Protein AF-A0A2H3J7W1-F1 (afdb_monomer_lite)

pLDDT: mean 70.39, std 22.7, range [23.14, 95.38]

Radius of gyration: 33.88 Å; chains: 1; bounding box: 81×77×108 Å

Sequence (505 aa):
MSLYTASEHGVKSLMRSLHKTATARNIAISLVVPGFTETPFMATWPSFEIKKPTLEQLEELYTKVKSSDLPYNRVETVAQAFAYLANDGLSTSEKGLSVSANKIHDLEQAVFENWPDCLKEATVAVRDHDDLDQSRVSLDLPREVPVAGILINALLSSVPSEPWACGRLLTKTQREQKRERDRIFKRRKRNADKEFMESIEARLLRWEKAFPLLLSTENAQTSRSQGTDYSESAEVVANAPYQSAISGFVDSDLCPTPTDLDTLLGLDLPKQISFNLKDCIPTVQGGQPATSILLAKELLSRVHLLDSTLVCTDEELNQNTLIQAALYGWQAVFENKVSICPLWKMLSIFDQHAKRRNGIVTHMAFLHAIHSLSISLCANGALPTWYRPRPTQIAFPHDSFLDYFPWPGLRERLVVWGQPAITDDFWNLYIACCHFIWPFPSSEAYERNAETGRYRFSELYKACLEGLRSYTLDHRFFAKYPEVYEDVAPFMVNWYRVPADEIGR

Secondary structure (DSSP, 8-state):
-HHHHHHHHHHHHHHHHHHHHHHTTT----EEEE-SB-SGGGGGSTTT--SS--HHHHHHHHHHHHTSS---B-HHHHHHHHHHHHHHGGGGTT-EEEEETTEEEEHHHHHHHTS-HHHHHHHHHHHHHHTTTTS--------------SSHHHHSSS---PPPTTS----HHHHHHHHHHHHHHHHHHHHHHHHHHHHHHHHHHHHHHHHHHHHHHHHHHTTS---------------------------------THHHHTTTT----------GGGGS---SSSPPPPHHHHHHHHHHTGGGS-TTTS---HHHHHHHHHHHHHT-HHHHHTT-SS--HHHHHHHHHHHHS---S-HHHHHHHHHHHHHHHHHHHH-----TTTSPPHHHHHS---GGGGG-S-HHHHHHHHHH--S---HHHHHHHHHHEEE---S-GGGGEEE-TTT--EEE-HHHHHHHH-GGGEEE-HHHHHH-GGGHHHHGGG-TT-TTS-GGGS--

Structure (mmCIF, N/CA/C/O backbone):
data_AF-A0A2H3J7W1-F1
#
_entry.id   AF-A0A2H3J7W1-F1
#
loop_
_atom_site.group_PDB
_atom_site.id
_atom_site.type_symbol
_atom_site.label_atom_id
_atom_site.label_alt_id
_atom_site.label_comp_id
_atom_site.label_asym_id
_atom_site.label_entity_id
_atom_site.label_seq_id
_atom_site.pdbx_PDB_ins_code
_atom_site.Cartn_x
_atom_site.Cartn_y
_atom_site.Cartn_z
_atom_site.occupancy
_atom_site.B_iso_or_equiv
_atom_site.auth_seq_id
_atom_site.auth_comp_id
_atom_site.auth_asym_id
_atom_site.auth_atom_id
_atom_site.pdbx_PDB_model_num
ATOM 1 N N . MET A 1 1 ? 3.935 -9.083 -20.979 1.00 49.31 1 MET A N 1
ATOM 2 C CA . MET A 1 1 ? 5.227 -9.770 -21.214 1.00 49.31 1 MET A CA 1
ATOM 3 C C . MET A 1 1 ? 6.200 -9.618 -20.046 1.00 49.31 1 MET A C 1
ATOM 5 O O . MET A 1 1 ? 6.729 -10.629 -19.619 1.00 49.31 1 MET A O 1
ATOM 9 N N . SER A 1 2 ? 6.388 -8.420 -19.471 1.00 54.25 2 SER A N 1
ATOM 10 C CA . SER A 1 2 ? 7.361 -8.179 -18.382 1.00 54.25 2 SER A CA 1
ATOM 11 C C . SER A 1 2 ? 7.200 -9.081 -17.148 1.00 54.25 2 SER A C 1
ATOM 13 O O . SER A 1 2 ? 8.190 -9.614 -16.660 1.00 54.25 2 SER A O 1
ATOM 15 N N . LEU A 1 3 ? 5.969 -9.307 -16.674 1.00 65.75 3 LEU A N 1
ATOM 16 C CA . LEU A 1 3 ? 5.711 -10.192 -15.527 1.00 65.75 3 LEU A CA 1
ATOM 17 C C . LEU A 1 3 ? 6.050 -11.659 -15.822 1.00 65.75 3 LEU A C 1
ATOM 19 O O . LEU A 1 3 ? 6.629 -12.323 -14.974 1.00 65.75 3 LEU A O 1
ATOM 23 N N . TYR A 1 4 ? 5.734 -12.143 -17.026 1.00 65.50 4 TYR A N 1
ATOM 24 C CA . TYR A 1 4 ? 6.019 -13.518 -17.444 1.00 65.50 4 TYR A CA 1
ATOM 25 C C . TYR A 1 4 ? 7.531 -13.779 -17.463 1.00 65.50 4 TYR A C 1
ATOM 27 O O . TYR A 1 4 ? 8.013 -14.704 -16.817 1.00 65.50 4 TYR A O 1
ATOM 35 N N . THR A 1 5 ? 8.291 -12.888 -18.103 1.00 70.94 5 THR A N 1
ATOM 36 C CA . THR A 1 5 ? 9.756 -12.963 -18.138 1.00 70.94 5 THR A CA 1
ATOM 37 C C . THR A 1 5 ? 10.359 -12.846 -16.733 1.00 70.94 5 THR A C 1
ATOM 39 O O . THR A 1 5 ? 11.259 -13.607 -16.385 1.00 70.94 5 THR A O 1
ATOM 42 N N . ALA A 1 6 ? 9.836 -11.959 -15.878 1.00 73.75 6 ALA A N 1
ATOM 43 C CA . ALA A 1 6 ? 10.278 -11.850 -14.487 1.00 73.75 6 ALA A CA 1
ATOM 44 C C . ALA A 1 6 ? 10.026 -13.142 -13.687 1.00 73.75 6 ALA A C 1
ATOM 46 O O . ALA A 1 6 ? 10.902 -13.574 -12.938 1.00 73.75 6 ALA A O 1
ATOM 47 N N . SER A 1 7 ? 8.871 -13.788 -13.875 1.00 75.06 7 SER A N 1
ATOM 48 C CA . SER A 1 7 ? 8.565 -15.086 -13.266 1.00 75.06 7 SER A CA 1
ATOM 49 C C . SER A 1 7 ? 9.524 -16.180 -13.740 1.00 75.06 7 SER A C 1
ATOM 51 O O . SER A 1 7 ? 10.048 -16.916 -12.906 1.00 75.06 7 SER A O 1
ATOM 53 N N . GLU A 1 8 ? 9.833 -16.250 -15.039 1.00 78.00 8 GLU A N 1
ATOM 54 C CA . GLU A 1 8 ? 10.820 -17.203 -15.566 1.00 78.00 8 GLU A CA 1
ATOM 55 C C . GLU A 1 8 ? 12.214 -16.992 -14.957 1.00 78.00 8 GLU A C 1
ATOM 57 O O . GLU A 1 8 ? 12.867 -17.953 -14.547 1.00 78.00 8 GLU A O 1
ATOM 62 N N . HIS A 1 9 ? 12.677 -15.740 -14.852 1.00 79.50 9 HIS A N 1
ATOM 63 C CA . HIS A 1 9 ? 13.953 -15.424 -14.200 1.00 79.50 9 HIS A CA 1
ATOM 64 C C . HIS A 1 9 ? 13.945 -15.745 -12.702 1.00 79.50 9 HIS A C 1
ATOM 66 O O . HIS A 1 9 ? 14.952 -16.225 -12.179 1.00 79.50 9 HIS A O 1
ATOM 72 N N . GLY A 1 10 ? 12.816 -15.536 -12.021 1.00 85.19 10 GLY A N 1
ATOM 73 C CA . GLY A 1 10 ? 12.636 -15.911 -10.621 1.00 85.19 10 GLY A CA 1
ATOM 74 C C . GLY A 1 10 ? 12.802 -17.416 -10.400 1.00 85.19 10 GLY A C 1
ATOM 75 O O . GLY A 1 10 ? 13.564 -17.824 -9.525 1.00 85.19 10 GLY A O 1
ATOM 76 N N . VAL A 1 11 ? 12.164 -18.243 -11.235 1.00 86.75 11 VAL A N 1
ATOM 77 C CA . VAL A 1 11 ? 12.277 -19.711 -11.153 1.00 86.75 11 VAL A CA 1
ATOM 78 C C . VAL A 1 11 ? 13.706 -20.179 -11.456 1.00 86.75 11 VAL A C 1
ATOM 80 O O . VAL A 1 11 ? 14.238 -21.018 -10.730 1.00 86.75 11 VAL A O 1
ATOM 83 N N . LYS A 1 12 ? 14.374 -19.587 -12.456 1.00 83.88 12 LYS A N 1
ATOM 84 C CA . LYS A 1 12 ? 15.797 -19.855 -12.751 1.00 83.88 12 LYS A CA 1
ATOM 85 C C . LYS A 1 12 ? 16.695 -19.541 -11.550 1.00 83.88 12 LYS A C 1
ATOM 87 O O . LYS A 1 12 ? 17.526 -20.358 -11.162 1.00 83.88 12 LYS A O 1
ATOM 92 N N . SER A 1 13 ? 16.512 -18.374 -10.929 1.00 85.19 13 SER A N 1
ATOM 93 C CA . SER A 1 13 ? 17.286 -17.977 -9.746 1.00 85.19 13 SER A CA 1
ATOM 94 C C . SER A 1 13 ? 17.044 -18.912 -8.561 1.00 85.19 13 SER A C 1
ATOM 96 O O . SER A 1 13 ? 17.981 -19.228 -7.828 1.00 85.19 13 SER A O 1
ATOM 98 N N . LEU A 1 14 ? 15.801 -19.362 -8.378 1.00 88.12 14 LEU A N 1
ATOM 99 C CA . LEU A 1 14 ? 15.444 -20.300 -7.323 1.00 88.12 14 LEU A CA 1
ATOM 100 C C . LEU A 1 14 ? 16.168 -21.640 -7.509 1.00 88.12 14 LEU A C 1
ATOM 102 O O . LEU A 1 14 ? 16.805 -22.110 -6.567 1.00 88.12 14 LEU A O 1
ATOM 106 N N . MET A 1 15 ? 16.153 -22.199 -8.725 1.00 89.88 15 MET A N 1
ATOM 107 C CA . MET A 1 15 ? 16.890 -23.421 -9.073 1.00 89.88 15 MET A CA 1
ATOM 108 C C . MET A 1 15 ? 18.379 -23.292 -8.714 1.00 89.88 15 MET A C 1
ATOM 110 O O . MET A 1 15 ? 18.910 -24.117 -7.970 1.00 89.88 15 MET A O 1
ATOM 114 N N . ARG A 1 16 ? 19.035 -22.205 -9.151 1.00 85.25 16 ARG A N 1
ATOM 115 C CA . ARG A 1 16 ? 20.457 -21.944 -8.860 1.00 85.25 16 ARG A CA 1
ATOM 116 C C . ARG A 1 16 ? 20.742 -21.828 -7.364 1.00 85.25 16 ARG A C 1
ATOM 118 O O . ARG A 1 16 ? 21.761 -22.327 -6.906 1.00 85.25 16 ARG A O 1
ATOM 125 N N . SER A 1 17 ? 19.846 -21.218 -6.589 1.00 88.31 17 SER A N 1
ATOM 126 C CA . SER A 1 17 ? 20.024 -21.086 -5.136 1.00 88.31 17 SER A CA 1
ATOM 127 C C . SER A 1 17 ? 19.844 -22.399 -4.368 1.00 88.31 17 SER A C 1
ATOM 129 O O . SER A 1 17 ? 20.491 -22.599 -3.343 1.00 88.31 17 SER A O 1
ATOM 131 N N . LEU A 1 18 ? 18.979 -23.295 -4.853 1.00 89.56 18 LEU A N 1
ATOM 132 C CA . LEU A 1 18 ? 18.579 -24.497 -4.120 1.00 89.56 18 LEU A CA 1
ATOM 133 C C . LEU A 1 18 ? 19.387 -25.739 -4.494 1.00 89.56 18 LEU A C 1
ATOM 135 O O . LEU A 1 18 ? 19.499 -26.637 -3.658 1.00 89.56 18 LEU A O 1
ATOM 139 N N . HIS A 1 19 ? 19.940 -25.813 -5.711 1.00 86.81 19 HIS A N 1
ATOM 140 C CA . HIS A 1 19 ? 20.523 -27.058 -6.221 1.00 86.81 19 HIS A CA 1
ATOM 141 C C . HIS A 1 19 ? 21.620 -27.615 -5.298 1.00 86.81 19 HIS A C 1
ATOM 143 O O . HIS A 1 19 ? 21.574 -28.795 -4.976 1.00 86.81 19 HIS A O 1
ATOM 149 N N . LYS A 1 20 ? 22.537 -26.784 -4.768 1.00 85.38 20 LYS A N 1
ATOM 150 C CA . LYS A 1 20 ? 23.609 -27.249 -3.860 1.00 85.38 20 LYS A CA 1
ATOM 151 C C . LYS A 1 20 ? 23.046 -27.940 -2.618 1.00 85.38 20 LYS A C 1
ATOM 153 O O . LYS A 1 20 ? 23.477 -29.027 -2.239 1.00 85.38 20 LYS A O 1
ATOM 158 N N . THR A 1 21 ? 22.045 -27.321 -1.997 1.00 87.94 21 THR A N 1
ATOM 159 C CA . THR A 1 21 ? 21.395 -27.838 -0.789 1.00 87.94 21 THR A CA 1
ATOM 160 C C . THR A 1 21 ? 20.529 -29.070 -1.075 1.00 87.94 21 THR A C 1
ATOM 162 O O . THR A 1 21 ? 20.398 -29.939 -0.213 1.00 87.94 21 THR A O 1
ATOM 165 N N . ALA A 1 22 ? 19.935 -29.158 -2.265 1.00 88.31 22 ALA A N 1
ATOM 166 C CA . ALA A 1 22 ? 19.122 -30.294 -2.688 1.00 88.31 22 ALA A CA 1
ATOM 167 C C . ALA A 1 22 ? 19.975 -31.513 -3.060 1.00 88.31 22 ALA A C 1
ATOM 169 O O . ALA A 1 22 ? 19.703 -32.613 -2.578 1.00 88.31 22 ALA A O 1
ATOM 170 N N . THR A 1 23 ? 21.063 -31.309 -3.805 1.00 89.00 23 THR A N 1
ATOM 171 C CA . THR A 1 23 ? 22.017 -32.365 -4.164 1.00 89.00 23 THR A CA 1
ATOM 172 C C . THR A 1 23 ? 22.630 -32.996 -2.911 1.00 89.00 23 THR A C 1
ATOM 174 O O . THR A 1 23 ? 22.718 -34.217 -2.828 1.00 89.00 23 THR A O 1
ATOM 177 N N . ALA A 1 24 ? 22.934 -32.198 -1.877 1.00 88.94 24 ALA A N 1
ATOM 178 C CA . ALA A 1 24 ? 23.397 -32.703 -0.577 1.00 88.94 24 ALA A CA 1
ATOM 179 C C . ALA A 1 24 ? 22.389 -33.637 0.129 1.00 88.94 24 ALA A C 1
ATOM 181 O O . ALA A 1 24 ? 22.766 -34.405 1.010 1.00 88.94 24 ALA A O 1
ATOM 182 N N . ARG A 1 25 ? 21.106 -33.583 -0.250 1.00 92.88 25 ARG A N 1
ATOM 183 C CA . ARG A 1 25 ? 20.034 -34.463 0.244 1.00 92.88 25 ARG A CA 1
ATOM 184 C C . ARG A 1 25 ? 19.603 -35.510 -0.780 1.00 92.88 25 ARG A C 1
ATOM 186 O O . ARG A 1 25 ? 18.533 -36.091 -0.631 1.00 92.88 25 ARG A O 1
ATOM 193 N N . ASN A 1 26 ? 20.428 -35.758 -1.796 1.00 91.38 26 ASN A N 1
ATOM 194 C CA . ASN A 1 26 ? 20.150 -36.715 -2.861 1.00 91.38 26 ASN A CA 1
ATOM 195 C C . ASN A 1 26 ? 18.885 -36.366 -3.673 1.00 91.38 26 ASN A C 1
ATOM 197 O O . ASN A 1 26 ? 18.172 -37.251 -4.144 1.00 91.38 26 ASN A O 1
ATOM 201 N N . ILE A 1 27 ? 18.602 -35.067 -3.831 1.00 92.69 27 ILE A N 1
ATOM 202 C CA . ILE A 1 27 ? 17.479 -34.538 -4.612 1.00 92.69 27 ILE A CA 1
ATOM 203 C C . ILE A 1 27 ? 18.038 -33.755 -5.803 1.00 92.69 27 ILE A C 1
ATOM 205 O O . ILE A 1 27 ? 18.771 -32.784 -5.624 1.00 92.69 27 ILE A O 1
ATOM 209 N N . ALA A 1 28 ? 17.664 -34.158 -7.017 1.00 90.38 28 ALA A N 1
ATOM 210 C CA . ALA A 1 28 ? 18.008 -33.432 -8.235 1.00 90.38 28 ALA A CA 1
ATOM 211 C C . ALA A 1 28 ? 17.036 -32.266 -8.458 1.00 90.38 28 ALA A C 1
ATOM 213 O O . ALA A 1 28 ? 15.819 -32.444 -8.373 1.00 90.38 28 ALA A O 1
ATOM 214 N N . ILE A 1 29 ? 17.569 -31.080 -8.756 1.00 92.38 29 ILE A N 1
ATOM 215 C CA . ILE A 1 29 ? 16.770 -29.925 -9.178 1.00 92.38 29 ILE A CA 1
ATOM 216 C C . ILE A 1 29 ? 17.293 -29.448 -10.528 1.00 92.38 29 ILE A C 1
ATOM 218 O O . ILE A 1 29 ? 18.435 -29.004 -10.634 1.00 92.38 29 ILE A O 1
ATOM 222 N N . SER A 1 30 ? 16.424 -29.486 -11.531 1.00 91.62 30 SER A N 1
ATOM 223 C CA . SER A 1 30 ? 16.714 -29.077 -12.907 1.00 91.62 30 SER A CA 1
ATOM 224 C C . SER A 1 30 ? 15.527 -28.293 -13.464 1.00 91.62 30 SER A C 1
ATOM 226 O O . SER A 1 30 ? 14.420 -28.358 -12.921 1.00 91.62 30 SER A O 1
ATOM 228 N N . LEU A 1 31 ? 15.742 -27.542 -14.543 1.00 92.88 31 LEU A N 1
ATOM 229 C CA . LEU A 1 31 ? 14.722 -26.659 -15.105 1.00 92.88 31 LEU A CA 1
ATOM 230 C C . LEU A 1 31 ? 14.613 -26.813 -16.623 1.00 92.88 31 LEU A C 1
ATOM 232 O O . LEU A 1 31 ? 15.618 -26.784 -17.325 1.00 92.88 31 LEU A O 1
ATOM 236 N N . VAL A 1 32 ? 13.383 -26.879 -17.138 1.00 92.62 32 VAL A N 1
ATOM 237 C CA . VAL A 1 32 ? 13.086 -26.724 -18.570 1.00 92.62 32 VAL A CA 1
ATOM 238 C C . VAL A 1 32 ? 12.338 -25.413 -18.773 1.00 92.62 32 VAL A C 1
ATOM 240 O O . VAL A 1 32 ? 11.344 -25.143 -18.101 1.00 92.62 32 VAL A O 1
ATOM 243 N N . VAL A 1 33 ? 12.817 -24.599 -19.706 1.00 90.12 33 VAL A N 1
ATOM 244 C CA . VAL A 1 33 ? 12.287 -23.275 -20.034 1.00 90.12 33 VAL A CA 1
ATOM 245 C C . VAL A 1 33 ? 11.795 -23.302 -21.478 1.00 90.12 33 VAL A C 1
ATOM 247 O O . VAL A 1 33 ? 12.574 -23.040 -22.406 1.00 90.12 33 VAL A O 1
ATOM 250 N N . PRO A 1 34 ? 10.526 -23.679 -21.698 1.00 90.12 34 PRO A N 1
ATOM 251 C CA . PRO A 1 34 ? 9.952 -23.686 -23.029 1.00 90.12 34 PRO A CA 1
ATOM 252 C C . PRO A 1 34 ? 9.666 -22.257 -23.498 1.00 90.12 34 PRO A C 1
ATOM 254 O O . PRO A 1 34 ? 9.095 -21.448 -22.773 1.00 90.12 34 PRO A O 1
ATOM 257 N N . GLY A 1 35 ? 10.036 -21.962 -24.742 1.00 83.06 35 GLY A N 1
ATOM 258 C CA . GLY A 1 35 ? 9.529 -20.812 -25.481 1.00 83.06 35 GLY A CA 1
ATOM 259 C C . GLY A 1 35 ? 8.078 -21.021 -25.929 1.00 83.06 35 GLY A C 1
ATOM 260 O O . GLY A 1 35 ? 7.325 -21.818 -25.366 1.00 83.06 35 GLY A O 1
ATOM 261 N N . PHE A 1 36 ? 7.674 -20.328 -26.990 1.00 83.00 36 PHE A N 1
ATOM 262 C CA . PHE A 1 36 ? 6.315 -20.415 -27.524 1.00 83.00 36 PHE A CA 1
ATOM 263 C C . PHE A 1 36 ? 5.957 -21.863 -27.909 1.00 83.00 36 PHE A C 1
ATOM 265 O O . PHE A 1 36 ? 6.630 -22.432 -28.757 1.00 83.00 36 PHE A O 1
ATOM 272 N N . THR A 1 37 ? 4.957 -22.490 -27.272 1.00 87.62 37 THR A N 1
ATOM 273 C CA . THR A 1 37 ? 4.695 -23.945 -27.388 1.00 87.62 37 THR A CA 1
ATOM 274 C C . THR A 1 37 ? 3.223 -24.243 -27.673 1.00 87.62 37 THR A C 1
ATOM 276 O O . THR A 1 37 ? 2.363 -23.700 -26.977 1.00 87.62 37 THR A O 1
ATOM 279 N N . GLU A 1 38 ? 2.954 -25.142 -28.634 1.00 85.25 38 GLU A N 1
ATOM 280 C CA . GLU A 1 38 ? 1.625 -25.591 -29.102 1.00 85.25 38 GLU A CA 1
ATOM 281 C C . GLU A 1 38 ? 0.770 -26.195 -27.977 1.00 85.25 38 GLU A C 1
ATOM 283 O O . GLU A 1 38 ? 0.680 -27.404 -27.797 1.00 85.25 38 GLU A O 1
ATOM 288 N N . THR A 1 39 ? 0.134 -25.341 -27.182 1.00 86.69 39 THR A N 1
ATOM 289 C CA . THR A 1 39 ? -0.698 -25.751 -26.045 1.00 86.69 39 THR A CA 1
ATOM 290 C C . THR A 1 39 ? -2.016 -24.985 -26.052 1.00 86.69 39 THR A C 1
ATOM 292 O O . THR A 1 39 ? -2.080 -23.887 -26.617 1.00 86.69 39 THR A O 1
ATOM 295 N N . PRO A 1 40 ? -3.091 -25.502 -25.427 1.00 83.31 40 PRO A N 1
ATOM 296 C CA . PRO A 1 40 ? -4.354 -24.767 -25.327 1.00 83.31 40 PRO A CA 1
ATOM 297 C C . PRO A 1 40 ? -4.215 -23.410 -24.618 1.00 83.31 40 PRO A C 1
ATOM 299 O O . PRO A 1 40 ? -5.017 -22.507 -24.843 1.00 83.31 40 PRO A O 1
ATOM 302 N N . PHE A 1 41 ? -3.161 -23.230 -23.811 1.00 81.38 41 PHE A N 1
ATOM 303 C CA . PHE A 1 41 ? -2.805 -21.956 -23.182 1.00 81.38 41 PHE A CA 1
ATOM 304 C C . PHE A 1 41 ? -2.518 -20.837 -24.199 1.00 81.38 41 PHE A C 1
ATOM 306 O O . PHE A 1 41 ? -2.720 -19.664 -23.902 1.00 81.38 41 PHE A O 1
ATOM 313 N N . MET A 1 42 ? -2.110 -21.159 -25.429 1.00 76.62 42 MET A N 1
ATOM 314 C CA . MET A 1 42 ? -1.914 -20.143 -26.471 1.00 76.62 42 MET A CA 1
ATOM 315 C C . MET A 1 42 ? -3.201 -19.384 -26.808 1.00 76.62 42 MET A C 1
ATOM 317 O O . MET A 1 42 ? -3.151 -18.194 -27.112 1.00 76.62 42 MET A O 1
ATOM 321 N N . ALA A 1 43 ? -4.360 -20.036 -26.702 1.00 75.62 43 ALA A N 1
ATOM 322 C CA . ALA A 1 43 ? -5.649 -19.406 -26.970 1.00 75.62 43 ALA A CA 1
ATOM 323 C C . ALA A 1 43 ? -6.014 -18.321 -25.941 1.00 75.62 43 ALA A C 1
ATOM 325 O O . ALA A 1 43 ? -6.854 -17.467 -26.219 1.00 75.62 43 ALA A O 1
ATOM 326 N N . THR A 1 44 ? -5.373 -18.325 -24.765 1.00 72.00 44 THR A N 1
ATOM 327 C CA . THR A 1 44 ? -5.596 -17.327 -23.710 1.00 72.00 44 THR A CA 1
ATOM 328 C C . THR A 1 44 ? -4.661 -16.125 -23.820 1.00 72.00 44 THR A C 1
ATOM 330 O O . THR A 1 44 ? -4.659 -15.271 -22.936 1.00 72.00 44 THR A O 1
ATOM 333 N N . TRP A 1 45 ? -3.827 -16.052 -24.861 1.00 69.62 45 TRP A N 1
ATOM 334 C CA . TRP A 1 45 ? -2.951 -14.904 -25.068 1.00 69.62 45 TRP A CA 1
ATOM 335 C C . TRP A 1 45 ? -3.753 -13.672 -25.513 1.00 69.62 45 TRP A C 1
ATOM 337 O O . TRP A 1 45 ? -4.706 -13.827 -26.279 1.00 69.62 45 TRP A O 1
ATOM 347 N N . PRO A 1 46 ? -3.338 -12.450 -25.121 1.00 63.41 46 PRO A N 1
ATOM 348 C CA . PRO A 1 46 ? -4.061 -11.208 -25.426 1.00 63.41 46 PRO A CA 1
ATOM 349 C C . PRO A 1 46 ? -4.359 -10.992 -26.916 1.00 63.41 46 PRO A C 1
ATOM 351 O O . PRO A 1 46 ? -5.348 -10.365 -27.272 1.00 63.41 46 PRO A O 1
ATOM 354 N N . SER A 1 47 ? -3.504 -11.518 -27.798 1.00 63.84 47 SER A N 1
ATOM 355 C CA . SER A 1 47 ? -3.650 -11.391 -29.252 1.00 63.84 47 SER A CA 1
ATOM 356 C C . SER A 1 47 ? -4.691 -12.338 -29.868 1.00 63.84 47 SER A C 1
ATOM 358 O O . SER A 1 47 ? -5.011 -12.182 -31.044 1.00 63.84 47 SER A O 1
ATOM 360 N N . PHE A 1 48 ? -5.185 -13.327 -29.114 1.00 65.50 48 PHE A N 1
ATOM 361 C CA . PHE A 1 48 ? -6.121 -14.347 -29.601 1.00 65.50 48 PHE A CA 1
ATOM 362 C C . PHE A 1 48 ? -7.412 -14.426 -28.762 1.00 65.50 48 PHE A C 1
ATOM 364 O O . PHE A 1 48 ? -8.470 -14.629 -29.345 1.00 65.50 48 PHE A O 1
ATOM 371 N N . GLU A 1 49 ? -7.328 -14.254 -27.432 1.00 59.69 49 GLU A N 1
ATOM 372 C CA . GLU A 1 49 ? -8.421 -14.238 -26.430 1.00 59.69 49 GLU A CA 1
ATOM 373 C C . GLU A 1 49 ? -9.671 -15.082 -26.765 1.00 59.69 49 GLU A C 1
ATOM 375 O O . GLU A 1 49 ? -10.810 -14.610 -26.727 1.00 59.69 49 GLU A O 1
ATOM 380 N N . ILE A 1 50 ? -9.478 -16.378 -27.022 1.00 67.56 50 ILE A N 1
ATOM 381 C CA . ILE A 1 50 ? -10.586 -17.323 -27.207 1.00 67.56 50 ILE A CA 1
ATOM 382 C C . ILE A 1 50 ? -10.923 -17.948 -25.849 1.00 67.56 50 ILE A C 1
ATOM 384 O O . ILE A 1 50 ? -10.173 -18.760 -25.302 1.00 67.56 50 ILE A O 1
ATOM 388 N N . LYS A 1 51 ? -12.073 -17.580 -25.271 1.00 59.91 51 LYS A N 1
ATOM 389 C CA . LYS A 1 51 ? -12.563 -18.193 -24.026 1.00 59.91 51 LYS A CA 1
ATOM 390 C C . LYS A 1 51 ? -13.062 -19.613 -24.305 1.00 59.91 51 LYS A C 1
ATOM 392 O O . LYS A 1 51 ? -14.065 -19.770 -24.987 1.00 59.91 51 LYS A O 1
ATOM 397 N N . LYS A 1 52 ? -12.396 -20.618 -23.715 1.00 69.44 52 LYS A N 1
ATOM 398 C CA . LYS A 1 52 ? -12.665 -22.062 -23.901 1.00 69.44 52 LYS A CA 1
ATOM 399 C C . LYS A 1 52 ? -12.655 -22.458 -25.389 1.00 69.44 52 LYS A C 1
ATOM 401 O O . LYS A 1 52 ? -13.718 -22.696 -25.958 1.00 69.44 52 LYS A O 1
ATOM 406 N N . PRO A 1 53 ? -11.473 -22.505 -26.022 1.00 75.44 53 PRO A N 1
ATOM 407 C CA . PRO A 1 53 ? -11.376 -22.822 -27.439 1.00 75.44 53 PRO A CA 1
ATOM 408 C C . PRO A 1 53 ? -11.859 -24.255 -27.709 1.00 75.44 53 PRO A C 1
ATOM 410 O O . PRO A 1 53 ? -11.543 -25.183 -26.962 1.00 75.44 53 PRO A O 1
ATOM 413 N N . THR A 1 54 ? -12.633 -24.426 -28.776 1.00 83.50 54 THR A N 1
ATOM 414 C CA . THR A 1 54 ? -12.958 -25.750 -29.327 1.00 83.50 54 THR A CA 1
ATOM 415 C C . THR A 1 54 ? -11.732 -26.353 -30.025 1.00 83.50 54 THR A C 1
ATOM 417 O O . THR A 1 54 ? -10.780 -25.638 -30.340 1.00 83.50 54 THR A O 1
ATOM 420 N N . LEU A 1 55 ? -11.737 -27.670 -30.266 1.00 81.50 55 LEU A N 1
ATOM 421 C CA . LEU A 1 55 ? -10.627 -28.353 -30.949 1.00 81.50 55 LEU A CA 1
ATOM 422 C C . LEU A 1 55 ? -10.365 -27.764 -32.345 1.00 81.50 55 LEU A C 1
ATOM 424 O O . LEU A 1 55 ? -9.220 -27.469 -32.668 1.00 81.50 55 LEU A O 1
ATOM 428 N N . GLU A 1 56 ? -11.421 -27.485 -33.110 1.00 82.69 56 GLU A N 1
ATOM 429 C CA . GLU A 1 56 ? -11.325 -26.871 -34.443 1.00 82.69 56 GLU A CA 1
ATOM 430 C C . GLU A 1 56 ? -10.673 -25.476 -34.389 1.00 82.69 56 GLU A C 1
ATOM 432 O O . GLU A 1 56 ? -9.798 -25.155 -35.190 1.00 82.69 56 GLU A O 1
ATOM 437 N N . GLN A 1 57 ? -11.021 -24.662 -33.385 1.00 80.75 57 GLN A N 1
ATOM 438 C CA . GLN A 1 57 ? -10.421 -23.336 -33.186 1.00 80.75 57 GLN A CA 1
ATOM 439 C C . GLN A 1 57 ? -8.942 -23.407 -32.782 1.00 80.75 57 GLN A C 1
ATOM 441 O O . GLN A 1 57 ? -8.164 -22.519 -33.134 1.00 80.75 57 GLN A O 1
ATOM 446 N N . LEU A 1 58 ? -8.539 -24.441 -32.036 1.00 80.31 58 LEU A N 1
ATOM 447 C CA . LEU A 1 58 ? -7.130 -24.675 -31.717 1.00 80.31 58 LEU A CA 1
ATOM 448 C C . LEU A 1 58 ? -6.344 -25.096 -32.960 1.00 80.31 58 LEU A C 1
ATOM 450 O O . LEU A 1 58 ? -5.241 -24.598 -33.170 1.00 80.31 58 LEU A O 1
ATOM 454 N N . GLU A 1 59 ? -6.907 -25.959 -33.805 1.00 83.56 59 GLU A N 1
ATOM 455 C CA . GLU A 1 59 ? -6.275 -26.382 -35.059 1.00 83.56 59 GLU A CA 1
ATOM 456 C C . GLU A 1 59 ? -6.087 -25.216 -36.035 1.00 83.56 59 GLU A C 1
ATOM 458 O O . GLU A 1 59 ? -5.010 -25.065 -36.624 1.00 83.56 59 GLU A O 1
ATOM 463 N N . GLU A 1 60 ? -7.085 -24.338 -36.155 1.00 83.38 60 GLU A N 1
ATOM 464 C CA . GLU A 1 60 ? -6.981 -23.116 -36.953 1.00 83.38 60 GLU A CA 1
ATOM 465 C C . GLU A 1 60 ? -5.904 -22.173 -36.391 1.00 83.38 60 GLU A C 1
ATOM 467 O O . GLU A 1 60 ? -5.046 -21.680 -37.131 1.00 83.38 60 GLU A O 1
ATOM 472 N N . LEU A 1 61 ? -5.882 -21.978 -35.066 1.00 81.31 61 LEU A N 1
ATOM 473 C CA . LEU A 1 61 ? -4.874 -21.171 -34.381 1.00 81.31 61 LEU A CA 1
ATOM 474 C C . LEU A 1 61 ? -3.457 -21.714 -34.614 1.00 81.31 61 LEU A C 1
ATOM 476 O O . LEU A 1 61 ? -2.551 -20.947 -34.949 1.00 81.31 61 LEU A O 1
ATOM 480 N N . TYR A 1 62 ? -3.254 -23.026 -34.475 1.00 82.06 62 TYR A N 1
ATOM 481 C CA . TYR A 1 62 ? -1.956 -23.656 -34.713 1.00 82.06 62 TYR A CA 1
ATOM 482 C C . TYR A 1 62 ? -1.546 -23.565 -36.178 1.00 82.06 62 TYR A C 1
ATOM 484 O O . TYR A 1 62 ? -0.384 -23.296 -36.461 1.00 82.06 62 TYR A O 1
ATOM 492 N N . THR A 1 63 ? -2.480 -23.707 -37.117 1.00 84.06 63 THR A N 1
ATOM 493 C CA . THR A 1 63 ? -2.200 -23.532 -38.551 1.00 84.06 63 THR A CA 1
ATOM 494 C C . THR A 1 63 ? -1.766 -22.098 -38.861 1.00 84.06 63 THR A C 1
ATOM 496 O O . THR A 1 63 ? -0.784 -21.879 -39.572 1.00 84.06 63 THR A O 1
ATOM 499 N N . LYS A 1 64 ? -2.425 -21.109 -38.249 1.00 80.69 64 LYS A N 1
ATOM 500 C CA . LYS A 1 64 ? -2.071 -19.693 -38.380 1.00 80.69 64 LYS A CA 1
ATOM 501 C C . LYS A 1 64 ? -0.693 -19.384 -37.796 1.00 80.69 64 LYS A C 1
ATOM 503 O O . LYS A 1 64 ? 0.098 -18.687 -38.427 1.00 80.69 64 LYS A O 1
ATOM 508 N N . VAL A 1 65 ? -0.369 -19.940 -36.631 1.00 75.81 65 VAL A N 1
ATOM 509 C CA . VAL A 1 65 ? 0.961 -19.799 -36.018 1.00 75.81 65 VAL A CA 1
ATOM 510 C C . VAL A 1 65 ? 2.036 -20.491 -36.855 1.00 75.81 65 VAL A C 1
ATOM 512 O O . VAL A 1 65 ? 3.094 -19.909 -37.072 1.00 75.81 65 VAL A O 1
ATOM 515 N N . LYS A 1 66 ? 1.752 -21.675 -37.408 1.00 77.44 66 LYS A N 1
ATOM 516 C CA . LYS A 1 66 ? 2.656 -22.390 -38.325 1.00 77.44 66 LYS A CA 1
ATOM 517 C C . LYS A 1 66 ? 2.973 -21.592 -39.584 1.00 77.44 66 LYS A C 1
ATOM 519 O O . LYS A 1 66 ? 4.074 -21.711 -40.106 1.00 77.44 66 LYS A O 1
ATOM 524 N N . SER A 1 67 ? 2.018 -20.794 -40.062 1.00 78.00 67 SER A N 1
ATOM 525 C CA . SER A 1 67 ? 2.208 -19.905 -41.213 1.00 78.00 67 SER A CA 1
ATOM 526 C C . SER A 1 67 ? 2.954 -18.603 -40.890 1.00 78.00 67 SER A C 1
ATOM 528 O O . SER A 1 67 ? 3.276 -17.850 -41.804 1.00 78.00 67 SER A O 1
ATOM 530 N N . SER A 1 68 ? 3.218 -18.320 -39.611 1.00 74.12 68 SER A N 1
ATOM 531 C CA . SER A 1 68 ? 3.960 -17.136 -39.171 1.00 74.12 68 SER A CA 1
ATOM 532 C C . SER A 1 68 ? 5.441 -17.452 -38.945 1.00 74.12 68 SER A C 1
ATOM 534 O O . SER A 1 68 ? 5.771 -18.544 -38.494 1.00 74.12 68 SER A O 1
ATOM 536 N N . ASP A 1 69 ? 6.327 -16.476 -39.160 1.00 75.06 69 ASP A N 1
ATOM 537 C CA . ASP A 1 69 ? 7.780 -16.587 -38.905 1.00 75.06 69 ASP A CA 1
ATOM 538 C C . ASP A 1 69 ? 8.154 -16.639 -37.405 1.00 75.06 69 ASP A C 1
ATOM 540 O O . ASP A 1 69 ? 9.305 -16.426 -37.016 1.00 75.06 69 ASP A O 1
ATOM 544 N N . LEU A 1 70 ? 7.189 -16.894 -36.518 1.00 72.25 70 LEU A N 1
ATOM 545 C CA . LEU A 1 70 ? 7.442 -16.955 -35.084 1.00 72.25 70 LEU A CA 1
ATOM 546 C C . LEU A 1 70 ? 8.079 -18.302 -34.709 1.00 72.25 70 LEU A C 1
ATOM 548 O O . LEU A 1 70 ? 7.523 -19.354 -35.028 1.00 72.25 70 LEU A O 1
ATOM 552 N N . PRO A 1 71 ? 9.207 -18.306 -33.974 1.00 74.88 71 PRO A N 1
ATOM 553 C CA . PRO A 1 71 ? 9.803 -19.542 -33.491 1.00 74.88 71 PRO A CA 1
ATOM 554 C C . PRO A 1 71 ? 8.875 -20.188 -32.455 1.00 74.88 71 PRO A C 1
ATOM 556 O O . PRO A 1 71 ? 8.636 -19.620 -31.389 1.00 74.88 71 PRO A O 1
ATOM 559 N N . TYR A 1 72 ? 8.360 -21.379 -32.764 1.00 82.69 72 TYR A N 1
ATOM 560 C CA . TYR A 1 72 ? 7.468 -22.139 -31.887 1.00 82.69 72 TYR A CA 1
ATOM 561 C C . TYR A 1 72 ? 7.963 -23.576 -31.665 1.00 82.69 72 TYR A C 1
ATOM 563 O O . TYR A 1 72 ? 8.792 -24.104 -32.409 1.00 82.69 72 TYR A O 1
ATOM 571 N N . ASN A 1 73 ? 7.441 -24.210 -30.620 1.00 88.56 73 ASN A N 1
ATOM 572 C CA . ASN A 1 73 ? 7.791 -25.542 -30.156 1.00 88.56 73 ASN A CA 1
ATOM 573 C C . ASN A 1 73 ? 6.575 -26.463 -30.191 1.00 88.56 73 ASN A C 1
ATOM 575 O O . ASN A 1 73 ? 5.452 -26.055 -29.889 1.00 88.56 73 ASN A O 1
ATOM 579 N N . ARG A 1 74 ? 6.832 -27.735 -30.467 1.00 87.81 74 ARG A N 1
ATOM 580 C CA . ARG A 1 74 ? 5.894 -28.827 -30.246 1.00 87.81 74 ARG A CA 1
ATOM 581 C C . ARG A 1 74 ? 5.987 -29.327 -28.807 1.00 87.81 74 ARG A C 1
ATOM 583 O O . ARG A 1 74 ? 7.044 -29.233 -28.173 1.00 87.81 74 ARG A O 1
ATOM 590 N N . VAL A 1 75 ? 4.891 -29.885 -28.301 1.00 90.75 75 VAL A N 1
ATOM 591 C CA . VAL A 1 75 ? 4.813 -30.410 -26.928 1.00 90.75 75 VAL A CA 1
ATOM 592 C C . VAL A 1 75 ? 5.780 -31.578 -26.732 1.00 90.75 75 VAL A C 1
ATOM 594 O O . VAL A 1 75 ? 6.393 -31.699 -25.674 1.00 90.75 75 VAL A O 1
ATOM 597 N N . GLU A 1 76 ? 5.988 -32.392 -27.766 1.00 92.19 76 GLU A N 1
ATOM 598 C CA . GLU A 1 76 ? 6.885 -33.547 -27.741 1.00 92.19 76 GLU A CA 1
ATOM 599 C C . GLU A 1 76 ? 8.336 -33.132 -27.499 1.00 92.19 76 GLU A C 1
ATOM 601 O O . GLU A 1 76 ? 9.027 -33.768 -26.709 1.00 92.19 76 GLU A O 1
ATOM 606 N N . THR A 1 77 ? 8.792 -32.037 -28.113 1.00 90.12 77 THR A N 1
ATOM 607 C CA . THR A 1 77 ? 10.160 -31.533 -27.925 1.00 90.12 77 THR A CA 1
ATOM 608 C C . THR A 1 77 ? 10.388 -31.082 -26.481 1.00 90.12 77 THR A C 1
ATOM 610 O O . THR A 1 77 ? 11.434 -31.351 -25.890 1.00 90.12 77 THR A O 1
ATOM 613 N N . VAL A 1 78 ? 9.392 -30.424 -25.879 1.00 92.25 78 VAL A N 1
ATOM 614 C CA . VAL A 1 78 ? 9.448 -30.021 -24.467 1.00 92.25 78 VAL A CA 1
ATOM 615 C C . VAL A 1 78 ? 9.432 -31.255 -23.560 1.00 92.25 78 VAL A C 1
ATOM 617 O O . VAL A 1 78 ? 10.230 -31.340 -22.629 1.00 92.25 78 VAL A O 1
ATOM 620 N N . ALA A 1 79 ? 8.586 -32.244 -23.860 1.00 92.69 79 ALA A N 1
ATOM 621 C CA . ALA A 1 79 ? 8.523 -33.500 -23.117 1.00 92.69 79 ALA A CA 1
ATOM 622 C C . ALA A 1 79 ? 9.837 -34.298 -23.193 1.00 92.69 79 ALA A C 1
ATOM 624 O O . ALA A 1 79 ? 10.269 -34.854 -22.187 1.00 92.69 79 ALA A O 1
ATOM 625 N N . GLN A 1 80 ? 10.510 -34.307 -24.347 1.00 91.31 80 GLN A N 1
ATOM 626 C CA . GLN A 1 80 ? 11.830 -34.923 -24.512 1.00 91.31 80 GLN A CA 1
ATOM 627 C C . GLN A 1 80 ? 12.891 -34.248 -23.636 1.00 91.31 80 GLN A C 1
ATOM 629 O O . GLN A 1 80 ? 13.674 -34.945 -22.994 1.00 91.31 80 GLN A O 1
ATOM 634 N N . ALA A 1 81 ? 12.888 -32.912 -23.545 1.00 91.44 81 ALA A N 1
ATOM 635 C CA . ALA A 1 81 ? 13.793 -32.183 -22.655 1.00 91.44 81 ALA A CA 1
ATOM 636 C C . ALA A 1 81 ? 13.568 -32.553 -21.177 1.00 91.44 81 ALA A C 1
ATOM 638 O O . ALA A 1 81 ? 14.527 -32.758 -20.434 1.00 91.44 81 ALA A O 1
ATOM 639 N N . PHE A 1 82 ? 12.306 -32.697 -20.758 1.00 92.62 82 PHE A N 1
ATOM 640 C CA . PHE A 1 82 ? 11.970 -33.176 -19.415 1.00 92.62 82 PHE A CA 1
ATOM 641 C C . PHE A 1 82 ? 12.424 -34.617 -19.178 1.00 92.62 82 PHE A C 1
ATOM 643 O O . PHE A 1 82 ? 13.038 -34.898 -18.152 1.00 92.62 82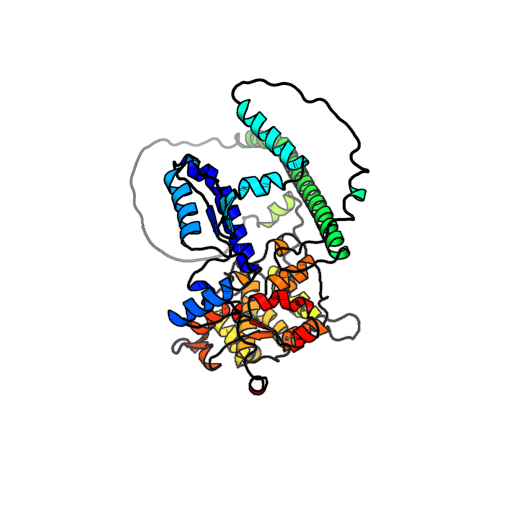 PHE A O 1
ATOM 650 N N . ALA A 1 83 ? 12.137 -35.519 -20.119 1.00 92.06 83 ALA A N 1
ATOM 651 C CA . ALA A 1 83 ? 12.504 -36.927 -20.014 1.00 92.06 83 ALA A CA 1
ATOM 652 C C . ALA A 1 83 ? 14.023 -37.109 -19.893 1.00 92.06 83 ALA A C 1
ATOM 654 O O . ALA A 1 83 ? 14.474 -37.912 -19.083 1.00 92.06 83 ALA A O 1
ATOM 655 N N . TYR A 1 84 ? 14.800 -36.320 -20.637 1.00 91.62 84 TYR A N 1
ATOM 656 C CA . TYR A 1 84 ? 16.259 -36.312 -20.559 1.00 91.62 84 TYR A CA 1
ATOM 657 C C . TYR A 1 84 ? 16.770 -35.945 -19.155 1.00 91.62 84 TYR A C 1
ATOM 659 O O . TYR A 1 84 ? 17.542 -36.697 -18.567 1.00 91.62 84 TYR A O 1
ATOM 667 N N . LEU A 1 85 ? 16.290 -34.838 -18.574 1.00 90.12 85 LEU A N 1
ATOM 668 C CA . LEU A 1 85 ? 16.694 -34.428 -17.220 1.00 90.12 85 LEU A CA 1
ATOM 669 C C . LEU A 1 85 ? 16.245 -35.438 -16.154 1.00 90.12 85 LEU A C 1
ATOM 671 O O . LEU A 1 85 ? 16.990 -35.754 -15.229 1.00 90.12 85 LEU A O 1
ATOM 675 N N . ALA A 1 86 ? 15.031 -35.974 -16.289 1.00 88.62 86 ALA A N 1
ATOM 676 C CA . ALA A 1 86 ? 14.495 -36.945 -15.342 1.00 88.62 86 ALA A CA 1
ATOM 677 C C . ALA A 1 86 ? 15.261 -38.278 -15.366 1.00 88.62 86 ALA A C 1
ATOM 679 O O . ALA A 1 86 ? 15.475 -38.868 -14.309 1.00 88.62 86 ALA A O 1
ATOM 680 N N . ASN A 1 87 ? 15.682 -38.740 -16.548 1.00 90.75 87 ASN A N 1
ATOM 681 C CA . ASN A 1 87 ? 16.425 -39.988 -16.717 1.00 90.75 87 ASN A CA 1
ATOM 682 C C . ASN A 1 87 ? 17.808 -39.934 -16.054 1.00 90.75 87 ASN A C 1
ATOM 684 O O . ASN A 1 87 ? 18.221 -40.879 -15.386 1.00 90.75 87 ASN A O 1
ATOM 688 N N . ASP A 1 88 ? 18.500 -38.809 -16.208 1.00 85.06 88 ASP A N 1
ATOM 689 C CA . ASP A 1 88 ? 19.883 -38.652 -15.762 1.00 85.06 88 ASP A CA 1
ATOM 690 C C . ASP A 1 88 ? 19.986 -38.160 -14.299 1.00 85.06 88 ASP A C 1
ATOM 692 O O . ASP A 1 88 ? 21.070 -38.161 -13.697 1.00 85.06 88 ASP A O 1
ATOM 696 N N . GLY A 1 89 ? 18.856 -37.765 -13.699 1.00 86.69 89 GLY A N 1
ATOM 697 C CA . GLY A 1 89 ? 18.694 -37.529 -12.266 1.00 86.69 89 GLY A CA 1
ATOM 698 C C . GLY A 1 89 ? 19.727 -36.556 -11.696 1.00 86.69 89 GLY A C 1
ATOM 699 O O . GLY A 1 89 ? 19.885 -35.434 -12.176 1.00 86.69 89 GLY A O 1
ATOM 700 N N . LEU A 1 90 ? 20.461 -36.988 -10.665 1.00 85.69 90 LEU A N 1
ATOM 701 C CA . LEU A 1 90 ? 21.429 -36.153 -9.935 1.00 85.69 90 LEU A CA 1
ATOM 702 C C . LEU A 1 90 ? 22.544 -35.579 -10.810 1.00 85.69 90 LEU A C 1
ATOM 704 O O . LEU A 1 90 ? 23.027 -34.488 -10.518 1.00 85.69 90 LEU A O 1
ATOM 708 N N . SER A 1 91 ? 22.917 -36.258 -11.899 1.00 83.81 91 SER A N 1
ATOM 709 C CA . SER A 1 91 ? 23.946 -35.769 -12.831 1.00 83.81 91 SER A CA 1
ATOM 710 C C . SER A 1 91 ? 23.496 -34.553 -13.655 1.00 83.81 91 SER A C 1
ATOM 712 O O . SER A 1 91 ? 24.303 -33.889 -14.310 1.00 83.81 91 SER A O 1
ATOM 714 N N . THR A 1 92 ? 22.198 -34.245 -13.618 1.00 82.25 92 THR A N 1
ATOM 715 C CA . THR A 1 92 ? 21.603 -33.063 -14.249 1.00 82.25 92 THR A CA 1
ATOM 716 C C . THR A 1 92 ? 21.091 -32.039 -13.247 1.00 82.25 92 THR A C 1
ATOM 718 O O . THR A 1 92 ? 20.475 -31.051 -13.652 1.00 82.25 92 THR A O 1
ATOM 721 N N . SER A 1 93 ? 21.368 -32.226 -11.951 1.00 81.94 93 SER A N 1
ATOM 722 C CA . SER A 1 93 ? 21.123 -31.184 -10.952 1.00 81.94 93 SER A CA 1
ATOM 723 C C . SER A 1 93 ? 21.885 -29.918 -11.363 1.00 81.94 93 SER A C 1
ATOM 725 O O . SER A 1 93 ? 23.020 -30.023 -11.817 1.00 81.94 93 SER A O 1
ATOM 727 N N . GLU A 1 94 ? 21.245 -28.751 -11.252 1.00 84.50 94 GLU A N 1
ATOM 728 C CA . GLU A 1 94 ? 21.705 -27.440 -11.759 1.00 84.50 94 GLU A CA 1
ATOM 729 C C . GLU A 1 94 ? 21.511 -27.191 -13.267 1.00 84.50 94 GLU A C 1
ATOM 731 O O . GLU A 1 94 ? 21.578 -26.042 -13.703 1.00 84.50 94 GLU A O 1
ATOM 736 N N . LYS A 1 95 ? 21.199 -28.204 -14.087 1.00 86.31 95 LYS A N 1
ATOM 737 C CA . LYS A 1 95 ? 21.027 -27.980 -15.531 1.00 86.31 95 LYS A CA 1
ATOM 738 C C . LYS A 1 95 ? 19.711 -27.268 -15.845 1.00 86.31 95 LYS A C 1
ATOM 740 O O . LYS A 1 95 ? 18.623 -27.714 -15.466 1.00 86.31 95 LYS A O 1
ATOM 745 N N . GLY A 1 96 ? 19.824 -26.181 -16.607 1.00 88.56 96 GLY A N 1
ATOM 746 C CA . GLY A 1 96 ? 18.709 -25.490 -17.241 1.00 88.56 96 GLY A CA 1
ATOM 747 C C . GLY A 1 96 ? 18.687 -25.767 -18.743 1.00 88.56 96 GLY A C 1
ATOM 748 O O . GLY A 1 96 ? 19.663 -25.486 -19.430 1.00 88.56 96 GLY A O 1
ATOM 749 N N . LEU A 1 97 ? 17.576 -26.269 -19.277 1.00 90.75 97 LEU A N 1
ATOM 750 C CA . LEU A 1 97 ? 17.374 -26.446 -20.717 1.00 90.75 97 LEU A CA 1
ATOM 751 C C . LEU A 1 97 ? 16.391 -25.406 -21.244 1.00 90.75 97 LEU A C 1
ATOM 753 O O . LEU A 1 97 ? 15.309 -25.235 -20.688 1.00 90.75 97 LEU A O 1
ATOM 757 N N . SER A 1 98 ? 16.731 -24.732 -22.339 1.00 87.88 98 SER A N 1
ATOM 758 C CA . SER A 1 98 ? 15.800 -23.883 -23.083 1.00 87.88 98 SER A CA 1
ATOM 759 C C . SER A 1 98 ? 15.317 -24.601 -24.334 1.00 87.88 98 SER A C 1
ATOM 761 O O . SER A 1 98 ? 16.121 -25.192 -25.049 1.00 87.88 98 SER A O 1
ATOM 763 N N . VAL A 1 99 ? 14.015 -24.537 -24.615 1.00 88.50 99 VAL A N 1
ATOM 764 C CA . VAL A 1 99 ? 13.440 -25.106 -25.841 1.00 88.50 99 VAL A CA 1
ATOM 765 C C . VAL A 1 99 ? 12.907 -23.973 -26.705 1.00 88.50 99 VAL A C 1
ATOM 767 O O . VAL A 1 99 ? 11.986 -23.266 -26.297 1.00 88.50 99 VAL A O 1
ATOM 770 N N . SER A 1 100 ? 13.477 -23.779 -27.890 1.00 86.44 100 SER A N 1
ATOM 771 C CA . SER A 1 100 ? 13.051 -22.741 -28.833 1.00 86.44 100 SER A CA 1
ATOM 772 C C . SER A 1 100 ? 13.171 -23.242 -30.265 1.00 86.44 100 SER A C 1
ATOM 774 O O . SER A 1 100 ? 14.149 -23.903 -30.606 1.00 86.44 100 SER A O 1
ATOM 776 N N . ALA A 1 101 ? 12.178 -22.946 -31.106 1.00 84.19 101 ALA A N 1
ATOM 777 C CA . ALA A 1 101 ? 12.115 -23.415 -32.491 1.00 84.19 101 ALA A CA 1
ATOM 778 C C . ALA A 1 101 ? 12.355 -24.937 -32.639 1.00 84.19 101 ALA A C 1
ATOM 780 O O . ALA A 1 101 ? 13.053 -25.378 -33.553 1.00 84.19 101 ALA A O 1
ATOM 781 N N . ASN A 1 102 ? 11.808 -25.742 -31.719 1.00 85.69 102 ASN A N 1
ATOM 782 C CA . ASN A 1 102 ? 12.028 -27.194 -31.624 1.00 85.69 102 ASN A CA 1
ATOM 783 C C . ASN A 1 102 ? 13.491 -27.634 -31.441 1.00 85.69 102 ASN A C 1
ATOM 785 O O . ASN A 1 102 ? 13.842 -28.776 -31.737 1.00 85.69 102 ASN A O 1
ATOM 789 N N . LYS A 1 103 ? 14.349 -26.754 -30.929 1.00 87.06 103 LYS A N 1
ATOM 790 C CA . LYS A 1 103 ? 15.725 -27.071 -30.551 1.00 87.06 103 LYS A CA 1
ATOM 791 C C . LYS A 1 103 ? 15.890 -26.926 -29.047 1.00 87.06 103 LYS A C 1
ATOM 793 O O . LYS A 1 103 ? 15.319 -26.023 -28.438 1.00 87.06 103 LYS A O 1
ATOM 798 N N . ILE A 1 104 ? 16.660 -27.838 -28.465 1.00 88.50 104 ILE A N 1
ATOM 799 C CA . ILE A 1 104 ? 17.000 -27.842 -27.044 1.00 88.50 104 ILE A CA 1
ATOM 800 C C . ILE A 1 104 ? 18.397 -27.238 -26.907 1.00 88.50 104 ILE A C 1
ATOM 802 O O . ILE A 1 104 ? 19.332 -27.668 -27.580 1.00 88.50 104 ILE A O 1
ATOM 806 N N . HIS A 1 105 ? 18.525 -26.236 -26.047 1.00 85.31 105 HIS A N 1
ATOM 807 C CA . HIS A 1 105 ? 19.759 -25.509 -25.782 1.00 85.31 105 HIS A CA 1
ATOM 808 C C . HIS A 1 105 ? 20.103 -25.602 -24.298 1.00 85.31 105 HIS A C 1
ATOM 810 O O . HIS A 1 105 ? 19.214 -25.472 -23.453 1.00 85.31 105 HIS A O 1
ATOM 816 N N . ASP A 1 106 ? 21.384 -25.781 -23.976 1.00 84.62 106 ASP A N 1
ATOM 817 C CA . ASP A 1 106 ? 21.860 -25.647 -22.600 1.00 84.62 106 ASP A CA 1
ATOM 818 C C . ASP A 1 106 ? 21.882 -24.160 -22.225 1.00 84.62 106 ASP A C 1
ATOM 820 O O . ASP A 1 106 ? 22.604 -23.347 -22.810 1.00 84.62 106 ASP A O 1
ATOM 824 N N . LEU A 1 107 ? 21.017 -23.795 -21.283 1.00 81.69 107 LEU A N 1
ATOM 825 C CA . LEU A 1 107 ? 20.818 -22.416 -20.870 1.00 81.69 107 LEU A CA 1
ATOM 826 C C . LEU A 1 107 ? 21.998 -21.904 -20.044 1.00 81.69 107 LEU A C 1
ATOM 828 O O . LEU A 1 107 ? 22.344 -20.731 -20.160 1.00 81.69 107 LEU A O 1
ATOM 832 N N . GLU A 1 108 ? 22.614 -22.751 -19.224 1.00 79.38 108 GLU A N 1
ATOM 833 C CA . GLU A 1 108 ? 23.736 -22.342 -18.379 1.00 79.38 108 GLU A CA 1
ATOM 834 C C . GLU A 1 108 ? 25.007 -22.185 -19.214 1.00 79.38 108 GLU A C 1
ATOM 836 O O . GLU A 1 108 ? 25.729 -21.199 -19.054 1.00 79.38 108 GLU A O 1
ATOM 841 N N . GLN A 1 109 ? 25.218 -23.069 -20.193 1.00 78.81 109 GLN A N 1
ATOM 842 C CA . GLN A 1 109 ? 26.298 -22.918 -21.164 1.00 78.81 109 GLN A CA 1
ATOM 843 C C . GLN A 1 109 ? 26.128 -21.646 -22.007 1.00 78.81 109 GLN A C 1
ATOM 845 O O . GLN A 1 109 ? 27.064 -20.857 -22.120 1.00 78.81 109 GLN A O 1
ATOM 850 N N . ALA A 1 110 ? 24.930 -21.391 -22.541 1.00 74.06 110 ALA A N 1
ATOM 851 C CA . ALA A 1 110 ? 24.670 -20.190 -23.334 1.00 74.06 110 ALA A CA 1
ATOM 852 C C . ALA A 1 110 ? 24.839 -18.895 -22.517 1.00 74.06 110 ALA A C 1
ATOM 854 O O . ALA A 1 110 ? 25.276 -17.872 -23.044 1.00 74.06 110 ALA A O 1
ATOM 855 N N . VAL A 1 111 ? 24.502 -18.914 -21.224 1.00 72.19 111 VAL A N 1
ATOM 856 C CA . VAL A 1 111 ? 24.745 -17.780 -20.320 1.00 72.19 111 VAL A CA 1
ATOM 857 C C . VAL A 1 111 ? 26.242 -17.588 -20.090 1.00 72.19 111 VAL A C 1
ATOM 859 O O . VAL A 1 111 ? 26.722 -16.460 -20.194 1.00 72.19 111 VAL A O 1
ATOM 862 N N . PHE A 1 112 ? 26.977 -18.669 -19.830 1.00 71.94 112 PHE A N 1
ATOM 863 C CA . PHE A 1 112 ? 28.420 -18.633 -19.611 1.00 71.94 112 PHE A CA 1
ATOM 864 C C . PHE A 1 112 ? 29.190 -18.139 -20.845 1.00 71.94 112 PHE A C 1
ATOM 866 O O . PHE A 1 112 ? 30.060 -17.278 -20.731 1.00 71.94 112 PHE A O 1
ATOM 873 N N . GLU A 1 113 ? 28.846 -18.616 -22.042 1.00 75.19 113 GLU A N 1
ATOM 874 C CA . GLU A 1 113 ? 29.464 -18.180 -23.303 1.00 75.19 113 GLU A CA 1
ATOM 875 C C . GLU A 1 113 ? 29.278 -16.677 -23.552 1.00 75.19 113 GLU A C 1
ATOM 877 O O . GLU A 1 113 ? 30.178 -16.015 -24.075 1.00 75.19 113 GLU A O 1
ATOM 882 N N . ASN A 1 114 ? 28.155 -16.120 -23.096 1.00 73.50 114 ASN A N 1
ATOM 883 C CA . ASN A 1 114 ? 27.831 -14.700 -23.208 1.00 73.50 114 ASN A CA 1
ATOM 884 C C . ASN A 1 114 ? 28.332 -13.848 -22.028 1.00 73.50 114 ASN A C 1
ATOM 886 O O . ASN A 1 114 ? 28.104 -12.636 -22.013 1.00 73.50 114 ASN A O 1
ATOM 890 N N . TRP A 1 115 ? 29.016 -14.433 -21.037 1.00 70.06 115 TRP A N 1
ATOM 891 C CA . TRP A 1 115 ? 29.633 -13.647 -19.970 1.00 70.06 115 TRP A CA 1
ATOM 892 C C . TRP A 1 115 ? 30.819 -12.813 -20.485 1.00 70.06 115 TRP A C 1
ATOM 894 O O . TRP A 1 115 ? 31.587 -13.283 -21.329 1.00 70.06 115 TRP A O 1
ATOM 904 N N . PRO A 1 116 ? 31.008 -11.588 -19.959 1.00 76.38 116 PRO A N 1
ATOM 905 C CA . PRO A 1 116 ? 32.253 -10.841 -20.108 1.00 76.38 116 PRO A CA 1
ATOM 906 C C . PRO A 1 116 ? 33.466 -11.679 -19.685 1.00 76.38 116 PRO A C 1
ATOM 908 O O . PRO A 1 116 ? 33.386 -12.420 -18.703 1.00 76.38 116 PRO A O 1
ATOM 911 N N . ASP A 1 117 ? 34.598 -11.518 -20.373 1.00 75.31 117 ASP A N 1
ATOM 912 C CA . ASP A 1 117 ? 35.801 -12.336 -20.146 1.00 75.31 117 ASP A CA 1
ATOM 913 C C . ASP A 1 117 ? 36.294 -12.279 -18.693 1.00 75.31 117 ASP A C 1
ATOM 915 O O . ASP A 1 117 ? 36.649 -13.304 -18.122 1.00 75.31 117 ASP A O 1
ATOM 919 N N . CYS A 1 118 ? 36.153 -11.130 -18.026 1.00 64.81 118 CYS A N 1
ATOM 920 C CA . CYS A 1 118 ? 36.498 -10.986 -16.611 1.00 64.81 118 CYS A CA 1
ATOM 921 C C . CYS A 1 118 ? 35.674 -11.884 -15.664 1.00 64.81 118 CYS A C 1
ATOM 923 O O . CYS A 1 118 ? 36.164 -12.285 -14.610 1.00 64.81 118 CYS A O 1
ATOM 925 N N . LEU A 1 119 ? 34.425 -12.214 -16.015 1.00 55.84 119 LEU A N 1
ATOM 926 C CA . LEU A 1 119 ? 33.586 -13.137 -15.241 1.00 55.84 119 LEU A CA 1
ATOM 927 C C . LEU A 1 119 ? 33.885 -14.595 -15.591 1.00 55.84 119 LEU A C 1
ATOM 929 O O . LEU A 1 119 ? 33.823 -15.456 -14.712 1.00 55.84 119 LEU A O 1
ATOM 933 N N . LYS A 1 120 ? 34.253 -14.875 -16.846 1.00 72.81 120 LYS A N 1
ATOM 934 C CA . LYS A 1 120 ? 34.727 -16.202 -17.257 1.00 72.81 120 LYS A CA 1
ATOM 935 C C . LYS A 1 120 ? 36.021 -16.557 -16.523 1.00 72.81 120 LYS A C 1
ATOM 937 O O . LYS A 1 120 ? 36.083 -17.611 -15.899 1.00 72.81 120 LYS A O 1
ATOM 942 N N . GLU A 1 121 ? 36.990 -15.642 -16.501 1.00 68.81 121 GLU A N 1
ATOM 943 C CA . GLU A 1 121 ? 38.270 -15.783 -15.791 1.00 68.81 121 GLU A CA 1
ATOM 944 C C . GLU A 1 121 ? 38.077 -16.002 -14.284 1.00 68.81 121 GLU A C 1
ATOM 946 O O . GLU A 1 121 ? 38.658 -16.925 -13.718 1.00 68.81 121 GLU A O 1
ATOM 951 N N . ALA A 1 122 ? 37.200 -15.225 -13.637 1.00 58.91 122 ALA A N 1
ATOM 952 C CA . ALA A 1 122 ? 36.894 -15.395 -12.214 1.00 58.91 122 ALA A CA 1
ATOM 953 C C . ALA A 1 122 ? 36.238 -16.752 -11.897 1.00 58.91 122 ALA A C 1
ATOM 955 O O . ALA A 1 122 ? 36.464 -17.316 -10.831 1.00 58.91 122 ALA A O 1
ATOM 956 N N . THR A 1 123 ? 35.435 -17.295 -12.814 1.00 57.25 123 THR A N 1
ATOM 957 C CA . THR A 1 123 ? 34.748 -18.583 -12.617 1.00 57.25 123 THR A CA 1
ATOM 958 C C . THR A 1 123 ? 35.686 -19.767 -12.836 1.00 57.25 123 THR A C 1
ATOM 960 O O . THR A 1 123 ? 35.592 -20.761 -12.118 1.00 57.25 123 THR A O 1
ATOM 963 N N . VAL A 1 124 ? 36.616 -19.653 -13.790 1.00 57.97 124 VAL A N 1
ATOM 964 C CA . VAL A 1 124 ? 37.703 -20.626 -13.978 1.00 57.97 124 VAL A CA 1
ATOM 965 C C . VAL A 1 124 ? 38.626 -20.623 -12.756 1.00 57.97 124 VAL A C 1
ATOM 967 O O . VAL A 1 124 ? 38.885 -21.683 -12.202 1.00 57.97 124 VAL A O 1
ATOM 970 N N . ALA A 1 125 ? 38.991 -19.444 -12.238 1.00 47.62 125 ALA A N 1
ATOM 971 C CA . ALA A 1 125 ? 39.817 -19.319 -11.036 1.00 47.62 125 ALA A CA 1
ATOM 972 C C . ALA A 1 125 ? 39.165 -19.900 -9.764 1.00 47.62 125 ALA A C 1
ATOM 974 O O . ALA A 1 125 ? 39.872 -20.391 -8.891 1.00 47.62 125 ALA A O 1
ATOM 975 N N . VAL A 1 126 ? 37.830 -19.862 -9.644 1.00 51.09 126 VAL A N 1
ATOM 976 C CA . VAL A 1 126 ? 37.094 -20.502 -8.534 1.00 51.09 126 VAL A CA 1
ATOM 977 C C . VAL A 1 126 ? 37.037 -22.025 -8.699 1.00 51.09 126 VAL A C 1
ATOM 979 O O . VAL A 1 126 ? 37.171 -22.735 -7.708 1.00 51.09 126 VAL A O 1
ATOM 982 N N . ARG A 1 127 ? 36.905 -22.539 -9.931 1.00 42.56 127 ARG A N 1
ATOM 983 C CA . ARG A 1 127 ? 36.977 -23.988 -10.200 1.00 42.56 127 ARG A CA 1
ATOM 984 C C . ARG A 1 127 ? 38.364 -24.561 -9.908 1.00 42.56 127 ARG A C 1
ATOM 986 O O . ARG A 1 127 ? 38.446 -25.614 -9.292 1.00 42.56 127 ARG A O 1
ATOM 993 N N . ASP A 1 128 ? 39.424 -23.836 -10.258 1.00 38.69 128 ASP A N 1
ATOM 994 C CA . ASP A 1 128 ? 40.801 -24.244 -9.949 1.00 38.69 128 ASP A CA 1
ATOM 995 C C . ASP A 1 128 ? 41.103 -24.186 -8.436 1.00 38.69 128 ASP A C 1
ATOM 997 O O . ASP A 1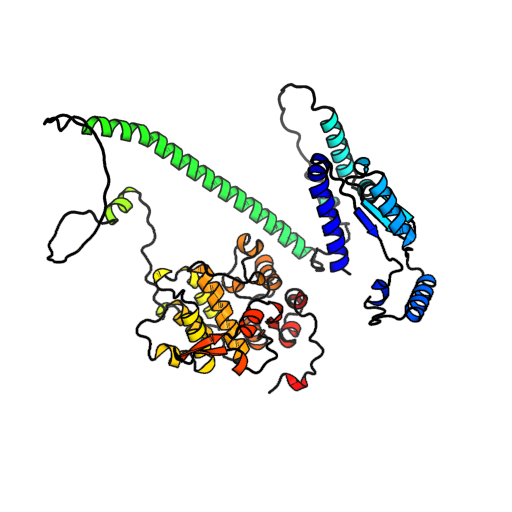 128 ? 41.971 -24.906 -7.945 1.00 38.69 128 ASP A O 1
ATOM 1001 N N . HIS A 1 129 ? 40.374 -23.359 -7.676 1.00 39.78 129 HIS A N 1
ATOM 1002 C CA . HIS A 1 129 ? 40.508 -23.271 -6.219 1.00 39.78 129 HIS A CA 1
ATOM 1003 C C . HIS A 1 129 ? 39.796 -24.410 -5.472 1.00 39.78 129 HIS A C 1
ATOM 1005 O O . HIS A 1 129 ? 40.313 -24.867 -4.452 1.00 39.78 129 HIS A O 1
ATOM 1011 N N . ASP A 1 130 ? 38.654 -24.889 -5.979 1.00 38.31 130 ASP A N 1
ATOM 1012 C CA . ASP A 1 130 ? 37.904 -26.004 -5.379 1.00 38.31 130 ASP A CA 1
ATOM 1013 C C . ASP A 1 130 ? 38.619 -27.364 -5.568 1.00 38.31 130 ASP A C 1
ATOM 1015 O O . ASP A 1 130 ? 38.441 -28.267 -4.749 1.00 38.31 130 ASP A O 1
ATOM 1019 N N . ASP A 1 131 ? 39.495 -27.498 -6.575 1.00 37.47 131 ASP A N 1
ATOM 1020 C CA . ASP A 1 131 ? 40.313 -28.704 -6.808 1.00 37.47 131 ASP A CA 1
ATOM 1021 C C . ASP A 1 131 ? 41.628 -28.739 -5.991 1.00 37.47 131 ASP A C 1
ATOM 1023 O O . ASP A 1 131 ? 42.304 -29.771 -5.943 1.00 37.47 131 ASP A O 1
ATOM 1027 N N . LEU A 1 132 ? 41.994 -27.649 -5.300 1.00 37.59 132 LEU A N 1
ATOM 1028 C CA . LEU A 1 132 ? 43.249 -27.539 -4.531 1.00 37.59 132 LEU A CA 1
ATOM 1029 C C . LEU A 1 132 ? 43.066 -27.495 -3.003 1.00 37.59 132 LEU A C 1
ATOM 1031 O O . LEU A 1 132 ? 44.056 -27.554 -2.269 1.00 37.59 132 LEU A O 1
ATOM 1035 N N . ASP A 1 133 ? 41.834 -27.473 -2.488 1.00 32.66 133 ASP A N 1
ATOM 1036 C CA . ASP A 1 133 ? 41.567 -27.284 -1.051 1.00 32.66 133 ASP A CA 1
ATOM 1037 C C . ASP A 1 133 ? 41.650 -28.578 -0.202 1.00 32.66 133 ASP A C 1
ATOM 1039 O O . ASP A 1 133 ? 41.016 -28.713 0.846 1.00 32.66 133 ASP A O 1
ATOM 1043 N N . GLN A 1 134 ? 42.466 -29.558 -0.624 1.00 36.41 134 GLN A N 1
ATOM 1044 C CA . GLN A 1 134 ? 42.782 -30.758 0.173 1.00 36.41 134 GLN A CA 1
ATOM 1045 C C . GLN A 1 134 ? 44.166 -30.753 0.848 1.00 36.41 134 GLN A C 1
ATOM 1047 O O . GLN A 1 134 ? 44.498 -31.715 1.544 1.00 36.41 134 GLN A O 1
ATOM 1052 N N . SER A 1 135 ? 44.973 -29.686 0.769 1.00 28.16 135 SER A N 1
ATOM 1053 C CA . SER A 1 135 ? 46.241 -29.660 1.523 1.00 28.16 135 SER A CA 1
ATOM 1054 C C . SER A 1 135 ? 46.780 -28.267 1.883 1.00 28.16 135 SER A C 1
ATOM 1056 O O . SER A 1 135 ? 47.496 -27.654 1.106 1.00 28.16 135 SER A O 1
ATOM 1058 N N . ARG A 1 136 ? 46.497 -27.841 3.125 1.00 30.89 136 ARG A N 1
ATOM 1059 C CA . ARG A 1 136 ? 47.375 -27.160 4.112 1.00 30.89 136 ARG A CA 1
ATOM 1060 C C . ARG A 1 136 ? 48.465 -26.143 3.658 1.00 30.89 136 ARG A C 1
ATOM 1062 O O . ARG A 1 136 ? 49.404 -26.500 2.964 1.00 30.89 136 ARG A O 1
ATOM 1069 N N . VAL A 1 137 ? 48.471 -25.002 4.376 1.00 29.06 137 VAL A N 1
ATOM 1070 C CA . VAL A 1 137 ? 49.591 -24.264 5.047 1.00 29.06 137 VAL A CA 1
ATOM 1071 C C . VAL A 1 137 ? 49.667 -22.761 4.707 1.00 29.06 137 VAL A C 1
ATOM 1073 O O . VAL A 1 137 ? 49.709 -22.352 3.556 1.00 29.06 137 VAL A O 1
ATOM 1076 N N . SER A 1 138 ? 49.716 -21.964 5.780 1.00 34.44 138 SER A N 1
ATOM 1077 C CA . SER A 1 138 ? 49.947 -20.519 5.909 1.00 34.44 138 SER A CA 1
ATOM 1078 C C . SER A 1 138 ? 51.085 -19.945 5.054 1.00 34.44 138 SER A C 1
ATOM 1080 O O . SER A 1 138 ? 52.146 -20.558 5.025 1.00 34.44 138 SER A O 1
ATOM 1082 N N . LEU A 1 139 ? 50.931 -18.722 4.517 1.00 26.42 139 LEU A N 1
ATOM 1083 C CA . LEU A 1 139 ? 51.999 -17.704 4.421 1.00 26.42 139 LEU A CA 1
ATOM 1084 C C . LEU A 1 139 ? 51.494 -16.351 3.876 1.00 26.42 139 LEU A C 1
ATOM 1086 O O . LEU A 1 139 ? 50.468 -16.260 3.210 1.00 26.42 139 LEU A O 1
ATOM 1090 N N . ASP A 1 140 ? 52.236 -15.314 4.253 1.00 25.83 140 ASP A N 1
ATOM 1091 C CA . ASP A 1 140 ? 51.911 -13.890 4.321 1.00 25.83 140 ASP A CA 1
ATOM 1092 C C . ASP A 1 140 ? 51.570 -13.152 3.010 1.00 25.83 140 ASP A C 1
ATOM 1094 O O . ASP A 1 140 ? 52.115 -13.411 1.938 1.00 25.83 140 ASP A O 1
ATOM 1098 N N . LEU A 1 141 ? 50.734 -12.117 3.150 1.00 29.86 141 LEU A N 1
ATOM 1099 C CA . LEU A 1 141 ? 50.473 -11.070 2.154 1.00 29.86 141 LEU A CA 1
ATOM 1100 C C . LEU A 1 141 ? 51.614 -10.036 2.101 1.00 29.86 141 LEU A C 1
ATOM 1102 O O . LEU A 1 141 ? 51.956 -9.470 3.145 1.00 29.86 141 LEU A O 1
ATOM 1106 N N . PRO A 1 142 ? 52.076 -9.621 0.904 1.00 29.03 142 PRO A N 1
ATOM 1107 C CA . PRO A 1 142 ? 52.701 -8.325 0.716 1.00 29.03 142 PRO A CA 1
ATOM 1108 C C . PRO A 1 142 ? 51.790 -7.307 0.011 1.00 29.03 142 PRO A C 1
ATOM 1110 O O . PRO A 1 142 ? 50.856 -7.617 -0.725 1.00 29.03 142 PRO A O 1
ATOM 1113 N N . ARG A 1 143 ? 52.124 -6.055 0.320 1.00 30.27 143 ARG A N 1
ATOM 1114 C CA . ARG A 1 143 ? 51.473 -4.774 0.043 1.00 30.27 143 ARG A CA 1
ATOM 1115 C C . ARG A 1 143 ? 51.470 -4.355 -1.436 1.00 30.27 143 ARG A C 1
ATOM 1117 O O . ARG A 1 143 ? 52.428 -4.605 -2.151 1.00 30.27 143 ARG A O 1
ATOM 1124 N N . GLU A 1 144 ? 50.425 -3.589 -1.765 1.00 33.06 144 GLU A N 1
ATOM 1125 C CA . GLU A 1 144 ? 50.326 -2.487 -2.746 1.00 33.06 144 GLU A CA 1
ATOM 1126 C C . GLU A 1 144 ? 50.781 -2.703 -4.206 1.00 33.06 144 GLU A C 1
ATOM 1128 O O . GLU A 1 144 ? 51.965 -2.772 -4.514 1.00 33.06 144 GLU A O 1
ATOM 1133 N N . VAL A 1 145 ? 49.819 -2.580 -5.137 1.00 29.23 145 VAL A N 1
ATOM 1134 C CA . VAL A 1 145 ? 50.049 -2.063 -6.501 1.00 29.23 145 VAL A CA 1
ATOM 1135 C C . VAL A 1 145 ? 48.994 -0.980 -6.804 1.00 29.23 145 VAL A C 1
ATOM 1137 O O . VAL A 1 145 ? 47.805 -1.221 -6.578 1.00 29.23 145 VAL A O 1
ATOM 1140 N N . PRO A 1 146 ? 49.383 0.219 -7.285 1.00 40.09 146 PRO A N 1
ATOM 1141 C CA . PRO A 1 146 ? 48.473 1.339 -7.500 1.00 40.09 146 PRO A CA 1
ATOM 1142 C C . PRO A 1 146 ? 47.969 1.464 -8.955 1.00 40.09 146 PRO A C 1
ATOM 1144 O O . PRO A 1 146 ? 48.609 1.028 -9.906 1.00 40.09 146 PRO A O 1
ATOM 1147 N N . VAL A 1 147 ? 46.865 2.211 -9.093 1.00 39.62 147 VAL A N 1
ATOM 1148 C CA . VAL A 1 147 ? 46.336 2.879 -10.307 1.00 39.62 147 VAL A CA 1
ATOM 1149 C C . VAL A 1 147 ? 45.480 2.041 -11.280 1.00 39.62 147 VAL A C 1
ATOM 1151 O O . VAL A 1 147 ? 45.894 1.694 -12.378 1.00 39.62 147 VAL A O 1
ATOM 1154 N N . ALA A 1 148 ? 44.190 1.894 -10.951 1.00 33.66 148 ALA A N 1
ATOM 1155 C CA . ALA A 1 148 ? 43.107 1.577 -11.902 1.00 33.66 148 ALA A CA 1
ATOM 1156 C C . ALA A 1 148 ? 42.086 2.735 -12.005 1.00 33.66 148 ALA A C 1
ATOM 1158 O O . ALA A 1 148 ? 40.874 2.536 -11.989 1.00 33.66 148 ALA A O 1
ATOM 1159 N N . GLY A 1 149 ? 42.575 3.981 -12.040 1.00 34.19 149 GLY A N 1
ATOM 1160 C CA . GLY A 1 149 ? 41.733 5.185 -11.985 1.00 34.19 149 GLY A CA 1
ATOM 1161 C C . GLY A 1 149 ? 41.307 5.779 -13.332 1.00 34.19 149 GLY A C 1
ATOM 1162 O O . GLY A 1 149 ? 40.428 6.632 -13.351 1.00 34.19 149 GLY A O 1
ATOM 1163 N N . ILE A 1 150 ? 41.906 5.372 -14.458 1.00 37.00 150 ILE A N 1
ATOM 1164 C CA . ILE A 1 150 ? 41.794 6.148 -15.712 1.00 37.00 150 ILE A CA 1
ATOM 1165 C C . ILE A 1 150 ? 41.001 5.422 -16.817 1.00 37.00 150 ILE A C 1
ATOM 1167 O O . ILE A 1 150 ? 40.366 6.080 -17.637 1.00 37.00 150 ILE A O 1
ATOM 1171 N N . LEU A 1 151 ? 40.906 4.088 -16.805 1.00 34.47 151 LEU A N 1
ATOM 1172 C CA . LEU A 1 151 ? 40.232 3.337 -17.883 1.00 34.47 151 LEU A CA 1
ATOM 1173 C C . LEU A 1 151 ? 38.714 3.136 -17.692 1.00 34.47 151 LEU A C 1
ATOM 1175 O O . LEU A 1 151 ? 38.013 2.811 -18.647 1.00 34.47 151 LEU A O 1
ATOM 1179 N N . ILE A 1 152 ? 38.171 3.397 -16.497 1.00 37.88 152 ILE A N 1
ATOM 1180 C CA . ILE A 1 152 ? 36.746 3.158 -16.184 1.00 37.88 152 ILE A CA 1
ATOM 1181 C C . ILE A 1 152 ? 35.816 4.201 -16.832 1.00 37.88 152 ILE A C 1
ATOM 1183 O O . ILE A 1 152 ? 34.679 3.887 -17.180 1.00 37.88 152 ILE A O 1
ATOM 1187 N N . ASN A 1 153 ? 36.286 5.431 -17.063 1.00 36.19 153 ASN A N 1
ATOM 1188 C CA . ASN A 1 153 ? 35.436 6.486 -17.630 1.00 36.19 153 ASN A CA 1
ATOM 1189 C C . ASN A 1 153 ? 35.226 6.364 -19.149 1.00 36.19 153 ASN A C 1
ATOM 1191 O O . ASN A 1 153 ? 34.241 6.895 -19.658 1.00 36.19 153 ASN A O 1
ATOM 1195 N N . ALA A 1 154 ? 36.095 5.645 -19.866 1.00 32.81 154 ALA A N 1
ATOM 1196 C CA . ALA A 1 154 ? 35.991 5.493 -21.320 1.00 32.81 154 ALA A CA 1
ATOM 1197 C C . ALA A 1 154 ? 35.009 4.384 -21.756 1.00 32.81 154 ALA A C 1
ATOM 1199 O O . ALA A 1 154 ? 34.446 4.470 -22.841 1.00 32.81 154 ALA A O 1
ATOM 1200 N N . LEU A 1 155 ? 34.758 3.376 -20.909 1.00 37.78 155 LEU A N 1
ATOM 1201 C CA . LEU A 1 155 ? 33.902 2.217 -21.226 1.00 37.78 155 LEU A CA 1
ATOM 1202 C C . LEU A 1 155 ? 32.425 2.381 -20.813 1.00 37.78 155 LEU A C 1
ATOM 1204 O O . LEU A 1 155 ? 31.577 1.600 -21.233 1.00 37.78 155 LEU A O 1
ATOM 1208 N N . LEU A 1 156 ? 32.079 3.401 -20.017 1.00 37.81 156 LEU A N 1
ATOM 1209 C CA . LEU A 1 156 ? 30.709 3.625 -19.520 1.00 37.81 156 LEU A CA 1
ATOM 1210 C C . LEU A 1 156 ? 29.819 4.477 -20.446 1.00 37.81 156 LEU A C 1
ATOM 1212 O O . LEU A 1 156 ? 28.648 4.709 -20.134 1.00 37.81 156 LEU A O 1
ATOM 1216 N N . SER A 1 157 ? 30.342 4.957 -21.574 1.00 36.75 157 SER A N 1
ATOM 1217 C CA . SER A 1 157 ? 29.639 5.873 -22.481 1.00 36.75 157 SER A CA 1
ATOM 1218 C C . SER A 1 157 ? 28.879 5.188 -23.629 1.00 36.75 157 SER A C 1
ATOM 1220 O O . SER A 1 157 ? 28.043 5.856 -24.242 1.00 36.75 157 SER A O 1
ATOM 1222 N N . SER A 1 158 ? 29.076 3.886 -23.888 1.00 37.88 158 SER A N 1
ATOM 1223 C CA . SER A 1 158 ? 28.560 3.205 -25.096 1.00 37.88 158 SER A CA 1
ATOM 1224 C C . SER A 1 158 ? 27.556 2.056 -24.884 1.00 37.88 158 SER A C 1
ATOM 1226 O O . SER A 1 158 ? 27.143 1.442 -25.863 1.00 37.88 158 SER A O 1
ATOM 1228 N N . VAL A 1 159 ? 27.089 1.774 -23.661 1.00 40.88 159 VAL A N 1
ATOM 1229 C CA . VAL A 1 159 ? 26.100 0.697 -23.424 1.00 40.88 159 VAL A CA 1
ATOM 1230 C C . VAL A 1 159 ? 24.659 1.209 -23.636 1.00 40.88 159 VAL A C 1
ATOM 1232 O O . VAL A 1 159 ? 24.259 2.168 -22.958 1.00 40.88 159 VAL A O 1
ATOM 1235 N N . PRO A 1 160 ? 23.844 0.601 -24.528 1.00 41.38 160 PRO A N 1
ATOM 1236 C CA . PRO A 1 160 ? 22.421 0.914 -24.648 1.00 41.38 160 PRO A CA 1
ATOM 1237 C C . PRO A 1 160 ? 21.702 0.553 -23.349 1.00 41.38 160 PRO A C 1
ATOM 1239 O O . PRO A 1 160 ? 21.960 -0.480 -22.738 1.00 41.38 160 PRO A O 1
ATOM 1242 N N . SER A 1 161 ? 20.815 1.423 -22.879 1.00 46.03 161 SER A N 1
ATOM 1243 C CA . SER A 1 161 ? 20.220 1.247 -21.563 1.00 46.03 161 SER A CA 1
ATOM 1244 C C . SER A 1 161 ? 19.094 0.226 -21.528 1.00 46.03 161 SER A C 1
ATOM 1246 O O . SER A 1 161 ? 18.012 0.501 -22.044 1.00 46.03 161 SER A O 1
ATOM 1248 N N . GLU A 1 162 ? 19.311 -0.873 -20.815 1.00 46.81 162 GLU A N 1
ATOM 1249 C CA . GLU A 1 162 ? 18.243 -1.785 -20.419 1.00 46.81 162 GLU A CA 1
ATOM 1250 C C . GLU A 1 162 ? 17.323 -1.154 -19.351 1.00 46.81 162 GLU A C 1
ATOM 1252 O O . GLU A 1 162 ? 17.792 -0.410 -18.475 1.00 46.81 162 GLU A O 1
ATOM 1257 N N . PRO A 1 163 ? 16.006 -1.418 -19.419 1.00 35.28 163 PRO A N 1
ATOM 1258 C CA . PRO A 1 163 ? 15.047 -0.992 -18.412 1.00 35.28 163 PRO A CA 1
ATOM 1259 C C . PRO A 1 163 ? 15.205 -1.794 -17.117 1.00 35.28 163 PRO A C 1
ATOM 1261 O O . PRO A 1 163 ? 15.579 -2.964 -17.106 1.00 35.28 163 PRO A O 1
ATOM 1264 N N . TRP A 1 164 ? 14.883 -1.153 -15.998 1.00 44.59 164 TRP A N 1
ATOM 1265 C CA . TRP A 1 164 ? 14.867 -1.811 -14.694 1.00 44.59 164 TRP A CA 1
ATOM 1266 C C . TRP A 1 164 ? 13.686 -2.773 -14.541 1.00 44.59 164 TRP A C 1
ATOM 1268 O O . TRP A 1 164 ? 12.720 -2.718 -15.298 1.00 44.59 164 TRP A O 1
ATOM 1278 N N . ALA A 1 165 ? 13.718 -3.585 -13.479 1.00 36.62 165 ALA A N 1
ATOM 1279 C CA . ALA A 1 165 ? 12.700 -4.586 -13.138 1.00 36.62 165 ALA A CA 1
ATOM 1280 C C . ALA A 1 165 ? 11.252 -4.050 -13.000 1.00 36.62 165 ALA A C 1
ATOM 1282 O O . ALA A 1 165 ? 10.317 -4.843 -12.952 1.00 36.62 165 ALA A O 1
ATOM 1283 N N . CYS A 1 166 ? 11.044 -2.728 -12.966 1.00 36.62 166 CYS A N 1
ATOM 1284 C CA . CYS A 1 166 ? 9.726 -2.085 -12.979 1.00 36.62 166 CYS A CA 1
ATOM 1285 C C . CYS A 1 166 ? 9.291 -1.534 -14.353 1.00 36.62 166 CYS A C 1
ATOM 1287 O O . CYS A 1 166 ? 8.277 -0.854 -14.430 1.00 36.62 166 CYS A O 1
ATOM 1289 N N . GLY A 1 167 ? 10.041 -1.778 -15.435 1.00 42.56 167 GLY A N 1
ATOM 1290 C CA . GLY A 1 167 ? 9.736 -1.258 -16.778 1.00 42.56 167 GLY A CA 1
ATOM 1291 C C . GLY A 1 167 ? 10.092 0.219 -16.995 1.00 42.56 167 GLY A C 1
ATOM 1292 O O . GLY A 1 167 ? 10.043 0.704 -18.122 1.00 42.56 167 GLY A O 1
ATOM 1293 N N . ARG A 1 168 ? 10.528 0.928 -15.949 1.00 43.91 168 ARG A N 1
ATOM 1294 C CA . ARG A 1 168 ? 10.885 2.348 -16.014 1.00 43.91 168 ARG A CA 1
ATOM 1295 C C . ARG A 1 168 ? 12.270 2.556 -16.640 1.00 43.91 168 ARG A C 1
ATOM 1297 O O . ARG A 1 168 ? 13.278 2.056 -16.134 1.00 43.91 168 ARG A O 1
ATOM 1304 N N . LEU A 1 169 ? 12.339 3.357 -17.704 1.00 48.16 169 LEU A N 1
ATOM 1305 C CA . LEU A 1 169 ? 13.595 3.834 -18.293 1.00 48.16 169 LEU A CA 1
ATOM 1306 C C . LEU A 1 169 ? 14.072 5.085 -17.542 1.00 48.16 169 LEU A C 1
ATOM 1308 O O . LEU A 1 169 ? 13.582 6.190 -17.757 1.00 48.16 169 LEU A O 1
ATOM 1312 N N . LEU A 1 170 ? 15.037 4.911 -16.637 1.00 49.03 170 LEU A N 1
ATOM 1313 C CA . LEU A 1 170 ? 15.670 6.024 -15.924 1.00 49.03 170 LEU A CA 1
ATOM 1314 C C . LEU A 1 170 ? 16.548 6.841 -16.885 1.00 49.03 170 LEU A C 1
ATOM 1316 O O . LEU A 1 170 ? 17.407 6.271 -17.571 1.00 49.03 170 LEU A O 1
ATOM 1320 N N . THR A 1 171 ? 16.412 8.167 -16.882 1.00 69.25 171 THR A N 1
ATOM 1321 C CA . THR A 1 171 ? 17.309 9.046 -17.649 1.00 69.25 171 THR A CA 1
ATOM 1322 C C . THR A 1 171 ? 18.745 8.945 -17.115 1.00 69.25 171 THR A C 1
ATOM 1324 O O . THR A 1 171 ? 18.972 8.557 -15.964 1.00 69.25 171 THR A O 1
ATOM 1327 N N . LYS A 1 172 ? 19.752 9.276 -17.939 1.00 57.25 172 LYS A N 1
ATOM 1328 C CA . LYS A 1 172 ? 21.171 9.221 -17.522 1.00 57.25 172 LYS A CA 1
ATOM 1329 C C . LYS A 1 172 ? 21.423 10.024 -16.234 1.00 57.25 172 LYS A C 1
ATOM 1331 O O . LYS A 1 172 ? 22.055 9.512 -15.311 1.00 57.25 172 LYS A O 1
ATOM 1336 N N . THR A 1 173 ? 20.813 11.204 -16.130 1.00 61.66 173 THR A N 1
ATOM 1337 C CA . THR A 1 173 ? 20.906 12.094 -14.964 1.00 61.66 173 THR A CA 1
ATOM 1338 C C . THR A 1 173 ? 20.319 11.466 -13.696 1.00 61.66 173 THR A C 1
ATOM 1340 O O . THR A 1 173 ? 20.931 11.529 -12.632 1.00 61.66 173 THR A O 1
ATOM 1343 N N . GLN A 1 174 ? 19.184 10.768 -13.795 1.00 57.84 174 GLN A N 1
ATOM 1344 C CA . GLN A 1 174 ? 18.567 10.079 -12.656 1.00 57.84 174 GLN A CA 1
ATOM 1345 C C . GLN A 1 174 ? 19.408 8.892 -12.155 1.00 57.84 174 GLN A C 1
ATOM 1347 O O . GLN A 1 174 ? 19.452 8.626 -10.950 1.00 57.84 174 GLN A O 1
ATOM 1352 N N . ARG A 1 175 ? 20.109 8.178 -13.050 1.00 66.38 175 ARG A N 1
ATOM 1353 C CA . ARG A 1 175 ? 21.012 7.076 -12.657 1.00 66.38 175 ARG A CA 1
ATOM 1354 C C . ARG A 1 175 ? 22.240 7.586 -11.927 1.00 66.38 175 ARG A C 1
ATOM 1356 O O . ARG A 1 175 ? 22.676 6.966 -10.962 1.00 66.38 175 ARG A O 1
ATOM 1363 N N . GLU A 1 176 ? 22.810 8.692 -12.387 1.00 66.06 176 GLU A N 1
ATOM 1364 C CA . GLU A 1 176 ? 23.945 9.338 -11.726 1.00 66.06 176 GLU A CA 1
ATOM 1365 C C . GLU A 1 176 ? 23.558 9.853 -10.345 1.00 66.06 176 GLU A C 1
ATOM 1367 O O . GLU A 1 176 ? 24.232 9.527 -9.375 1.00 66.06 176 GLU A O 1
ATOM 1372 N N . GLN A 1 177 ? 22.407 10.516 -10.219 1.00 65.94 177 GLN A N 1
ATOM 1373 C CA . GLN A 1 177 ? 21.896 10.975 -8.927 1.00 65.94 177 GLN A CA 1
ATOM 1374 C C . GLN A 1 177 ? 21.611 9.829 -7.950 1.00 65.94 177 GLN A C 1
ATOM 1376 O O . GLN A 1 177 ? 21.859 9.968 -6.751 1.00 65.94 177 GLN A O 1
ATOM 1381 N N . LYS A 1 178 ? 21.096 8.685 -8.425 1.00 66.81 178 LYS A N 1
ATOM 1382 C CA . LYS A 1 178 ? 20.922 7.507 -7.565 1.00 66.81 178 LYS A CA 1
ATOM 1383 C C . LYS A 1 178 ? 22.266 6.918 -7.145 1.00 66.81 178 LYS A C 1
ATOM 1385 O O . LYS A 1 178 ? 22.467 6.687 -5.960 1.00 66.81 178 LYS A O 1
ATOM 1390 N N . ARG A 1 179 ? 23.190 6.713 -8.089 1.00 70.06 179 ARG A N 1
ATOM 1391 C CA . ARG A 1 179 ? 24.532 6.187 -7.790 1.00 70.06 179 ARG A CA 1
ATOM 1392 C C . ARG A 1 179 ? 25.271 7.074 -6.794 1.00 7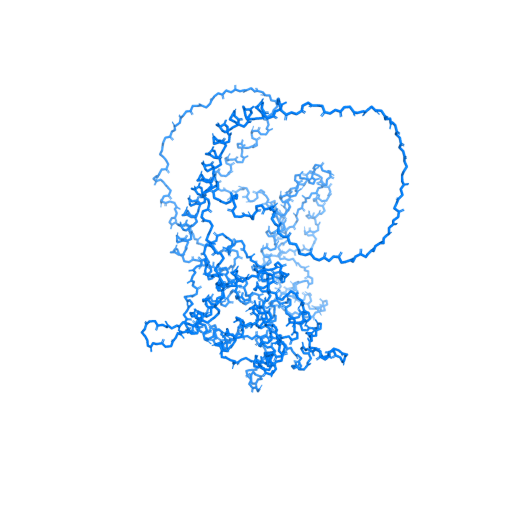0.06 179 ARG A C 1
ATOM 1394 O O . ARG A 1 179 ? 25.914 6.557 -5.887 1.00 70.06 179 ARG A O 1
ATOM 1401 N N . GLU A 1 180 ? 25.142 8.388 -6.931 1.00 69.25 180 GLU A N 1
ATOM 1402 C CA . GLU A 1 180 ? 25.755 9.342 -6.014 1.00 69.25 180 GLU A CA 1
ATOM 1403 C C . GLU A 1 180 ? 25.116 9.285 -4.624 1.00 69.25 180 GLU A C 1
ATOM 1405 O O . GLU A 1 180 ? 25.821 9.204 -3.618 1.00 69.25 180 GLU A O 1
ATOM 1410 N N . ARG A 1 181 ? 23.784 9.196 -4.541 1.00 63.69 181 ARG A N 1
ATOM 1411 C CA . ARG A 1 181 ? 23.100 9.019 -3.253 1.00 63.69 181 ARG A CA 1
ATOM 1412 C C . ARG A 1 181 ? 23.407 7.679 -2.586 1.00 63.69 181 ARG A C 1
ATOM 1414 O O . ARG A 1 181 ? 23.627 7.662 -1.378 1.00 63.69 181 ARG A O 1
ATOM 1421 N N . ASP A 1 182 ? 23.531 6.594 -3.346 1.00 66.56 182 ASP A N 1
ATOM 1422 C CA . ASP A 1 182 ? 23.938 5.282 -2.827 1.00 66.56 182 ASP A CA 1
ATOM 1423 C C . ASP A 1 182 ? 25.384 5.312 -2.295 1.00 66.56 182 ASP A C 1
ATOM 1425 O O . ASP A 1 182 ? 25.683 4.717 -1.256 1.00 66.56 182 ASP A O 1
ATOM 1429 N N . ARG A 1 183 ? 26.291 6.041 -2.965 1.00 79.19 183 ARG A N 1
ATOM 1430 C CA . ARG A 1 183 ? 27.672 6.260 -2.495 1.00 79.19 183 ARG A CA 1
ATOM 1431 C C . ARG A 1 183 ? 27.705 7.055 -1.193 1.00 79.19 183 ARG A C 1
ATOM 1433 O O . ARG A 1 183 ? 28.385 6.642 -0.251 1.00 79.19 183 ARG A O 1
ATOM 1440 N N . ILE A 1 184 ? 26.957 8.156 -1.122 1.00 72.44 184 ILE A N 1
ATOM 1441 C CA . ILE A 1 184 ? 26.845 8.989 0.083 1.00 72.44 184 ILE A CA 1
ATOM 1442 C C . ILE A 1 184 ? 26.258 8.173 1.237 1.00 72.44 184 ILE A C 1
ATOM 1444 O O . ILE A 1 184 ? 26.790 8.218 2.345 1.00 72.44 184 ILE A O 1
ATOM 1448 N N . PHE A 1 185 ? 25.218 7.378 0.983 1.00 63.94 185 PHE A N 1
ATOM 1449 C CA . PHE A 1 185 ? 24.595 6.529 1.995 1.00 63.94 185 PHE A CA 1
ATOM 1450 C C . PHE A 1 185 ? 25.556 5.462 2.527 1.00 63.94 185 PHE A C 1
ATOM 1452 O O . PHE A 1 185 ? 25.770 5.379 3.734 1.00 63.94 185 PHE A O 1
ATOM 1459 N N . LYS A 1 186 ? 26.219 4.699 1.645 1.00 73.81 186 LYS A N 1
ATOM 1460 C CA . LYS A 1 186 ? 27.228 3.705 2.057 1.00 73.81 186 LYS A CA 1
ATOM 1461 C C . LYS A 1 186 ? 28.384 4.341 2.831 1.00 73.81 186 LYS A C 1
ATOM 1463 O O . LYS A 1 186 ? 28.984 3.691 3.683 1.00 73.81 186 LYS A O 1
ATOM 1468 N N . ARG A 1 187 ? 28.731 5.598 2.537 1.00 78.06 187 ARG A N 1
ATOM 1469 C CA . ARG A 1 187 ? 29.733 6.355 3.301 1.00 78.06 187 ARG A CA 1
ATOM 1470 C C . ARG A 1 187 ? 29.208 6.754 4.682 1.00 78.06 187 ARG A C 1
ATOM 1472 O O . ARG A 1 187 ? 29.892 6.497 5.661 1.00 78.06 187 ARG A O 1
ATOM 1479 N N . ARG A 1 188 ? 28.000 7.320 4.772 1.00 72.19 188 ARG A N 1
ATOM 1480 C CA . ARG A 1 188 ? 27.374 7.708 6.049 1.00 72.19 188 ARG A CA 1
ATOM 1481 C C . ARG A 1 188 ? 27.159 6.515 6.972 1.00 72.19 188 ARG A C 1
ATOM 1483 O O . ARG A 1 188 ? 27.507 6.609 8.137 1.00 72.19 188 ARG A O 1
ATOM 1490 N N . LYS A 1 189 ? 26.663 5.394 6.442 1.00 71.75 189 LYS A N 1
ATOM 1491 C CA . LYS A 1 189 ? 26.471 4.162 7.212 1.00 71.75 189 LYS A CA 1
ATOM 1492 C C . LYS A 1 189 ? 27.791 3.653 7.795 1.00 71.75 189 LYS A C 1
ATOM 1494 O O . LYS A 1 189 ? 27.870 3.441 8.991 1.00 71.75 189 LYS A O 1
ATOM 1499 N N . ARG A 1 190 ? 28.853 3.578 6.981 1.00 77.06 190 ARG A N 1
ATOM 1500 C CA . ARG A 1 190 ? 30.191 3.200 7.469 1.00 77.06 190 ARG A CA 1
ATOM 1501 C C . ARG A 1 190 ? 30.725 4.143 8.548 1.00 77.06 190 ARG A C 1
ATOM 1503 O O . ARG A 1 190 ? 31.366 3.674 9.476 1.00 77.06 190 ARG A O 1
ATOM 1510 N N . ASN A 1 191 ? 30.469 5.447 8.434 1.00 75.75 191 ASN A N 1
ATOM 1511 C CA . ASN A 1 191 ? 30.871 6.406 9.462 1.00 75.75 191 ASN A CA 1
ATOM 1512 C C . ASN A 1 191 ? 30.070 6.225 10.759 1.00 75.75 191 ASN A C 1
ATOM 1514 O O . ASN A 1 191 ? 30.674 6.190 11.819 1.00 75.75 191 ASN A O 1
ATOM 1518 N N . ALA A 1 192 ? 28.748 6.051 10.677 1.00 69.38 192 ALA A N 1
ATOM 1519 C CA . ALA A 1 192 ? 27.900 5.814 11.846 1.00 69.38 192 ALA A CA 1
ATOM 1520 C C . ALA A 1 192 ? 28.249 4.491 12.548 1.00 69.38 192 ALA A C 1
ATOM 1522 O O . ALA A 1 192 ? 28.358 4.452 13.770 1.00 69.38 192 ALA A O 1
ATOM 1523 N N . ASP A 1 193 ? 28.496 3.427 11.777 1.00 70.31 193 ASP A N 1
ATOM 1524 C CA . ASP A 1 193 ? 28.954 2.139 12.306 1.00 70.31 193 ASP A CA 1
ATOM 1525 C C . ASP A 1 193 ? 30.317 2.299 13.010 1.00 70.31 193 ASP A C 1
ATOM 1527 O O . ASP A 1 193 ? 30.538 1.731 14.078 1.00 70.31 193 ASP A O 1
ATOM 1531 N N . LYS A 1 194 ? 31.216 3.127 12.456 1.00 84.00 194 LYS A N 1
ATOM 1532 C CA . LYS A 1 194 ? 32.512 3.447 13.070 1.00 84.00 194 LYS A CA 1
ATOM 1533 C C . LYS A 1 194 ? 32.357 4.234 14.377 1.00 84.00 194 LYS A C 1
ATOM 1535 O O . LYS A 1 194 ? 32.953 3.854 15.375 1.00 84.00 194 LYS A O 1
ATOM 1540 N N . GLU A 1 195 ? 31.540 5.283 14.389 1.00 82.00 195 GLU A N 1
ATOM 1541 C CA . GLU A 1 195 ? 31.261 6.096 15.584 1.00 82.00 195 GLU A CA 1
ATOM 1542 C C . GLU A 1 195 ? 30.602 5.262 16.695 1.00 82.00 195 GLU A C 1
ATOM 1544 O O . GLU A 1 195 ? 30.917 5.414 17.876 1.00 82.00 195 GLU A O 1
ATOM 1549 N N . PHE A 1 196 ? 29.716 4.334 16.328 1.00 79.50 196 PHE A N 1
ATOM 1550 C CA . PHE A 1 196 ? 29.097 3.406 17.269 1.00 79.50 196 PHE A CA 1
ATOM 1551 C C . PHE A 1 196 ? 30.116 2.437 17.879 1.00 79.50 196 PHE A C 1
ATOM 1553 O O . PHE A 1 196 ? 30.112 2.233 19.095 1.00 79.50 196 PHE A O 1
ATOM 1560 N N . MET A 1 197 ? 31.021 1.886 17.063 1.00 76.56 197 MET A N 1
ATOM 1561 C CA . MET A 1 197 ? 32.116 1.041 17.549 1.00 76.56 197 MET A CA 1
ATOM 1562 C C . MET A 1 197 ? 33.053 1.815 18.483 1.00 76.56 197 MET A C 1
ATOM 1564 O O . MET A 1 197 ? 33.328 1.342 19.583 1.00 76.56 197 MET A O 1
ATOM 1568 N N . GLU A 1 198 ? 33.450 3.037 18.113 1.00 84.31 198 GLU A N 1
ATOM 1569 C CA . GLU A 1 198 ? 34.275 3.920 18.954 1.00 84.31 198 GLU A CA 1
ATOM 1570 C C . GLU A 1 198 ? 33.570 4.245 20.293 1.00 84.31 198 GLU A C 1
ATOM 1572 O O . GLU A 1 198 ? 34.197 4.268 21.354 1.00 84.31 198 GLU A O 1
ATOM 1577 N N . SER A 1 199 ? 32.243 4.425 20.285 1.00 83.50 199 SER A N 1
ATOM 1578 C CA . SER A 1 199 ? 31.437 4.625 21.499 1.00 83.50 199 SER A CA 1
ATOM 1579 C C . SER A 1 199 ? 31.414 3.391 22.408 1.00 83.50 199 SER A C 1
ATOM 1581 O O . SER A 1 199 ? 31.549 3.518 23.632 1.00 83.50 199 SER A O 1
ATOM 1583 N N . ILE A 1 200 ? 31.278 2.189 21.836 1.00 79.56 200 ILE A N 1
ATOM 1584 C CA . ILE A 1 200 ? 31.336 0.931 22.594 1.00 79.56 200 ILE A CA 1
ATOM 1585 C C . ILE A 1 200 ? 32.729 0.722 23.186 1.00 79.56 200 ILE A C 1
ATOM 1587 O O . ILE A 1 200 ? 32.832 0.431 24.378 1.00 79.56 200 ILE A O 1
ATOM 1591 N N . GLU A 1 201 ? 33.790 0.931 22.409 1.00 84.56 201 GLU A N 1
ATOM 1592 C CA . GLU A 1 201 ? 35.170 0.838 22.895 1.00 84.56 201 GLU A CA 1
ATOM 1593 C C . GLU A 1 201 ? 35.416 1.817 24.050 1.00 84.56 201 GLU A C 1
ATOM 1595 O O . GLU A 1 201 ? 35.916 1.424 25.104 1.00 84.56 201 GLU A O 1
ATOM 1600 N N . ALA A 1 202 ? 34.957 3.067 23.931 1.00 82.19 202 ALA A N 1
ATOM 1601 C CA . ALA A 1 202 ? 35.055 4.054 25.004 1.00 82.19 202 ALA A CA 1
ATOM 1602 C C . ALA A 1 202 ? 34.237 3.676 26.252 1.00 82.19 202 ALA A C 1
ATOM 1604 O O . ALA A 1 202 ? 34.590 4.045 27.376 1.00 82.19 202 ALA A O 1
ATOM 1605 N N . ARG A 1 203 ? 33.108 2.973 26.095 1.00 77.44 203 ARG A N 1
ATOM 1606 C CA . ARG A 1 203 ? 32.334 2.436 27.227 1.00 77.44 203 ARG A CA 1
ATOM 1607 C C . ARG A 1 203 ? 33.082 1.289 27.899 1.00 77.44 203 ARG A C 1
ATOM 1609 O O . ARG A 1 203 ? 33.200 1.317 29.119 1.00 77.44 203 ARG A O 1
ATOM 1616 N N . LEU A 1 204 ? 33.627 0.346 27.136 1.00 80.75 204 LEU A N 1
ATOM 1617 C CA . LEU A 1 204 ? 34.409 -0.770 27.671 1.00 80.75 204 LEU A CA 1
ATOM 1618 C C . LEU A 1 204 ? 35.644 -0.280 28.433 1.00 80.75 204 LEU A C 1
ATOM 1620 O O . LEU A 1 204 ? 35.833 -0.672 29.578 1.00 80.75 204 LEU A O 1
ATOM 1624 N N . LEU A 1 205 ? 36.392 0.674 27.875 1.00 80.62 205 LEU A N 1
ATOM 1625 C CA . LEU A 1 205 ? 37.541 1.306 28.538 1.00 80.62 205 LEU A CA 1
ATOM 1626 C C . LEU A 1 205 ? 37.173 2.022 29.846 1.00 80.62 205 LEU A C 1
ATOM 1628 O O . LEU A 1 205 ? 37.977 2.082 30.776 1.00 80.62 205 LEU A O 1
ATOM 1632 N N . ARG A 1 206 ? 35.965 2.594 29.936 1.00 78.38 206 ARG A N 1
ATOM 1633 C CA . ARG A 1 206 ? 35.463 3.201 31.181 1.00 78.38 206 ARG A CA 1
ATOM 1634 C C . ARG A 1 206 ? 35.114 2.143 32.220 1.00 78.38 206 ARG A C 1
ATOM 1636 O O . ARG A 1 206 ? 35.491 2.301 33.377 1.00 78.38 206 ARG A O 1
ATOM 1643 N N . TRP A 1 207 ? 34.449 1.068 31.805 1.00 72.12 207 TRP A N 1
ATOM 1644 C CA . TRP A 1 207 ? 34.133 -0.062 32.677 1.00 72.12 207 TRP A CA 1
ATOM 1645 C C . TRP A 1 207 ? 35.394 -0.753 33.193 1.00 72.12 207 TRP A C 1
ATOM 1647 O O . TRP A 1 207 ? 35.502 -0.987 34.390 1.00 72.12 207 TRP A O 1
ATOM 1657 N N . GLU A 1 208 ? 36.384 -0.983 32.334 1.00 78.00 208 GLU A N 1
ATOM 1658 C CA . GLU A 1 208 ? 37.665 -1.591 32.701 1.00 78.00 208 GLU A CA 1
ATOM 1659 C C . GLU A 1 208 ? 38.435 -0.751 33.735 1.00 78.00 208 GLU A C 1
ATOM 1661 O O . GLU A 1 208 ? 39.039 -1.297 34.653 1.00 78.00 208 GLU A O 1
ATOM 1666 N N . LYS A 1 209 ? 38.347 0.585 33.658 1.00 77.50 209 LYS A N 1
ATOM 1667 C CA . LYS A 1 209 ? 38.926 1.495 34.664 1.00 77.50 209 LYS A CA 1
ATOM 1668 C C . LYS A 1 209 ? 38.125 1.571 35.966 1.00 77.50 209 LYS A C 1
ATOM 1670 O O . LYS A 1 209 ? 38.711 1.826 37.014 1.00 77.50 209 LYS A O 1
ATOM 1675 N N . ALA A 1 210 ? 36.807 1.386 35.911 1.00 72.81 210 ALA A N 1
ATOM 1676 C CA . ALA A 1 210 ? 35.930 1.421 37.083 1.00 72.81 210 ALA A CA 1
ATOM 1677 C C . ALA A 1 210 ? 35.911 0.089 37.852 1.00 72.81 210 ALA A C 1
ATOM 1679 O O . ALA A 1 210 ? 35.680 0.074 39.061 1.00 72.81 210 ALA A O 1
ATOM 1680 N N . PHE A 1 211 ? 36.196 -1.023 37.172 1.00 71.25 211 PHE A N 1
ATOM 1681 C CA . PHE A 1 211 ? 36.144 -2.371 37.736 1.00 71.25 211 PHE A CA 1
ATOM 1682 C C . PHE A 1 211 ? 37.042 -2.560 38.981 1.00 71.25 211 PHE A C 1
ATOM 1684 O O . PHE A 1 211 ? 36.549 -3.073 39.988 1.00 71.25 211 PHE A O 1
ATOM 1691 N N . PRO A 1 212 ? 38.301 -2.069 39.021 1.00 70.56 212 PRO A N 1
ATOM 1692 C CA . PRO A 1 212 ? 39.147 -2.170 40.215 1.00 70.56 212 PRO A CA 1
ATOM 1693 C C . PRO A 1 212 ? 38.665 -1.309 41.396 1.00 70.56 212 PRO A C 1
ATOM 1695 O O . PRO A 1 212 ? 38.948 -1.634 42.550 1.00 70.56 212 PRO A O 1
ATOM 1698 N N . LEU A 1 213 ? 37.936 -0.216 41.126 1.00 65.75 213 LEU A N 1
ATOM 1699 C CA . LEU A 1 213 ? 37.410 0.707 42.145 1.00 65.75 213 LEU A CA 1
ATOM 1700 C C . LEU A 1 213 ? 36.161 0.142 42.848 1.00 65.75 213 LEU A C 1
ATOM 1702 O O . LEU A 1 213 ? 35.940 0.392 44.032 1.00 65.75 213 LEU A O 1
ATOM 1706 N N . LEU A 1 214 ? 35.371 -0.669 42.140 1.00 57.75 214 LEU A N 1
ATOM 1707 C CA . LEU A 1 214 ? 34.234 -1.401 42.711 1.00 57.75 214 LEU A CA 1
ATOM 1708 C C . LEU A 1 214 ? 34.694 -2.586 43.579 1.00 57.75 214 LEU A C 1
ATOM 1710 O O . LEU A 1 214 ? 34.204 -2.774 44.687 1.00 57.75 214 LEU A O 1
ATOM 1714 N N . LEU A 1 215 ? 35.730 -3.312 43.150 1.00 59.16 215 LEU A N 1
ATOM 1715 C CA . LEU A 1 215 ? 36.318 -4.417 43.927 1.00 59.16 215 LEU A CA 1
ATOM 1716 C C . LEU A 1 215 ? 36.990 -3.970 45.238 1.00 59.16 215 LEU A C 1
ATOM 1718 O O . LEU A 1 215 ? 37.109 -4.749 46.183 1.00 59.16 215 LEU A O 1
ATOM 1722 N N . SER A 1 216 ? 37.439 -2.716 45.321 1.00 55.09 216 SER A N 1
ATOM 1723 C CA . SER A 1 216 ? 38.048 -2.161 46.538 1.00 55.09 216 SER A CA 1
ATOM 1724 C C . SER A 1 216 ? 37.028 -1.577 47.527 1.00 55.09 216 SER A C 1
ATOM 1726 O O . SER A 1 216 ? 37.361 -1.412 48.700 1.00 55.09 216 SER A O 1
ATOM 1728 N N . THR A 1 217 ? 35.782 -1.330 47.106 1.00 53.94 217 THR A N 1
ATOM 1729 C CA . THR A 1 217 ? 34.706 -0.828 47.981 1.00 53.94 217 THR A CA 1
ATOM 1730 C C . THR A 1 217 ? 33.914 -1.948 48.667 1.00 53.94 217 THR A C 1
ATOM 1732 O O . THR A 1 217 ? 33.525 -1.778 49.824 1.00 53.94 217 THR A O 1
ATOM 1735 N N . GLU A 1 218 ? 33.778 -3.130 48.053 1.00 51.25 218 GLU A N 1
ATOM 1736 C CA . GLU A 1 218 ? 33.130 -4.295 48.692 1.00 51.25 218 GLU A CA 1
ATOM 1737 C C . GLU A 1 218 ? 33.932 -4.871 49.875 1.00 51.25 218 GLU A C 1
ATOM 1739 O O . GLU A 1 218 ? 33.350 -5.290 50.880 1.00 51.25 218 GLU A O 1
ATOM 1744 N N . ASN A 1 219 ? 35.268 -4.804 49.828 1.00 46.09 219 ASN A N 1
ATOM 1745 C CA . ASN A 1 219 ? 36.126 -5.258 50.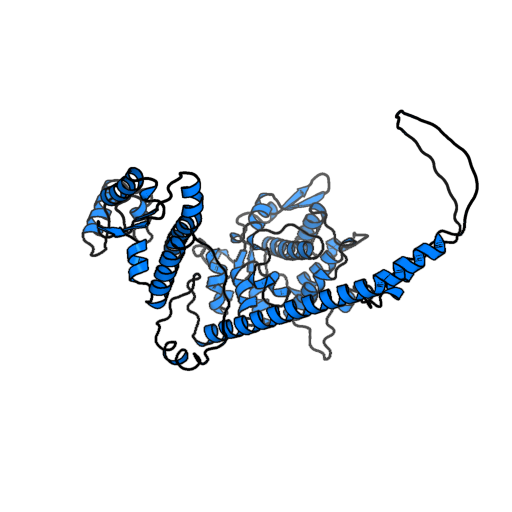933 1.00 46.09 219 ASN A CA 1
ATOM 1746 C C . ASN A 1 219 ? 36.096 -4.324 52.160 1.00 46.09 219 ASN A C 1
ATOM 1748 O O . ASN A 1 219 ? 36.517 -4.719 53.247 1.00 46.09 219 ASN A O 1
ATOM 1752 N N . ALA A 1 220 ? 35.583 -3.095 52.024 1.00 45.62 220 ALA A N 1
ATOM 1753 C CA . ALA A 1 220 ? 35.410 -2.171 53.147 1.00 45.62 220 ALA A CA 1
ATOM 1754 C C . ALA A 1 220 ? 34.060 -2.355 53.870 1.00 45.62 220 ALA A C 1
ATOM 1756 O O . ALA A 1 220 ? 33.942 -1.992 55.040 1.00 45.62 220 ALA A O 1
ATOM 1757 N N . GLN A 1 221 ? 33.052 -2.939 53.210 1.00 48.88 221 GLN A N 1
ATOM 1758 C CA . GLN A 1 221 ? 31.704 -3.109 53.772 1.00 48.88 221 GLN A CA 1
ATOM 1759 C C . GLN A 1 221 ? 31.481 -4.468 54.459 1.00 48.88 221 GLN A C 1
ATOM 1761 O O . GLN A 1 221 ? 30.578 -4.593 55.283 1.00 48.88 221 GLN A O 1
ATOM 1766 N N . THR A 1 222 ? 32.340 -5.464 54.224 1.00 42.59 222 THR A N 1
ATOM 1767 C CA . THR A 1 222 ? 32.226 -6.817 54.810 1.00 42.59 222 THR A CA 1
ATOM 1768 C C . THR A 1 222 ? 32.824 -6.975 56.218 1.00 42.59 222 THR A C 1
ATOM 1770 O O . THR A 1 222 ? 32.762 -8.060 56.789 1.00 42.59 222 THR A O 1
ATOM 1773 N N . SER A 1 223 ? 33.349 -5.912 56.841 1.00 41.41 223 SER A N 1
ATOM 1774 C CA . SER A 1 223 ? 33.941 -5.969 58.194 1.00 41.41 223 SER A CA 1
ATOM 1775 C C . SER A 1 223 ? 33.065 -5.394 59.319 1.00 41.41 223 SER A C 1
ATOM 1777 O O . SER A 1 223 ? 33.529 -5.273 60.453 1.00 41.41 223 SER A O 1
ATOM 1779 N N . ARG A 1 224 ? 31.788 -5.063 59.069 1.00 38.16 224 ARG A N 1
ATOM 1780 C CA . ARG A 1 224 ? 30.931 -4.436 60.093 1.00 38.16 224 ARG A CA 1
ATOM 1781 C C . ARG A 1 224 ? 29.517 -5.012 60.168 1.00 38.16 224 ARG A C 1
ATOM 1783 O O . ARG A 1 224 ? 28.546 -4.322 59.893 1.00 38.16 224 ARG A O 1
ATOM 1790 N N . SER A 1 225 ? 29.411 -6.270 60.585 1.00 36.31 225 SER A N 1
ATOM 1791 C CA . SER A 1 225 ? 28.400 -6.747 61.554 1.00 36.31 225 SER A CA 1
ATOM 1792 C C . SER A 1 225 ? 28.541 -8.259 61.751 1.00 36.31 225 SER A C 1
ATOM 1794 O O . SER A 1 225 ? 27.953 -9.074 61.052 1.00 36.31 225 SER A O 1
ATOM 1796 N N . GLN A 1 226 ? 29.377 -8.624 62.724 1.00 36.12 226 GLN A N 1
ATOM 1797 C CA . GLN A 1 226 ? 29.337 -9.926 63.382 1.00 36.12 226 GLN A CA 1
ATOM 1798 C C . GLN A 1 226 ? 28.219 -9.948 64.437 1.00 36.12 226 GLN A C 1
ATOM 1800 O O . GLN A 1 226 ? 28.030 -8.958 65.144 1.00 36.12 226 GLN A O 1
ATOM 1805 N N . GLY A 1 227 ? 27.603 -11.123 64.603 1.00 29.42 227 GLY A N 1
ATOM 1806 C CA . GLY A 1 227 ? 26.863 -11.558 65.795 1.00 29.42 227 GLY A CA 1
ATOM 1807 C C . GLY A 1 227 ? 25.346 -11.378 65.665 1.00 29.42 227 GLY A C 1
ATOM 1808 O O . GLY A 1 227 ? 24.874 -10.262 65.528 1.00 29.42 227 GLY A O 1
ATOM 1809 N N . THR A 1 228 ? 24.506 -12.409 65.737 1.00 30.36 228 THR A N 1
ATOM 1810 C CA . THR A 1 228 ? 24.562 -13.545 66.668 1.00 30.36 228 THR A CA 1
ATOM 1811 C C . THR A 1 228 ? 23.768 -14.756 66.161 1.00 30.36 228 THR A C 1
ATOM 1813 O O . THR A 1 228 ? 22.820 -14.626 65.392 1.00 30.36 228 THR A O 1
ATOM 1816 N N . ASP A 1 229 ? 24.253 -15.909 66.619 1.00 28.91 229 ASP A N 1
ATOM 1817 C CA . ASP A 1 229 ? 23.807 -17.303 66.521 1.00 28.91 229 ASP A CA 1
ATOM 1818 C C . ASP A 1 229 ? 22.295 -17.576 66.417 1.00 28.91 229 ASP A C 1
ATOM 1820 O O . ASP A 1 229 ? 21.495 -16.940 67.094 1.00 28.91 229 ASP A O 1
ATOM 1824 N N . TYR A 1 230 ? 21.904 -18.598 65.642 1.00 29.03 230 TYR A N 1
ATOM 1825 C CA . TYR A 1 230 ? 21.548 -19.936 66.156 1.00 29.03 230 TYR A CA 1
ATOM 1826 C C . TYR A 1 230 ? 21.360 -20.936 64.994 1.00 29.03 230 TYR A C 1
ATOM 1828 O O . TYR A 1 230 ? 21.016 -20.575 63.871 1.00 29.03 230 TYR A O 1
ATOM 1836 N N . SER A 1 231 ? 21.675 -22.196 65.286 1.00 29.67 231 SER A N 1
ATOM 1837 C CA . SER A 1 231 ? 21.921 -23.323 64.385 1.00 29.67 231 SER A CA 1
ATOM 1838 C C . SER A 1 231 ? 20.677 -24.042 63.845 1.00 29.67 231 SER A C 1
ATOM 1840 O O . SER A 1 231 ? 19.633 -24.047 64.483 1.00 29.67 231 SER A O 1
ATOM 1842 N N . GLU A 1 232 ? 20.909 -24.782 62.750 1.00 29.78 232 GLU A N 1
ATOM 1843 C CA . GLU A 1 232 ? 20.336 -26.102 62.405 1.00 29.78 232 GLU A CA 1
ATOM 1844 C C . GLU A 1 232 ? 18.807 -26.265 62.314 1.00 29.78 232 GLU A C 1
ATOM 1846 O O . GLU A 1 232 ? 18.105 -26.285 63.317 1.00 29.78 232 GLU A O 1
ATOM 1851 N N . SER A 1 233 ? 18.291 -26.596 61.122 1.00 27.98 233 SER A N 1
ATOM 1852 C CA . SER A 1 233 ? 17.964 -27.984 60.718 1.00 27.98 233 SER A CA 1
ATOM 1853 C C . SER A 1 233 ? 16.907 -28.079 59.594 1.00 27.98 233 SER A C 1
ATOM 1855 O O . SER A 1 233 ? 15.971 -27.296 59.497 1.00 27.98 233 SER A O 1
ATOM 1857 N N . ALA A 1 234 ? 17.178 -29.047 58.715 1.00 28.09 234 ALA A N 1
ATOM 1858 C CA . ALA A 1 234 ? 16.357 -29.847 57.802 1.00 28.09 234 ALA A CA 1
ATOM 1859 C C . ALA A 1 234 ? 14.853 -29.556 57.524 1.00 28.09 234 ALA A C 1
ATOM 1861 O O . ALA A 1 234 ? 14.025 -29.467 58.418 1.00 28.09 234 ALA A O 1
ATOM 1862 N N . GLU A 1 235 ? 14.544 -29.677 56.224 1.00 26.62 235 GLU A N 1
ATOM 1863 C CA . GLU A 1 235 ? 13.432 -30.439 55.616 1.00 26.62 235 GLU A CA 1
ATOM 1864 C C . GLU A 1 235 ? 11.958 -29.936 55.604 1.00 26.62 235 GLU A C 1
ATOM 1866 O O . GLU A 1 235 ? 11.257 -29.912 56.603 1.00 26.62 235 GLU A O 1
ATOM 1871 N N . VAL A 1 236 ? 11.466 -29.767 54.358 1.00 27.47 236 VAL A N 1
ATOM 1872 C CA . VAL A 1 236 ? 10.294 -30.455 53.747 1.00 27.47 236 VAL A CA 1
ATOM 1873 C C . VAL A 1 236 ? 8.859 -29.912 54.005 1.00 27.47 236 VAL A C 1
ATOM 1875 O O . VAL A 1 236 ? 8.416 -29.656 55.113 1.00 27.47 236 VAL A O 1
ATOM 1878 N N . VAL A 1 237 ? 8.113 -29.878 52.885 1.00 26.11 237 VAL A N 1
ATOM 1879 C CA . VAL A 1 237 ? 6.643 -29.840 52.655 1.00 26.11 237 VAL A CA 1
ATOM 1880 C C . VAL A 1 237 ? 5.909 -28.494 52.515 1.00 26.11 237 VAL A C 1
ATOM 1882 O O . VAL A 1 237 ? 5.700 -27.735 53.450 1.00 26.11 237 VAL A O 1
ATOM 1885 N N . ALA A 1 238 ? 5.418 -28.325 51.282 1.00 27.34 238 ALA A N 1
ATOM 1886 C CA . ALA A 1 238 ? 4.141 -27.783 50.808 1.00 27.34 238 ALA A CA 1
ATOM 1887 C C . ALA A 1 238 ? 3.109 -27.220 51.807 1.00 27.34 238 ALA A C 1
ATOM 1889 O O . ALA A 1 238 ? 2.699 -27.890 52.748 1.00 27.34 238 ALA A O 1
ATOM 1890 N N . ASN A 1 239 ? 2.515 -26.079 51.445 1.00 25.89 239 ASN A N 1
ATOM 1891 C CA . ASN A 1 239 ? 1.123 -25.977 50.969 1.00 25.89 239 ASN A CA 1
ATOM 1892 C C . ASN A 1 239 ? 0.695 -24.497 50.892 1.00 25.89 239 ASN A C 1
ATOM 1894 O O . ASN A 1 239 ? 0.923 -23.717 51.810 1.00 25.89 239 ASN A O 1
ATOM 1898 N N . ALA A 1 240 ? 0.045 -24.123 49.789 1.00 27.28 240 ALA A N 1
ATOM 1899 C CA . ALA A 1 240 ? -0.816 -22.934 49.698 1.00 27.28 240 ALA A CA 1
ATOM 1900 C C . ALA A 1 240 ? -2.125 -23.173 50.516 1.00 27.28 240 ALA A C 1
ATOM 1902 O O . ALA A 1 240 ? -2.256 -24.282 51.039 1.00 27.28 240 ALA A O 1
ATOM 1903 N N . PRO A 1 241 ? -3.168 -22.302 50.574 1.00 38.22 241 PRO A N 1
ATOM 1904 C CA . PRO A 1 241 ? -3.359 -20.939 50.045 1.00 38.22 241 PRO A CA 1
ATOM 1905 C C . PRO A 1 241 ? -4.188 -19.974 50.974 1.00 38.22 241 PRO A C 1
ATOM 1907 O O . PRO A 1 241 ? -4.613 -20.338 52.061 1.00 38.22 241 PRO A O 1
ATOM 1910 N N . TYR A 1 242 ? -4.528 -18.787 50.438 1.00 23.28 242 TYR A N 1
ATOM 1911 C CA . TYR A 1 242 ? -5.731 -17.953 50.698 1.00 23.28 242 TYR A CA 1
ATOM 1912 C C . TYR A 1 242 ? -5.845 -16.980 51.914 1.00 23.28 242 TYR A C 1
ATOM 1914 O O . TYR A 1 242 ? -5.866 -17.371 53.071 1.00 23.28 242 TYR A O 1
ATOM 1922 N N . GLN A 1 243 ? -6.166 -15.720 51.546 1.00 25.03 243 GLN A N 1
ATOM 1923 C CA . GLN A 1 243 ? -7.212 -14.811 52.087 1.00 25.03 243 GLN A CA 1
ATOM 1924 C C . GLN A 1 243 ? -6.880 -13.607 53.020 1.00 25.03 243 GLN A C 1
ATOM 1926 O O . GLN A 1 243 ? -6.747 -13.733 54.227 1.00 25.03 243 GLN A O 1
ATOM 1931 N N . SER A 1 244 ? -6.976 -12.411 52.404 1.00 25.95 244 SER A N 1
ATOM 1932 C CA . SER A 1 244 ? -7.807 -11.225 52.754 1.00 25.95 244 SER A CA 1
ATOM 1933 C C . SER A 1 244 ? -7.543 -10.293 53.958 1.00 25.95 244 SER A C 1
ATOM 1935 O O . SER A 1 244 ? -7.253 -10.736 55.059 1.00 25.95 244 SER A O 1
ATOM 1937 N N . ALA A 1 245 ? -7.916 -9.018 53.704 1.00 25.48 245 ALA A N 1
ATOM 1938 C CA . ALA A 1 245 ? -8.297 -7.892 54.591 1.00 25.48 245 ALA A CA 1
ATOM 1939 C C . ALA A 1 245 ? -7.164 -6.897 54.953 1.00 25.48 245 ALA A C 1
ATOM 1941 O O . ALA A 1 245 ? -6.209 -7.264 55.616 1.00 25.48 245 ALA A O 1
ATOM 1942 N N . ILE A 1 246 ? -7.091 -5.698 54.347 1.00 26.61 246 ILE A N 1
ATOM 1943 C CA . ILE A 1 246 ? -7.853 -4.428 54.532 1.00 26.61 246 ILE A CA 1
ATOM 1944 C C . ILE A 1 246 ? -7.349 -3.541 55.698 1.00 26.61 246 ILE A C 1
ATOM 1946 O O . ILE A 1 246 ? -7.325 -3.955 56.851 1.00 26.61 246 ILE A O 1
ATOM 1950 N N . SER A 1 247 ? -7.147 -2.255 55.351 1.00 24.16 247 SER A N 1
ATOM 1951 C CA . SER A 1 247 ? -6.905 -1.043 56.172 1.00 24.16 247 SER A CA 1
ATOM 1952 C C . SER A 1 247 ? -5.476 -0.886 56.705 1.00 24.16 247 SER A C 1
ATOM 1954 O O . SER A 1 247 ? -4.854 -1.865 57.076 1.00 24.16 247 SER A O 1
ATOM 1956 N N . GLY A 1 248 ? -4.851 0.288 56.768 1.00 23.14 248 GLY A N 1
ATOM 1957 C CA . GLY A 1 248 ? -5.221 1.683 56.522 1.00 23.14 248 GLY A CA 1
ATOM 1958 C C . GLY A 1 248 ? -4.081 2.566 57.078 1.00 23.14 248 GLY A C 1
ATOM 1959 O O . GLY A 1 248 ? -3.271 2.075 57.855 1.00 23.14 248 GLY A O 1
ATOM 1960 N N . PHE A 1 249 ? -4.061 3.853 56.717 1.00 24.80 249 PHE A N 1
ATOM 1961 C CA . PHE A 1 249 ? -3.248 4.936 57.314 1.00 24.80 249 PHE A CA 1
ATOM 1962 C C . PHE A 1 249 ? -1.740 5.068 56.976 1.00 24.80 249 PHE A C 1
ATOM 1964 O O . PHE A 1 249 ? -0.866 4.437 57.553 1.00 24.80 249 PHE A O 1
ATOM 1971 N N . VAL A 1 250 ? -1.492 5.982 56.027 1.00 26.59 250 VAL A N 1
ATOM 1972 C CA . VAL A 1 250 ? -0.555 7.132 56.023 1.00 26.59 250 VAL A CA 1
ATOM 1973 C C . VAL A 1 250 ? 0.284 7.334 57.308 1.00 26.59 250 VAL A C 1
ATOM 1975 O O . VAL A 1 250 ? -0.298 7.598 58.354 1.00 26.59 250 VAL A O 1
ATOM 1978 N N . ASP A 1 251 ? 1.624 7.262 57.248 1.00 24.33 251 ASP A N 1
ATOM 1979 C CA . ASP A 1 251 ? 2.510 8.427 57.024 1.00 24.33 251 ASP A CA 1
ATOM 1980 C C . ASP A 1 251 ? 4.015 8.053 56.933 1.00 24.33 251 ASP A C 1
ATOM 1982 O O . ASP A 1 251 ? 4.539 7.321 57.765 1.00 24.33 251 ASP A O 1
ATOM 1986 N N . SER A 1 252 ? 4.657 8.612 55.900 1.00 26.81 252 SER A N 1
ATOM 1987 C CA . SER A 1 252 ? 6.005 9.205 55.811 1.00 26.81 252 SER A CA 1
ATOM 1988 C C . SER A 1 252 ? 7.322 8.437 56.113 1.00 26.81 252 SER A C 1
ATOM 1990 O O . SER A 1 252 ? 7.588 7.943 57.204 1.00 26.81 252 SER A O 1
ATOM 1992 N N . ASP A 1 253 ? 8.195 8.539 55.096 1.00 26.83 253 ASP A N 1
ATOM 1993 C CA . ASP A 1 253 ? 9.665 8.647 55.108 1.00 26.83 253 ASP A CA 1
ATOM 1994 C C . ASP A 1 253 ? 10.551 7.391 55.190 1.00 26.83 253 ASP A C 1
ATOM 1996 O O . ASP A 1 253 ? 10.998 6.974 56.253 1.00 26.83 253 ASP A O 1
ATOM 2000 N N . LEU A 1 254 ? 10.917 6.871 54.004 1.00 33.56 254 LEU A N 1
ATOM 2001 C CA . LEU A 1 254 ? 12.302 6.757 53.488 1.00 33.56 254 LEU A CA 1
ATOM 2002 C C . LEU A 1 254 ? 12.346 5.755 52.319 1.00 33.56 254 LEU A C 1
ATOM 2004 O O . LEU A 1 254 ? 12.611 4.567 52.491 1.00 33.56 254 LEU A O 1
ATOM 2008 N N . CYS A 1 255 ? 12.121 6.244 51.101 1.00 26.27 255 CYS A N 1
ATOM 2009 C CA . CYS A 1 255 ? 12.583 5.590 49.876 1.00 26.27 255 CYS A CA 1
ATOM 2010 C C . CYS A 1 255 ? 13.068 6.682 48.915 1.00 26.27 255 CYS A C 1
ATOM 2012 O O . CYS A 1 255 ? 12.320 7.636 48.685 1.00 26.27 255 CYS A O 1
ATOM 2014 N N . PRO A 1 256 ? 14.292 6.594 48.363 1.00 26.17 256 PRO A N 1
ATOM 2015 C CA . PRO A 1 256 ? 14.759 7.573 47.395 1.00 26.17 256 PRO A CA 1
ATOM 2016 C C . PRO A 1 256 ? 13.884 7.481 46.145 1.00 26.17 256 PRO A C 1
ATOM 2018 O O . PRO A 1 256 ? 13.642 6.397 45.612 1.00 26.17 256 PRO A O 1
ATOM 2021 N N . THR A 1 257 ? 13.380 8.625 45.692 1.00 30.45 257 THR A N 1
ATOM 2022 C CA . THR A 1 257 ? 12.689 8.728 44.402 1.00 30.45 257 THR A CA 1
ATOM 2023 C C . THR A 1 257 ? 13.641 8.363 43.250 1.00 30.45 257 THR A C 1
ATOM 2025 O O . THR A 1 257 ? 14.854 8.511 43.406 1.00 30.45 257 THR A O 1
ATOM 2028 N N . PRO A 1 258 ? 13.137 7.946 42.070 1.00 32.56 258 PRO A N 1
ATOM 2029 C CA . PRO A 1 258 ? 13.967 7.542 40.922 1.00 32.56 258 PRO A CA 1
ATOM 2030 C C . PRO A 1 258 ? 14.917 8.628 40.377 1.00 32.56 258 PRO A C 1
ATOM 2032 O O . PRO A 1 258 ? 15.699 8.367 39.471 1.00 32.56 258 PRO A O 1
ATOM 2035 N N . THR A 1 259 ? 14.869 9.837 40.930 1.00 37.97 259 THR A N 1
ATOM 2036 C CA . THR A 1 259 ? 15.613 11.022 40.496 1.00 37.97 259 THR A CA 1
ATOM 2037 C C . THR A 1 259 ? 17.101 11.015 40.885 1.00 37.97 259 THR A C 1
ATOM 2039 O O . THR A 1 259 ? 17.893 11.742 40.284 1.00 37.97 259 THR A O 1
ATOM 2042 N N . ASP A 1 260 ? 17.518 10.184 41.846 1.00 33.38 260 ASP A N 1
ATOM 2043 C CA . ASP A 1 260 ? 18.909 10.191 42.337 1.00 33.38 260 ASP A CA 1
ATOM 2044 C C . ASP A 1 260 ? 19.872 9.332 41.494 1.00 33.38 260 ASP A C 1
ATOM 2046 O O . ASP A 1 260 ? 21.090 9.503 41.580 1.00 33.38 260 ASP A O 1
ATOM 2050 N N . LEU A 1 261 ? 19.356 8.452 40.626 1.00 35.31 261 LEU A N 1
ATOM 2051 C CA . LEU A 1 261 ? 20.188 7.619 39.745 1.00 35.31 261 LEU A CA 1
ATOM 2052 C C . LEU A 1 261 ? 20.550 8.324 38.423 1.00 35.31 261 LEU A C 1
ATOM 2054 O O . LEU A 1 261 ? 21.624 8.085 37.871 1.00 35.31 261 LEU A O 1
ATOM 2058 N N . ASP A 1 262 ? 19.703 9.247 37.960 1.00 35.28 262 ASP A N 1
ATOM 2059 C CA . ASP A 1 262 ? 19.918 10.017 36.725 1.00 35.28 262 ASP A CA 1
ATOM 2060 C C . ASP A 1 262 ? 21.008 11.091 36.886 1.00 35.28 262 ASP A C 1
ATOM 2062 O O . ASP A 1 262 ? 21.760 11.384 35.952 1.00 35.28 262 ASP A O 1
ATOM 2066 N N . THR A 1 263 ? 21.176 11.621 38.101 1.00 39.62 263 THR A N 1
ATOM 2067 C CA . THR A 1 263 ? 22.188 12.651 38.397 1.00 39.62 263 THR A CA 1
ATOM 2068 C C . THR A 1 263 ? 23.617 12.079 38.406 1.00 39.62 263 THR A C 1
ATOM 2070 O O . THR A 1 263 ? 24.575 12.794 38.117 1.00 39.62 263 THR A O 1
ATOM 2073 N N . LEU A 1 264 ? 23.781 10.775 38.662 1.00 37.34 264 LEU A N 1
ATOM 2074 C CA . LEU A 1 264 ? 25.087 10.097 38.698 1.00 37.34 264 LEU A CA 1
ATOM 2075 C C . LEU A 1 264 ? 25.625 9.696 37.312 1.00 37.34 264 LEU A C 1
ATOM 2077 O O . LEU A 1 264 ? 26.813 9.395 37.192 1.00 37.34 264 LEU A O 1
ATOM 2081 N N . LEU A 1 265 ? 24.787 9.708 36.266 1.00 41.34 265 LEU A N 1
ATOM 2082 C CA . LEU A 1 265 ? 25.163 9.264 34.916 1.00 41.34 265 LEU A CA 1
ATOM 2083 C C . LEU A 1 265 ? 25.229 10.379 33.864 1.00 41.34 265 LEU A C 1
ATOM 2085 O O . LEU A 1 265 ? 25.625 10.100 32.732 1.00 41.34 265 LEU A O 1
ATOM 2089 N N . GLY A 1 266 ? 24.910 11.631 34.214 1.00 33.19 266 GLY A N 1
ATOM 2090 C CA . GLY A 1 266 ? 25.087 12.781 33.315 1.00 33.19 266 GLY A CA 1
ATOM 2091 C C . GLY A 1 266 ? 24.368 12.633 31.969 1.00 33.19 266 GLY A C 1
ATOM 2092 O O . GLY A 1 266 ? 24.846 13.133 30.951 1.00 33.19 266 GLY A O 1
ATOM 2093 N N . LEU A 1 267 ? 23.249 11.907 31.950 1.00 35.03 267 LEU A N 1
ATOM 2094 C CA . LEU A 1 267 ? 22.386 11.785 30.786 1.00 35.03 267 LEU A CA 1
ATOM 2095 C C . LEU A 1 267 ? 21.281 12.834 30.914 1.00 35.03 267 LEU A C 1
ATOM 2097 O O . LEU A 1 267 ? 20.260 12.590 31.548 1.00 35.03 267 LEU A O 1
ATOM 2101 N N . ASP A 1 268 ? 21.480 13.998 30.295 1.00 30.23 268 ASP A N 1
ATOM 2102 C CA . ASP A 1 268 ? 20.387 14.933 30.008 1.00 30.23 268 ASP A CA 1
ATOM 2103 C C . ASP A 1 268 ?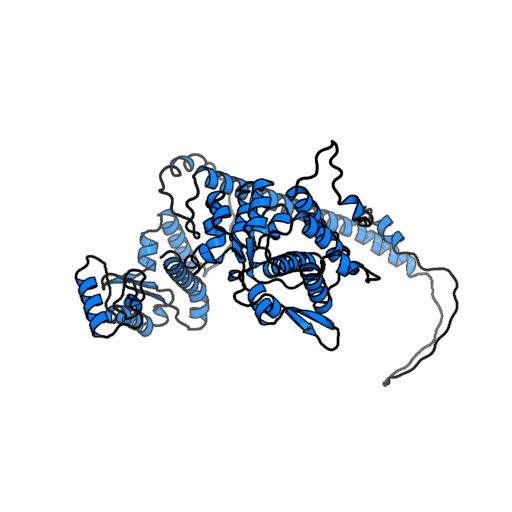 19.454 14.280 28.970 1.00 30.23 268 ASP A C 1
ATOM 2105 O O . ASP A 1 268 ? 19.537 14.530 27.764 1.00 30.23 268 ASP A O 1
ATOM 2109 N N . LEU A 1 269 ? 18.571 13.386 29.425 1.00 31.14 269 LEU A N 1
ATOM 2110 C CA . LEU A 1 269 ? 17.387 13.034 28.653 1.00 31.14 269 LEU A CA 1
ATOM 2111 C C . LEU A 1 269 ? 16.436 14.240 28.688 1.00 31.14 269 LEU A C 1
ATOM 2113 O O . LEU A 1 269 ? 16.134 14.751 29.771 1.00 31.14 269 LEU A O 1
ATOM 2117 N N . PRO A 1 270 ? 15.932 14.715 27.535 1.00 30.78 270 PRO A N 1
ATOM 2118 C CA . PRO A 1 270 ? 14.975 15.806 27.524 1.00 30.78 270 PRO A CA 1
ATOM 2119 C C . PRO A 1 270 ? 13.730 15.393 28.315 1.00 30.78 270 PRO A C 1
ATOM 2121 O O . PRO A 1 270 ? 13.071 14.401 28.003 1.00 30.78 270 PRO A O 1
ATOM 2124 N N . LYS A 1 271 ? 13.442 16.176 29.362 1.00 30.89 271 LYS A N 1
ATOM 2125 C CA . LYS A 1 271 ? 12.243 16.089 30.202 1.00 30.89 271 LYS A CA 1
ATOM 2126 C C . LYS A 1 271 ? 11.007 15.889 29.325 1.00 30.89 271 LYS A C 1
ATOM 2128 O O . LYS A 1 271 ? 10.853 16.600 28.333 1.00 30.89 271 LYS A O 1
ATOM 2133 N N . GLN A 1 272 ? 10.148 14.943 29.719 1.00 34.62 272 GLN A N 1
ATOM 2134 C CA . GLN A 1 272 ? 8.839 14.670 29.120 1.00 34.62 272 GLN A CA 1
ATOM 2135 C C . GLN A 1 272 ? 8.159 15.972 28.683 1.00 34.62 272 GLN A C 1
ATOM 2137 O O . GLN A 1 272 ? 7.688 16.759 29.506 1.00 34.62 272 GLN A O 1
ATOM 2142 N N . ILE A 1 273 ? 8.127 16.208 27.373 1.00 33.06 273 ILE A N 1
ATOM 2143 C CA . ILE A 1 273 ? 7.378 17.317 26.798 1.00 33.06 273 ILE A CA 1
ATOM 2144 C C . ILE A 1 273 ? 5.912 16.904 26.882 1.00 33.06 273 ILE A C 1
ATOM 2146 O O . ILE A 1 273 ? 5.461 16.036 26.137 1.00 33.06 273 ILE A O 1
ATOM 2150 N N . SER A 1 274 ? 5.161 17.509 27.800 1.00 31.88 274 SER A N 1
ATOM 2151 C CA . SER A 1 274 ? 3.704 17.419 27.797 1.00 31.88 274 SER A CA 1
ATOM 2152 C C . SER A 1 274 ? 3.193 17.886 26.430 1.00 31.88 274 SER A C 1
ATOM 2154 O O . SER A 1 274 ? 3.326 19.061 26.083 1.00 31.88 274 SER A O 1
ATOM 2156 N N . PHE A 1 275 ? 2.643 16.972 25.634 1.00 38.69 275 PHE A N 1
ATOM 2157 C CA . PHE A 1 275 ? 2.157 17.267 24.291 1.00 38.69 275 PHE A CA 1
ATOM 2158 C C . PHE A 1 275 ? 0.880 18.117 24.368 1.00 38.69 275 PHE A C 1
ATOM 2160 O O . PHE A 1 275 ? -0.220 17.600 24.568 1.00 38.69 275 PHE A O 1
ATOM 2167 N N . ASN A 1 276 ? 1.012 19.440 24.239 1.00 41.12 276 ASN A N 1
ATOM 2168 C CA . ASN A 1 276 ? -0.133 20.344 24.208 1.00 41.12 276 ASN A CA 1
ATOM 2169 C C . ASN A 1 276 ? -0.600 20.542 22.761 1.00 41.12 276 ASN A C 1
ATOM 2171 O O . ASN A 1 276 ? 0.026 21.221 21.950 1.00 41.12 276 ASN A O 1
ATOM 2175 N N . LEU A 1 277 ? -1.741 19.941 22.425 1.00 43.97 277 LEU A N 1
ATOM 2176 C CA . LEU A 1 277 ? -2.302 19.974 21.074 1.00 43.97 277 LEU A CA 1
ATOM 2177 C C . LEU A 1 277 ? -2.708 21.391 20.614 1.00 43.97 277 LEU A C 1
ATOM 2179 O O . LEU A 1 277 ? -2.879 21.620 19.418 1.00 43.97 277 LEU A O 1
ATOM 2183 N N . LYS A 1 278 ? -2.847 22.355 21.538 1.00 45.59 278 LYS A N 1
ATOM 2184 C CA . LYS A 1 278 ? -3.102 23.768 21.200 1.00 45.59 278 LYS A CA 1
ATOM 2185 C C . LYS A 1 278 ? -1.919 24.423 20.479 1.00 45.59 278 LYS A C 1
ATOM 2187 O O . LYS A 1 278 ? -2.144 25.320 19.674 1.00 45.59 278 LYS A O 1
ATOM 2192 N N . ASP A 1 279 ? -0.709 23.900 20.669 1.00 45.84 279 ASP A N 1
ATOM 2193 C CA . ASP A 1 279 ? 0.508 24.371 19.998 1.00 45.84 279 ASP A CA 1
ATOM 2194 C C . ASP A 1 279 ? 0.673 23.768 18.586 1.00 45.84 279 ASP A C 1
ATOM 2196 O O . ASP A 1 279 ? 1.634 24.071 17.880 1.00 45.84 279 ASP A O 1
ATOM 2200 N N . CYS A 1 280 ? -0.252 22.893 18.158 1.00 40.66 280 CYS A N 1
ATOM 2201 C CA . CYS A 1 280 ? -0.258 22.262 16.831 1.00 40.66 280 CYS A CA 1
ATOM 2202 C C . CYS A 1 280 ? -1.077 23.035 15.785 1.00 40.66 280 CYS A C 1
ATOM 2204 O O . CYS A 1 280 ? -1.141 22.607 14.634 1.00 40.66 280 CYS A O 1
ATOM 2206 N N . ILE A 1 281 ? -1.715 24.151 16.156 1.00 43.78 281 ILE A N 1
ATOM 2207 C CA . ILE A 1 281 ? -2.308 25.074 15.182 1.00 43.78 281 ILE A CA 1
ATOM 2208 C C . ILE A 1 281 ? -1.178 26.006 14.731 1.00 43.78 281 ILE A C 1
ATOM 2210 O O . ILE A 1 281 ? -0.702 26.799 15.548 1.00 43.78 281 ILE A O 1
ATOM 2214 N N . PRO A 1 282 ? -0.720 25.946 13.468 1.00 38.59 282 PRO A N 1
ATOM 2215 C CA . PRO A 1 282 ? 0.325 26.834 13.003 1.00 38.59 282 PRO A CA 1
ATOM 2216 C C . PRO A 1 282 ? -0.222 28.259 13.030 1.00 38.59 282 PRO A C 1
ATOM 2218 O O . PRO A 1 282 ? -1.015 28.657 12.177 1.00 38.59 282 PRO A O 1
ATOM 2221 N N . THR A 1 283 ? 0.220 29.047 14.007 1.00 39.16 283 THR A N 1
ATOM 2222 C CA . THR A 1 283 ? 0.178 30.500 13.877 1.00 39.16 283 THR A CA 1
ATOM 2223 C C . THR A 1 283 ? 1.379 30.838 13.008 1.00 39.16 283 THR A C 1
ATOM 2225 O O . THR A 1 283 ? 2.496 30.968 13.505 1.00 39.16 283 THR A O 1
ATOM 2228 N N . VAL A 1 284 ? 1.182 30.852 11.687 1.00 40.69 284 VAL A N 1
ATOM 2229 C CA . VAL A 1 284 ? 2.221 31.281 10.745 1.00 40.69 284 VAL A CA 1
ATOM 2230 C C . VAL A 1 284 ? 2.649 32.679 11.177 1.00 40.69 284 VAL A C 1
ATOM 2232 O O . VAL A 1 284 ? 1.823 33.595 11.222 1.00 40.69 284 VAL A O 1
ATOM 2235 N N . GLN A 1 285 ? 3.921 32.845 11.544 1.00 39.88 285 GLN A N 1
ATOM 2236 C CA . GLN A 1 285 ? 4.487 34.172 11.746 1.00 39.88 285 GLN A CA 1
ATOM 2237 C C . GLN A 1 285 ? 4.338 34.936 10.425 1.00 39.88 285 GLN A C 1
ATOM 2239 O O . GLN A 1 285 ? 5.018 34.639 9.449 1.00 39.88 285 GLN A O 1
ATOM 2244 N N . GLY A 1 286 ? 3.388 35.873 10.390 1.00 38.03 286 GLY A N 1
ATOM 2245 C CA . GLY A 1 286 ? 3.054 36.656 9.202 1.00 38.03 286 GLY A CA 1
ATOM 2246 C C . GLY A 1 286 ? 1.815 36.173 8.443 1.00 38.03 286 GLY A C 1
ATOM 2247 O O . GLY A 1 286 ? 1.929 35.722 7.313 1.00 38.03 286 GLY A O 1
ATOM 2248 N N . GLY A 1 287 ? 0.625 36.322 9.035 1.00 37.12 287 GLY A N 1
ATOM 2249 C CA . GLY A 1 287 ? -0.626 36.686 8.341 1.00 37.12 287 GLY A CA 1
ATOM 2250 C C . GLY A 1 287 ? -1.187 35.815 7.201 1.00 37.12 287 GLY A C 1
ATOM 2251 O O . GLY A 1 287 ? -2.255 36.157 6.700 1.00 37.12 287 GLY A O 1
ATOM 2252 N N . GLN A 1 288 ? -0.545 34.724 6.777 1.00 37.62 288 GLN A N 1
ATOM 2253 C CA . GLN A 1 288 ? -1.090 33.809 5.770 1.00 37.62 288 GLN A CA 1
ATOM 2254 C C . GLN A 1 288 ? -1.632 32.528 6.417 1.00 37.62 288 GLN A C 1
ATOM 2256 O O . GLN A 1 288 ? -0.980 31.967 7.299 1.00 37.62 288 GLN A O 1
ATOM 2261 N N . PRO A 1 289 ? -2.819 32.042 6.003 1.00 49.47 289 PRO A N 1
ATOM 2262 C CA . PRO A 1 289 ? -3.355 30.785 6.508 1.00 49.47 289 PRO A CA 1
ATOM 2263 C C . PRO A 1 289 ? -2.423 29.637 6.105 1.00 49.47 289 PRO A C 1
ATOM 2265 O O . PRO A 1 289 ? -2.063 29.512 4.934 1.00 49.47 289 PRO A O 1
ATOM 2268 N N . ALA A 1 290 ? -2.025 28.812 7.078 1.00 55.75 290 ALA A N 1
ATOM 2269 C CA . ALA A 1 290 ? -1.178 27.651 6.833 1.00 55.75 290 ALA A CA 1
ATOM 2270 C C . ALA A 1 290 ? -1.789 26.769 5.742 1.00 55.75 290 ALA A C 1
ATOM 2272 O O . ALA A 1 290 ? -2.998 26.515 5.725 1.00 55.75 290 ALA A O 1
ATOM 2273 N N . THR A 1 291 ? -0.955 26.311 4.816 1.00 68.19 291 THR A N 1
ATOM 2274 C CA . THR A 1 291 ? -1.448 25.503 3.714 1.00 68.19 291 THR A CA 1
ATOM 2275 C C . THR A 1 291 ? -1.812 24.092 4.186 1.00 68.19 291 THR A C 1
ATOM 2277 O O . THR A 1 291 ? -1.262 23.575 5.163 1.00 68.19 291 THR A O 1
ATOM 2280 N N . SER A 1 292 ? -2.788 23.467 3.519 1.00 75.25 292 SER A N 1
ATOM 2281 C CA . SER A 1 292 ? -3.373 22.180 3.933 1.00 75.25 292 SER A CA 1
ATOM 2282 C C . SER A 1 292 ? -2.338 21.067 4.095 1.00 75.25 292 SER A C 1
ATOM 2284 O O . SER A 1 292 ? -2.514 20.186 4.934 1.00 75.25 292 SER A O 1
ATOM 2286 N N . ILE A 1 293 ? -1.256 21.107 3.311 1.00 84.00 293 ILE A N 1
ATOM 2287 C CA . ILE A 1 293 ? -0.206 20.097 3.383 1.00 84.00 293 ILE A CA 1
ATOM 2288 C C . ILE A 1 293 ? 0.747 20.300 4.560 1.00 84.00 293 ILE A C 1
ATOM 2290 O O . ILE A 1 293 ? 1.185 19.325 5.163 1.00 84.00 293 ILE A O 1
ATOM 2294 N N . LEU A 1 294 ? 1.075 21.549 4.902 1.00 85.69 294 LEU A N 1
ATOM 2295 C CA . LEU A 1 294 ? 2.016 21.845 5.982 1.00 85.69 294 LEU A CA 1
ATOM 2296 C C . LEU A 1 294 ? 1.456 21.381 7.321 1.00 85.69 294 LEU A C 1
ATOM 2298 O O . LEU A 1 294 ? 2.160 20.741 8.096 1.00 85.69 294 LEU A O 1
ATOM 2302 N N . LEU A 1 295 ? 0.165 21.626 7.550 1.00 84.12 295 LEU A N 1
ATOM 2303 C CA . LEU A 1 295 ? -0.513 21.113 8.732 1.00 84.12 295 LEU A CA 1
ATOM 2304 C C . LEU A 1 295 ? -0.517 19.581 8.762 1.00 84.12 295 LEU A C 1
ATOM 2306 O O . LEU A 1 295 ? -0.236 18.986 9.798 1.00 84.12 295 LEU A O 1
ATOM 2310 N N . ALA A 1 296 ? -0.831 18.940 7.634 1.00 84.94 296 ALA A N 1
ATOM 2311 C CA . ALA A 1 296 ? -0.858 17.486 7.540 1.00 84.94 296 ALA A CA 1
ATOM 2312 C C . ALA A 1 296 ? 0.506 16.868 7.890 1.00 84.94 296 ALA A C 1
ATOM 2314 O O . ALA A 1 296 ? 0.570 15.916 8.667 1.00 84.94 296 ALA A O 1
ATOM 2315 N N . LYS A 1 297 ? 1.593 17.453 7.376 1.00 89.50 297 LYS A N 1
ATOM 2316 C CA . LYS A 1 297 ? 2.967 17.056 7.698 1.00 89.50 297 LYS A CA 1
ATOM 2317 C C . LYS A 1 297 ? 3.291 17.235 9.175 1.00 89.50 297 LYS A C 1
ATOM 2319 O O . LYS A 1 297 ? 3.808 16.313 9.793 1.00 89.50 297 LYS A O 1
ATOM 2324 N N . GLU A 1 298 ? 2.953 18.389 9.742 1.00 87.44 298 GLU A N 1
ATOM 2325 C CA . GLU A 1 298 ? 3.257 18.703 11.139 1.00 87.44 298 GLU A CA 1
ATOM 2326 C C . GLU A 1 298 ? 2.507 17.799 12.124 1.00 87.44 298 GLU A C 1
ATOM 2328 O O . GLU A 1 298 ? 3.067 17.343 13.116 1.00 87.44 298 GLU A O 1
ATOM 2333 N N . LEU A 1 299 ? 1.233 17.508 11.853 1.00 86.88 299 LEU A N 1
ATOM 2334 C CA . LEU A 1 299 ? 0.437 16.633 12.711 1.00 86.88 299 LEU A CA 1
ATOM 2335 C C . LEU A 1 299 ? 0.922 15.184 12.638 1.00 86.88 299 LEU A C 1
ATOM 2337 O O . LEU A 1 299 ? 1.098 14.540 13.673 1.00 86.88 299 LEU A O 1
ATOM 2341 N N . LEU A 1 300 ? 1.146 14.675 11.424 1.00 88.00 300 LEU A N 1
ATOM 2342 C CA . LEU A 1 300 ? 1.503 13.274 11.215 1.00 88.00 300 LEU A CA 1
ATOM 2343 C C . LEU A 1 300 ? 2.966 12.974 11.567 1.00 88.00 300 LEU A C 1
ATOM 2345 O O . LEU A 1 300 ? 3.275 11.847 11.955 1.00 88.00 300 LEU A O 1
ATOM 2349 N N . SER A 1 301 ? 3.863 13.963 11.518 1.00 86.56 301 SER A N 1
ATOM 2350 C CA . SER A 1 301 ? 5.234 13.797 12.010 1.00 86.56 301 SER A CA 1
ATOM 2351 C C . SER A 1 301 ? 5.279 13.620 13.528 1.00 86.56 301 SER A C 1
ATOM 2353 O O . SER A 1 301 ? 6.122 12.883 14.022 1.00 86.56 301 SER A O 1
ATOM 2355 N N . ARG A 1 302 ? 4.342 14.216 14.277 1.00 85.38 302 ARG A N 1
ATOM 2356 C CA . ARG A 1 302 ? 4.301 14.189 15.749 1.00 85.38 302 ARG A CA 1
ATOM 2357 C C . ARG A 1 302 ? 3.613 12.963 16.351 1.00 85.38 302 ARG A C 1
ATOM 2359 O O . ARG A 1 302 ? 3.602 12.820 17.568 1.00 85.38 302 ARG A O 1
ATOM 2366 N N . VAL A 1 303 ? 3.057 12.068 15.534 1.00 86.44 303 VAL A N 1
ATOM 2367 C CA . VAL A 1 303 ? 2.332 10.871 16.002 1.00 86.44 303 VAL A CA 1
ATOM 2368 C C . VAL A 1 303 ? 3.172 10.041 16.978 1.00 86.44 303 VAL A C 1
ATOM 2370 O O . VAL A 1 303 ? 2.685 9.659 18.035 1.00 86.44 303 VAL A O 1
ATOM 2373 N N . HIS A 1 304 ? 4.450 9.823 16.666 1.00 82.81 304 HIS A N 1
ATOM 2374 C CA . HIS A 1 304 ? 5.365 9.032 17.494 1.00 82.81 304 HIS A CA 1
ATOM 2375 C C . HIS A 1 304 ? 5.659 9.651 18.876 1.00 82.81 304 HIS A C 1
ATOM 2377 O O . HIS A 1 304 ? 6.210 8.971 19.734 1.00 82.81 304 HIS A O 1
ATOM 2383 N N . LEU A 1 305 ? 5.307 10.925 19.094 1.00 85.00 305 LEU A N 1
ATOM 2384 C CA . LEU A 1 305 ? 5.464 11.624 20.375 1.00 85.00 305 LEU A CA 1
ATOM 2385 C C . LEU A 1 305 ? 4.254 11.449 21.301 1.00 85.00 305 LEU A C 1
ATOM 2387 O O . LEU A 1 305 ? 4.289 11.906 22.442 1.00 85.00 305 LEU A O 1
ATOM 2391 N N . LEU A 1 306 ? 3.164 10.844 20.818 1.00 85.06 306 LEU A N 1
ATOM 2392 C CA . LEU A 1 306 ? 1.995 10.577 21.647 1.00 85.06 306 LEU A CA 1
ATOM 2393 C C . LEU A 1 306 ? 2.325 9.511 22.694 1.00 85.06 306 LEU A C 1
ATOM 2395 O O . LEU A 1 306 ? 2.914 8.478 22.381 1.00 85.06 306 LEU A O 1
ATOM 2399 N N . ASP A 1 307 ? 1.892 9.748 23.931 1.00 81.88 307 ASP A N 1
ATOM 2400 C CA . ASP A 1 307 ? 2.048 8.780 25.010 1.00 81.88 307 ASP A CA 1
ATOM 2401 C C . ASP A 1 307 ? 1.230 7.518 24.712 1.00 81.88 307 ASP A C 1
ATOM 2403 O O . ASP A 1 307 ? -0.005 7.544 24.697 1.00 81.88 307 ASP A O 1
ATOM 2407 N N . SER A 1 308 ? 1.939 6.409 24.492 1.00 82.31 308 SER A N 1
ATOM 2408 C CA . SER A 1 308 ? 1.360 5.092 24.213 1.00 82.31 308 SER A CA 1
ATOM 2409 C C . SER A 1 308 ? 0.331 4.642 25.256 1.00 82.31 308 SER A C 1
ATOM 2411 O O . SER A 1 308 ? -0.608 3.934 24.904 1.00 82.31 308 SER A O 1
ATOM 2413 N N . THR A 1 309 ? 0.446 5.094 26.512 1.00 82.88 309 THR A N 1
ATOM 2414 C CA . THR A 1 309 ? -0.479 4.726 27.598 1.00 82.88 309 THR A CA 1
ATOM 2415 C C . THR A 1 309 ? -1.840 5.418 27.490 1.00 82.88 309 THR A C 1
ATOM 2417 O O . THR A 1 309 ? -2.842 4.903 27.985 1.00 82.88 309 THR A O 1
ATOM 2420 N N . LEU A 1 310 ? -1.897 6.567 26.809 1.00 84.56 310 LEU A N 1
ATOM 2421 C CA . LEU A 1 310 ? -3.116 7.350 26.586 1.00 84.56 310 LEU A CA 1
ATOM 2422 C C . LEU A 1 310 ? -3.772 7.043 25.231 1.00 84.56 310 LEU A C 1
ATOM 2424 O O . LEU A 1 310 ? -4.892 7.494 24.953 1.00 84.56 310 LEU A O 1
ATOM 2428 N N . VAL A 1 311 ? -3.079 6.310 24.356 1.00 87.56 311 VAL A N 1
ATOM 2429 C CA . VAL A 1 311 ? -3.602 5.912 23.049 1.00 87.56 311 VAL A CA 1
ATOM 2430 C C . VAL A 1 311 ? -4.549 4.725 23.214 1.00 87.56 311 VAL A C 1
ATOM 2432 O O . VAL A 1 311 ? -4.215 3.712 23.820 1.00 87.56 311 VAL A O 1
ATOM 2435 N N . CYS A 1 312 ? -5.755 4.842 22.660 1.00 87.81 312 CYS A N 1
ATOM 2436 C CA . CYS A 1 312 ? -6.739 3.773 22.707 1.00 87.81 312 CYS A CA 1
ATOM 2437 C C . CYS A 1 312 ? -6.343 2.652 21.739 1.00 87.81 312 CYS A C 1
ATOM 2439 O O . CYS A 1 312 ? -6.296 2.860 20.527 1.00 87.81 312 CYS A O 1
ATOM 2441 N N . THR A 1 313 ? -6.090 1.461 22.275 1.00 87.50 313 THR A N 1
ATOM 2442 C CA . THR A 1 313 ? -5.769 0.248 21.506 1.00 87.50 313 THR A CA 1
ATOM 2443 C C . THR A 1 313 ? -6.970 -0.685 21.323 1.00 87.50 313 THR A C 1
ATOM 2445 O O . THR A 1 313 ? -6.862 -1.673 20.602 1.00 87.50 313 THR A O 1
ATOM 2448 N N . ASP A 1 314 ? -8.119 -0.373 21.936 1.00 89.56 314 ASP A N 1
ATOM 2449 C CA . ASP A 1 314 ? -9.363 -1.135 21.775 1.00 89.56 314 ASP A CA 1
ATOM 2450 C C . ASP A 1 314 ? -9.932 -0.937 20.364 1.00 89.56 314 ASP A C 1
ATOM 2452 O O . ASP A 1 314 ? -10.426 0.135 20.003 1.00 89.56 314 ASP A O 1
ATOM 2456 N N . GLU A 1 315 ? -9.867 -2.003 19.571 1.00 89.31 315 GLU A N 1
ATOM 2457 C CA . GLU A 1 315 ? -10.306 -2.030 18.182 1.00 89.31 315 GLU A CA 1
ATOM 2458 C C . GLU A 1 315 ? -11.804 -1.724 18.026 1.00 89.31 315 GLU A C 1
ATOM 2460 O O . GLU A 1 315 ? -12.182 -0.977 17.125 1.00 89.31 315 GLU A O 1
ATOM 2465 N N . GLU A 1 316 ? -12.673 -2.219 18.914 1.00 90.50 316 GLU A N 1
ATOM 2466 C CA . GLU A 1 316 ? -14.118 -1.977 18.803 1.00 90.50 316 GLU A CA 1
ATOM 2467 C C . GLU A 1 316 ? -14.441 -0.500 19.066 1.00 90.50 316 GLU A C 1
ATOM 2469 O O . GLU A 1 316 ? -15.235 0.126 18.355 1.00 90.50 316 GLU A O 1
ATOM 2474 N N . LEU A 1 317 ? -13.787 0.093 20.069 1.00 90.94 317 LEU A N 1
ATOM 2475 C CA . LEU A 1 317 ? -13.959 1.507 20.388 1.00 90.94 317 LEU A CA 1
ATOM 2476 C C . LEU A 1 317 ? -13.376 2.415 19.299 1.00 90.94 317 LEU A C 1
ATOM 2478 O O . LEU A 1 317 ? -13.968 3.457 18.983 1.00 90.94 317 LEU A O 1
ATOM 2482 N N . ASN A 1 318 ? -12.251 2.015 18.712 1.00 92.69 318 ASN A N 1
ATOM 2483 C CA . ASN A 1 318 ? -11.632 2.701 17.589 1.00 92.69 318 ASN A CA 1
ATOM 2484 C C . ASN A 1 318 ? -12.542 2.671 16.357 1.00 92.69 318 ASN A C 1
ATOM 2486 O O . ASN A 1 318 ? -12.898 3.739 15.860 1.00 92.69 318 ASN A O 1
ATOM 2490 N N . GLN A 1 319 ? -13.021 1.500 15.926 1.00 94.19 319 GLN A N 1
ATOM 2491 C CA . GLN A 1 319 ? -13.951 1.389 14.794 1.00 94.19 319 GLN A CA 1
ATOM 2492 C C . GLN A 1 319 ? -15.210 2.230 15.008 1.00 94.19 319 GLN A C 1
ATOM 2494 O O . GLN A 1 319 ? -15.564 3.034 14.143 1.00 94.19 319 GLN A O 1
ATOM 2499 N N . ASN A 1 320 ? -15.838 2.131 16.184 1.00 93.94 320 ASN A N 1
ATOM 2500 C CA . ASN A 1 320 ? -17.019 2.928 16.501 1.00 93.94 320 ASN A CA 1
ATOM 2501 C C . ASN A 1 320 ? -16.741 4.433 16.380 1.00 93.94 320 ASN A C 1
ATOM 2503 O O . ASN A 1 320 ? -17.544 5.173 15.816 1.00 93.94 320 ASN A O 1
ATOM 2507 N N . THR A 1 321 ? -15.594 4.886 16.887 1.00 93.31 321 THR A N 1
ATOM 2508 C CA . THR A 1 321 ? -15.195 6.298 16.850 1.00 93.31 321 THR A CA 1
ATOM 2509 C C . THR A 1 321 ? -14.970 6.780 15.415 1.00 93.31 321 THR A C 1
ATOM 2511 O O . THR A 1 321 ? -15.473 7.841 15.052 1.00 93.31 321 THR A O 1
ATOM 2514 N N . LEU A 1 322 ? -14.265 6.005 14.584 1.00 93.94 322 LEU A N 1
ATOM 2515 C CA . LEU A 1 322 ? -13.991 6.371 13.190 1.00 93.94 322 LEU A CA 1
ATOM 2516 C C . LEU A 1 322 ? -15.270 6.400 12.339 1.00 93.94 322 LEU A C 1
ATOM 2518 O O . LEU A 1 322 ? -15.463 7.325 11.550 1.00 93.94 322 LEU A O 1
ATOM 2522 N N . ILE A 1 323 ? -16.171 5.432 12.532 1.00 93.94 323 ILE A N 1
ATOM 2523 C CA . ILE A 1 323 ? -17.454 5.364 11.816 1.00 93.94 323 ILE A CA 1
ATOM 2524 C C . ILE A 1 323 ? -18.362 6.530 12.227 1.00 93.94 323 ILE A C 1
ATOM 2526 O O . ILE A 1 323 ? -18.927 7.208 11.368 1.00 93.94 323 ILE A O 1
ATOM 2530 N N . GLN A 1 324 ? -18.464 6.830 13.526 1.00 92.50 324 GLN A N 1
ATOM 2531 C CA . GLN A 1 324 ? -19.229 7.988 14.001 1.00 92.50 324 GLN A CA 1
ATOM 2532 C C . GLN A 1 324 ? -18.648 9.311 13.491 1.00 92.50 324 GLN A C 1
ATOM 2534 O O . GLN A 1 324 ? -19.407 10.195 13.093 1.00 92.50 324 GLN A O 1
ATOM 2539 N N . ALA A 1 325 ? -17.320 9.441 13.446 1.00 91.50 325 ALA A N 1
ATOM 2540 C CA . ALA A 1 325 ? -16.664 10.618 12.889 1.00 91.50 325 ALA A CA 1
ATOM 2541 C C . ALA A 1 325 ? -16.991 10.819 11.399 1.00 91.50 325 ALA A C 1
ATOM 2543 O O . ALA A 1 325 ? -17.192 11.957 10.963 1.00 91.50 325 ALA A O 1
ATOM 2544 N N . ALA A 1 326 ? -17.095 9.732 10.631 1.00 91.06 326 ALA A N 1
ATOM 2545 C CA . ALA A 1 326 ? -17.488 9.785 9.227 1.00 91.06 326 ALA A CA 1
ATOM 2546 C C . ALA A 1 326 ? -18.982 10.114 9.038 1.00 91.06 326 ALA A C 1
ATOM 2548 O O . ALA A 1 326 ? -19.317 10.963 8.213 1.00 91.06 326 ALA A O 1
ATOM 2549 N N . LEU A 1 327 ? -19.874 9.503 9.828 1.00 90.62 327 LEU A N 1
ATOM 2550 C CA . LEU A 1 327 ? -21.332 9.681 9.727 1.00 90.62 327 LEU A CA 1
ATOM 2551 C C . LEU A 1 327 ? -21.824 11.026 10.273 1.00 90.62 327 LEU A C 1
ATOM 2553 O O . LEU A 1 327 ? -22.555 11.746 9.598 1.00 90.62 327 LEU A O 1
ATOM 2557 N N . TYR A 1 328 ? -21.435 11.356 11.502 1.00 89.94 328 TYR A N 1
ATOM 2558 C CA . TYR A 1 328 ? -21.993 12.471 12.275 1.00 89.94 328 TYR A CA 1
ATOM 2559 C C . TYR A 1 328 ? -20.980 13.596 12.504 1.00 89.94 328 TYR A C 1
ATOM 2561 O O . TYR A 1 328 ? -21.348 14.693 12.917 1.00 89.94 328 TYR A O 1
ATOM 2569 N N . GLY A 1 329 ? -19.701 13.355 12.202 1.00 88.94 329 GLY A N 1
ATOM 2570 C CA . GLY A 1 329 ? -18.626 14.306 12.459 1.00 88.94 329 GLY A CA 1
ATOM 2571 C C . GLY A 1 329 ? -17.973 14.148 13.827 1.00 88.94 329 GLY A C 1
ATOM 2572 O O . GLY A 1 329 ? -18.492 13.522 14.746 1.00 88.94 329 GLY A O 1
ATOM 2573 N N . TRP A 1 330 ? -16.791 14.750 13.958 1.00 90.00 330 TRP A N 1
ATOM 2574 C CA . TRP A 1 330 ? -15.979 14.670 15.174 1.00 90.00 330 TRP A CA 1
ATOM 2575 C C . TRP A 1 330 ? -16.597 15.376 16.384 1.00 90.00 330 TRP A C 1
ATOM 2577 O O . TRP A 1 330 ? -16.263 15.031 17.511 1.00 90.00 330 TRP A O 1
ATOM 2587 N N . GLN A 1 331 ? -17.494 16.346 16.176 1.00 87.31 331 GLN A N 1
ATOM 2588 C CA . GLN A 1 331 ? -18.178 17.041 17.274 1.00 87.31 331 GLN A CA 1
ATOM 2589 C C . GLN A 1 331 ? -19.049 16.062 18.075 1.00 87.31 331 GLN A C 1
ATOM 2591 O O . GLN A 1 331 ? -18.821 15.893 19.271 1.00 87.31 331 GLN A O 1
ATOM 2596 N N . ALA A 1 332 ? -19.900 15.294 17.387 1.00 85.94 332 ALA A N 1
ATOM 2597 C CA . ALA A 1 332 ? -20.749 14.266 17.994 1.00 85.94 332 ALA A CA 1
ATOM 2598 C C . ALA A 1 332 ? -19.947 13.184 18.747 1.00 85.94 332 ALA A C 1
ATOM 2600 O O . ALA A 1 332 ? -20.393 12.658 19.764 1.00 85.94 332 ALA A O 1
ATOM 2601 N N . VAL A 1 333 ? -18.736 12.869 18.274 1.00 87.00 333 VAL A N 1
ATOM 2602 C CA . VAL A 1 333 ? -17.836 11.899 18.921 1.00 87.00 333 VAL A CA 1
ATOM 2603 C C . VAL A 1 333 ? -17.300 12.410 20.264 1.00 87.00 333 VAL A C 1
ATOM 2605 O O . VAL A 1 333 ? -17.048 11.609 21.167 1.00 87.00 333 VAL A O 1
ATOM 2608 N N . PHE A 1 334 ? -17.093 13.723 20.401 1.00 87.75 334 PHE A N 1
ATOM 2609 C CA . PHE A 1 334 ? -16.484 14.328 21.589 1.00 87.75 334 PHE A CA 1
ATOM 2610 C C . PHE A 1 334 ? -17.498 14.844 22.614 1.00 87.75 334 PHE A C 1
ATOM 2612 O O . PHE A 1 334 ? -17.144 14.939 23.785 1.00 87.75 334 PHE A O 1
ATOM 2619 N N . GLU A 1 335 ? -18.737 15.131 22.211 1.00 79.75 335 GLU A N 1
ATOM 2620 C CA . GLU A 1 335 ? -19.773 15.739 23.065 1.00 79.75 335 GLU A CA 1
ATOM 2621 C C . GLU A 1 335 ? -20.072 14.967 24.362 1.00 79.75 335 GLU A C 1
ATOM 2623 O O . GLU A 1 335 ? -20.458 15.583 25.350 1.00 79.75 335 GLU A O 1
ATOM 2628 N N . ASN A 1 336 ? -19.839 13.649 24.401 1.00 67.31 336 ASN A N 1
ATOM 2629 C CA . ASN A 1 336 ? -20.201 12.795 25.542 1.00 67.31 336 ASN A CA 1
ATOM 2630 C C . ASN A 1 336 ? -19.043 11.947 26.102 1.00 67.31 336 ASN A C 1
ATOM 2632 O O . ASN A 1 336 ? -19.281 10.995 26.847 1.00 67.31 336 ASN A O 1
ATOM 2636 N N . LYS A 1 337 ? -17.784 12.240 25.743 1.00 76.00 337 LYS A N 1
ATOM 2637 C CA . LYS A 1 337 ? -16.623 11.464 26.220 1.00 76.00 337 LYS A CA 1
ATOM 2638 C C . LYS A 1 337 ? -15.896 12.181 27.360 1.00 76.00 337 LYS A C 1
ATOM 2640 O O . LYS A 1 337 ? -15.392 13.282 27.182 1.00 76.00 337 LYS A O 1
ATOM 2645 N N . VAL A 1 338 ? -15.784 11.505 28.510 1.00 66.50 338 VAL A N 1
ATOM 2646 C CA . VAL A 1 338 ? -15.058 11.992 29.705 1.00 66.50 338 VAL A CA 1
ATOM 2647 C C . VAL A 1 338 ? -13.547 12.067 29.462 1.00 66.50 338 VAL A C 1
ATOM 2649 O O . VAL A 1 338 ? -12.883 12.979 29.942 1.00 66.50 338 VAL A O 1
ATOM 2652 N N . SER A 1 339 ? -13.005 11.127 28.685 1.00 77.94 339 SER A N 1
ATOM 2653 C CA . SER A 1 339 ? -11.605 11.108 28.264 1.00 77.94 339 SER A CA 1
ATOM 2654 C C . SER A 1 339 ? -11.525 10.897 26.755 1.00 77.94 339 SER A C 1
ATOM 2656 O O . SER A 1 339 ? -12.205 10.030 26.196 1.00 77.94 339 SER A O 1
ATOM 2658 N N . ILE A 1 340 ? -10.721 11.723 26.086 1.00 84.75 340 ILE A N 1
ATOM 2659 C CA . ILE A 1 340 ? -10.534 11.700 24.636 1.00 84.75 340 ILE A CA 1
ATOM 2660 C C . ILE A 1 340 ? -9.115 11.225 24.357 1.00 84.75 340 ILE A C 1
ATOM 2662 O O . ILE A 1 340 ? -8.151 11.844 24.801 1.00 84.75 340 ILE A O 1
ATOM 2666 N N . CYS A 1 341 ? -8.995 10.162 23.564 1.00 88.19 341 CYS A N 1
ATOM 2667 C CA . CYS A 1 341 ? -7.701 9.691 23.098 1.00 88.19 341 CYS A CA 1
ATOM 2668 C C . CYS A 1 341 ? -6.972 10.802 22.308 1.00 88.19 341 CYS A C 1
ATOM 2670 O O . CYS A 1 341 ? -7.557 11.353 21.362 1.00 88.19 341 CYS A O 1
ATOM 2672 N N . PRO A 1 342 ? -5.697 11.108 22.623 1.00 88.50 342 PRO A N 1
ATOM 2673 C CA . PRO A 1 342 ? -4.910 12.106 21.897 1.00 88.50 342 PRO A CA 1
ATOM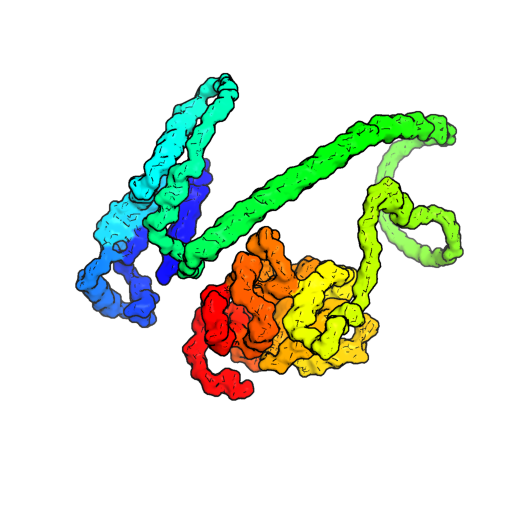 2674 C C . PRO A 1 342 ? -4.842 11.845 20.386 1.00 88.50 342 PRO A C 1
ATOM 2676 O O . PRO A 1 342 ? -4.917 12.786 19.593 1.00 88.50 342 PRO A O 1
ATOM 2679 N N . LEU A 1 343 ? -4.787 10.570 19.980 1.00 90.56 343 LEU A N 1
ATOM 2680 C CA . LEU A 1 343 ? -4.765 10.170 18.574 1.00 90.56 343 LEU A CA 1
ATOM 2681 C C . LEU A 1 343 ? -6.058 10.557 17.845 1.00 90.56 343 LEU A C 1
ATOM 2683 O O . LEU A 1 343 ? -6.000 11.148 16.770 1.00 90.56 343 LEU A O 1
ATOM 2687 N N . TRP A 1 344 ? -7.230 10.305 18.438 1.00 92.00 344 TRP A N 1
ATOM 2688 C CA . TRP A 1 344 ? -8.510 10.721 17.848 1.00 92.00 344 TRP A CA 1
ATOM 2689 C C . TRP A 1 344 ? -8.603 12.237 17.717 1.00 92.00 344 TRP A C 1
ATOM 2691 O O . TRP A 1 344 ? -9.141 12.753 16.738 1.00 92.00 344 TRP A O 1
ATOM 2701 N N . LYS A 1 345 ? -8.063 12.973 18.693 1.00 89.19 345 LYS A N 1
ATOM 2702 C CA . LYS A 1 345 ? -8.056 14.430 18.636 1.00 89.19 345 LYS A CA 1
ATOM 2703 C C . LYS A 1 345 ? -7.155 14.938 17.508 1.00 89.19 345 LYS A C 1
ATOM 2705 O O . LYS A 1 345 ? -7.594 15.796 16.747 1.00 89.19 345 LYS A O 1
ATOM 2710 N N . MET A 1 346 ? -5.953 14.391 17.349 1.00 89.62 346 MET A N 1
ATOM 2711 C CA . MET A 1 346 ? -5.066 14.730 16.231 1.00 89.62 346 MET A CA 1
ATOM 2712 C C . MET A 1 346 ? -5.696 14.370 14.876 1.00 89.62 346 MET A C 1
ATOM 2714 O O . MET A 1 346 ? -5.740 15.215 13.979 1.00 89.62 346 MET A O 1
ATOM 2718 N N . LEU A 1 347 ? -6.303 13.185 14.770 1.00 91.00 347 LEU A N 1
ATOM 2719 C CA . LEU A 1 347 ? -7.022 12.756 13.573 1.00 91.00 347 LEU A CA 1
ATOM 2720 C C . LEU A 1 347 ? -8.201 13.686 13.243 1.00 91.00 347 LEU A C 1
ATOM 2722 O O . LEU A 1 347 ? -8.422 13.996 12.077 1.00 91.00 347 LEU A O 1
ATOM 2726 N N . SER A 1 348 ? -8.905 14.211 14.252 1.00 90.12 348 SER A N 1
ATOM 2727 C CA . SER A 1 348 ? -9.992 15.175 14.039 1.00 90.12 348 SER A CA 1
ATOM 2728 C C . SER A 1 348 ? -9.527 16.501 13.434 1.00 90.12 348 SER A C 1
ATOM 2730 O O . SER A 1 348 ? -10.231 17.075 12.604 1.00 90.12 348 SER A O 1
ATOM 2732 N N . ILE A 1 349 ? -8.339 16.983 13.817 1.00 87.06 349 ILE A N 1
ATOM 2733 C CA . ILE A 1 349 ? -7.766 18.219 13.266 1.00 87.06 349 ILE A CA 1
ATOM 2734 C C . ILE A 1 349 ? -7.354 17.981 11.815 1.00 87.06 349 ILE A C 1
ATOM 2736 O O . ILE A 1 349 ? -7.675 18.799 10.949 1.00 87.06 349 ILE A O 1
ATOM 2740 N N . PHE A 1 350 ? -6.692 16.851 11.549 1.00 87.31 350 PHE A N 1
ATOM 2741 C CA . PHE A 1 350 ? -6.316 16.440 10.200 1.00 87.31 350 PHE A CA 1
ATOM 2742 C C . PHE A 1 350 ? -7.547 16.345 9.286 1.00 87.31 350 PHE A C 1
ATOM 2744 O O . PHE A 1 350 ? -7.575 16.946 8.213 1.00 87.31 350 PHE A O 1
ATOM 2751 N N . ASP A 1 351 ? -8.594 15.653 9.739 1.00 88.38 351 ASP A N 1
ATOM 2752 C CA . ASP A 1 351 ? -9.803 15.403 8.954 1.00 88.38 351 ASP A CA 1
ATOM 2753 C C . ASP A 1 351 ? -10.558 16.691 8.591 1.00 88.38 351 ASP A C 1
ATOM 2755 O O . ASP A 1 351 ? -10.985 16.882 7.451 1.00 88.38 351 ASP A O 1
ATOM 2759 N N . GLN A 1 352 ? -10.664 17.632 9.536 1.00 83.88 352 GLN A N 1
ATOM 2760 C CA . GLN A 1 352 ? -11.290 18.935 9.285 1.00 83.88 352 GLN A CA 1
ATOM 2761 C C . GLN A 1 352 ? -10.552 19.739 8.202 1.00 83.88 352 GLN A C 1
ATOM 2763 O O . GLN A 1 352 ? -11.187 20.452 7.422 1.00 83.88 352 GLN A O 1
ATOM 2768 N N . HIS A 1 353 ? -9.226 19.601 8.114 1.00 75.62 353 HIS A N 1
ATOM 2769 C CA . HIS A 1 353 ? -8.400 20.330 7.148 1.00 75.62 353 HIS A CA 1
ATOM 2770 C C . HIS A 1 353 ? -8.270 19.636 5.795 1.00 75.62 353 HIS A C 1
ATOM 2772 O O . HIS A 1 353 ? -8.068 20.316 4.787 1.00 75.62 353 HIS A O 1
ATOM 2778 N N . ALA A 1 354 ? -8.447 18.315 5.743 1.00 71.06 354 ALA A N 1
ATOM 2779 C CA . ALA A 1 354 ? -8.460 17.566 4.493 1.00 71.06 354 ALA A CA 1
ATOM 2780 C C . ALA A 1 354 ? -9.637 17.957 3.574 1.00 71.06 354 ALA A C 1
ATOM 2782 O O . ALA A 1 354 ? -9.597 17.626 2.398 1.00 71.06 354 ALA A O 1
ATOM 2783 N N . LYS A 1 355 ? -10.635 18.719 4.066 1.00 64.12 355 LYS A N 1
ATOM 2784 C CA . LYS A 1 355 ? -11.853 19.149 3.349 1.00 64.12 355 LYS A CA 1
ATOM 2785 C C . LYS A 1 355 ? -12.577 17.951 2.725 1.00 64.12 355 LYS A C 1
ATOM 2787 O O . LYS A 1 355 ? -12.228 17.503 1.638 1.00 64.12 355 LYS A O 1
ATOM 2792 N N . ARG A 1 356 ? -13.634 17.462 3.384 1.00 62.53 356 ARG A N 1
ATOM 2793 C CA . ARG A 1 356 ? -14.470 16.348 2.896 1.00 62.53 356 ARG A CA 1
ATOM 2794 C C . ARG A 1 356 ? -14.891 16.555 1.437 1.00 62.53 356 ARG A C 1
ATOM 2796 O O . ARG A 1 356 ? -15.781 17.350 1.150 1.00 62.53 356 ARG A O 1
ATOM 2803 N N . ARG A 1 357 ? -14.242 15.842 0.521 1.00 62.94 357 ARG A N 1
ATOM 2804 C CA . ARG A 1 357 ? -14.602 15.805 -0.906 1.00 62.94 357 ARG A CA 1
ATOM 2805 C C . ARG A 1 357 ? -14.977 14.409 -1.384 1.00 62.94 357 ARG A C 1
ATOM 2807 O O . ARG A 1 357 ? -15.451 14.266 -2.502 1.00 62.94 357 ARG A O 1
ATOM 2814 N N . ASN A 1 358 ? -14.805 13.413 -0.520 1.00 70.88 358 ASN A N 1
ATOM 2815 C CA . ASN A 1 358 ? -14.980 12.012 -0.854 1.00 70.88 358 ASN A CA 1
ATOM 2816 C C . ASN A 1 358 ? -16.230 11.464 -0.165 1.00 70.88 358 ASN A C 1
ATOM 2818 O O . ASN A 1 358 ? -16.594 11.918 0.921 1.00 70.88 358 ASN A O 1
ATOM 2822 N N . GLY A 1 359 ? -16.871 10.478 -0.796 1.00 84.50 359 GLY A N 1
ATOM 2823 C CA . GLY A 1 359 ? -18.020 9.786 -0.218 1.00 84.50 359 GLY A CA 1
ATOM 2824 C C . GLY A 1 359 ? -17.698 9.163 1.143 1.00 84.50 359 GLY A C 1
ATOM 2825 O O . GLY A 1 359 ? -16.538 8.891 1.464 1.00 84.50 359 GLY A O 1
ATOM 2826 N N . ILE A 1 360 ? -18.738 8.910 1.938 1.00 90.56 360 ILE A N 1
ATOM 2827 C CA . ILE A 1 360 ? -18.597 8.453 3.328 1.00 90.56 360 ILE A CA 1
ATOM 2828 C C . ILE A 1 360 ? -17.749 7.185 3.478 1.00 90.56 360 ILE A C 1
ATOM 2830 O O . ILE A 1 360 ? -16.986 7.051 4.429 1.00 90.56 360 ILE A O 1
ATOM 2834 N N . VAL A 1 361 ? -17.833 6.277 2.509 1.00 91.88 361 VAL A N 1
ATOM 2835 C CA . VAL A 1 361 ? -17.070 5.029 2.512 1.00 91.88 361 VAL A CA 1
ATOM 2836 C C . VAL A 1 361 ? -15.577 5.308 2.349 1.00 91.88 361 VAL A C 1
ATOM 2838 O O . VAL A 1 361 ? -14.770 4.938 3.195 1.00 91.88 361 VAL A O 1
ATOM 2841 N N . THR A 1 362 ? -15.209 6.077 1.328 1.00 91.81 362 THR A N 1
ATOM 2842 C CA . THR A 1 362 ? -13.834 6.547 1.137 1.00 91.81 362 THR A CA 1
ATOM 2843 C C . THR A 1 362 ? -13.306 7.301 2.355 1.00 91.81 362 THR A C 1
ATOM 2845 O O . THR A 1 362 ? -12.156 7.119 2.754 1.00 91.81 362 THR A O 1
ATOM 2848 N N . HIS A 1 363 ? -14.149 8.121 2.982 1.00 91.00 363 HIS A N 1
ATOM 2849 C CA . HIS A 1 363 ? -13.790 8.838 4.199 1.00 91.00 363 HIS A CA 1
ATOM 2850 C C . HIS A 1 363 ? -13.450 7.883 5.351 1.00 91.00 363 HIS A C 1
ATOM 2852 O O . HIS A 1 363 ? -12.377 8.009 5.942 1.00 91.00 363 HIS A O 1
ATOM 2858 N N . MET A 1 364 ? -14.294 6.877 5.608 1.00 94.12 364 MET A N 1
ATOM 2859 C CA . MET A 1 364 ? -14.018 5.833 6.601 1.00 94.12 364 MET A CA 1
ATOM 2860 C C . MET A 1 364 ? -12.711 5.087 6.304 1.00 94.12 364 MET A C 1
ATOM 2862 O O . MET A 1 364 ? -11.921 4.861 7.219 1.00 94.12 364 MET A O 1
ATOM 2866 N N . ALA A 1 365 ? -12.451 4.741 5.038 1.00 93.31 365 ALA A N 1
ATOM 2867 C CA . ALA A 1 365 ? -11.220 4.056 4.641 1.00 93.31 365 ALA A CA 1
ATOM 2868 C C . ALA A 1 365 ? -9.959 4.888 4.914 1.00 93.31 365 ALA A C 1
ATOM 2870 O O . ALA A 1 365 ? -8.960 4.341 5.385 1.00 93.31 365 ALA A O 1
ATOM 2871 N N . PHE A 1 366 ? -9.987 6.200 4.656 1.00 91.38 366 PHE A N 1
ATOM 2872 C CA . PHE A 1 366 ? -8.844 7.072 4.945 1.00 91.38 366 PHE A CA 1
ATOM 2873 C C . PHE A 1 366 ? -8.623 7.276 6.434 1.00 91.38 366 PHE A C 1
ATOM 2875 O O . PHE A 1 366 ? -7.484 7.175 6.888 1.00 91.38 366 PHE A O 1
ATOM 2882 N N . LEU A 1 367 ? -9.693 7.515 7.195 1.00 93.56 367 LEU A N 1
ATOM 2883 C CA . LEU A 1 367 ? -9.595 7.615 8.647 1.00 93.56 367 LEU A CA 1
ATOM 2884 C C . LEU A 1 367 ? -9.000 6.335 9.239 1.00 93.56 367 LEU A C 1
ATOM 2886 O O . LEU A 1 367 ? -8.066 6.412 10.032 1.00 93.56 367 LEU A O 1
ATOM 2890 N N . HIS A 1 368 ? -9.477 5.170 8.794 1.00 93.88 368 HIS A N 1
ATOM 2891 C CA . HIS A 1 368 ? -8.945 3.875 9.205 1.00 93.88 368 HIS A CA 1
ATOM 2892 C C . HIS A 1 368 ? -7.475 3.689 8.815 1.00 93.88 368 HIS A C 1
ATOM 2894 O O . HIS A 1 368 ? -6.677 3.265 9.650 1.00 93.88 368 HIS A O 1
ATOM 2900 N N . ALA A 1 369 ? -7.084 4.026 7.583 1.00 92.38 369 ALA A N 1
ATOM 2901 C CA . ALA A 1 369 ? -5.700 3.891 7.132 1.00 92.38 369 ALA A CA 1
ATOM 2902 C C . ALA A 1 369 ? -4.747 4.791 7.934 1.00 92.38 369 ALA A C 1
ATOM 2904 O O . ALA A 1 369 ? -3.715 4.329 8.414 1.00 92.38 369 ALA A O 1
ATOM 2905 N N . ILE A 1 370 ? -5.092 6.062 8.142 1.00 92.38 370 ILE A N 1
ATOM 2906 C CA . ILE A 1 370 ? -4.252 6.976 8.927 1.00 92.38 370 ILE A CA 1
ATOM 2907 C C . ILE A 1 370 ? -4.158 6.484 10.369 1.00 92.38 370 ILE A C 1
ATOM 2909 O O . ILE A 1 370 ? -3.060 6.313 10.890 1.00 92.38 370 ILE A O 1
ATOM 2913 N N . HIS A 1 371 ? -5.300 6.165 10.976 1.00 94.12 371 HIS A N 1
ATOM 2914 C CA . HIS A 1 371 ? -5.367 5.653 12.337 1.00 94.12 371 HIS A CA 1
ATOM 2915 C C . HIS A 1 371 ? -4.540 4.374 12.532 1.00 94.12 371 HIS A C 1
ATOM 2917 O O . HIS A 1 371 ? -3.782 4.285 13.492 1.00 94.12 371 HIS A O 1
ATOM 2923 N N . SER A 1 372 ? -4.626 3.414 11.607 1.00 92.44 372 SER A N 1
ATOM 2924 C CA . SER A 1 372 ? -3.895 2.142 11.688 1.00 92.44 372 SER A CA 1
ATOM 2925 C C . SER A 1 372 ? -2.382 2.349 11.663 1.00 92.44 372 SER A C 1
ATOM 2927 O O . SER A 1 372 ? -1.673 1.786 12.497 1.00 92.44 372 SER A O 1
ATOM 2929 N N . LEU A 1 373 ? -1.876 3.196 10.752 1.00 92.31 373 LEU A N 1
ATOM 2930 C CA . LEU A 1 373 ? -0.448 3.530 10.733 1.00 92.31 373 LEU A CA 1
ATOM 2931 C C . LEU A 1 373 ? -0.047 4.245 12.017 1.00 92.31 373 LEU A C 1
ATOM 2933 O O . LEU A 1 373 ? 0.954 3.881 12.626 1.00 92.31 373 LEU A O 1
ATOM 2937 N N . SER A 1 374 ? -0.851 5.200 12.478 1.00 91.56 374 SER A N 1
ATOM 2938 C CA . SER A 1 374 ? -0.550 5.922 13.707 1.00 91.56 374 SER A CA 1
ATOM 2939 C C . SER A 1 374 ? -0.515 5.015 14.940 1.00 91.56 374 SER A C 1
ATOM 2941 O O . SER A 1 374 ? 0.421 5.111 15.728 1.00 91.56 374 SER A O 1
ATOM 2943 N N . ILE A 1 375 ? -1.453 4.073 15.081 1.00 90.50 375 ILE A N 1
ATOM 2944 C CA . ILE A 1 375 ? -1.403 3.063 16.149 1.00 90.50 375 ILE A CA 1
ATOM 2945 C C . ILE A 1 375 ? -0.165 2.180 16.010 1.00 90.50 375 ILE A C 1
ATOM 2947 O O . ILE A 1 375 ? 0.474 1.879 17.015 1.00 90.50 375 ILE A O 1
ATOM 2951 N N . SER A 1 376 ? 0.212 1.771 14.795 1.00 88.62 376 SER A N 1
ATOM 2952 C CA . SER A 1 376 ? 1.427 0.968 14.602 1.00 88.62 376 SER A CA 1
ATOM 2953 C C . SER A 1 376 ? 2.696 1.687 15.068 1.00 88.62 376 SER A C 1
ATOM 2955 O O . SER A 1 376 ? 3.594 1.040 15.596 1.00 88.62 376 SER A O 1
ATOM 2957 N N . LEU A 1 377 ? 2.733 3.018 14.945 1.00 85.62 377 LEU A N 1
ATOM 2958 C CA . LEU A 1 377 ? 3.853 3.850 15.381 1.00 85.62 377 LEU A CA 1
ATOM 2959 C C . LEU A 1 377 ? 3.868 4.088 16.900 1.00 85.62 377 LEU A C 1
ATOM 2961 O O . LEU A 1 377 ? 4.947 4.215 17.469 1.00 85.62 377 LEU A O 1
ATOM 2965 N N . CYS A 1 378 ? 2.705 4.151 17.557 1.00 83.38 378 CYS A N 1
ATOM 2966 C CA . CYS A 1 378 ? 2.609 4.453 18.994 1.00 83.38 378 CYS A CA 1
ATOM 2967 C C . CYS A 1 378 ? 2.515 3.213 19.897 1.00 83.38 378 CYS A C 1
ATOM 2969 O O . CYS A 1 378 ? 2.952 3.260 21.042 1.00 83.38 378 CYS A O 1
ATOM 2971 N N . ALA A 1 379 ? 1.874 2.138 19.430 1.00 74.44 379 ALA A N 1
ATOM 2972 C CA . ALA A 1 379 ? 1.397 1.043 20.280 1.00 74.44 379 ALA A CA 1
ATOM 2973 C C . ALA A 1 379 ? 1.475 -0.348 19.613 1.00 74.44 379 ALA A C 1
ATOM 2975 O O . ALA A 1 379 ? 0.781 -1.270 20.035 1.00 74.44 379 ALA A O 1
ATOM 2976 N N . ASN A 1 380 ? 2.319 -0.522 18.585 1.00 72.94 380 ASN A N 1
ATOM 2977 C CA . ASN A 1 380 ? 2.561 -1.804 17.899 1.00 72.94 380 ASN A CA 1
ATOM 2978 C C . ASN A 1 380 ? 1.301 -2.472 17.300 1.00 72.94 380 ASN A C 1
ATOM 2980 O O . ASN A 1 380 ? 1.108 -3.683 17.404 1.00 72.94 380 ASN A O 1
ATOM 2984 N N . GLY A 1 381 ? 0.442 -1.688 16.643 1.00 75.44 381 GLY A N 1
ATOM 2985 C CA . GLY A 1 381 ? -0.703 -2.193 15.875 1.00 75.44 381 GLY A CA 1
ATOM 2986 C C . GLY A 1 381 ? -0.336 -2.998 14.621 1.00 75.44 381 GLY A C 1
ATOM 2987 O O . GLY A 1 381 ? 0.702 -2.787 13.989 1.00 75.44 381 GLY A O 1
ATOM 2988 N N . ALA A 1 382 ? -1.230 -3.909 14.230 1.00 82.31 382 ALA A N 1
ATOM 2989 C CA . ALA A 1 382 ? -1.091 -4.689 13.007 1.00 82.31 382 ALA A CA 1
ATOM 2990 C C . ALA A 1 382 ? -1.377 -3.835 11.761 1.00 82.31 382 ALA A C 1
ATOM 2992 O O . ALA A 1 382 ? -2.336 -3.069 11.720 1.00 82.31 382 ALA A O 1
ATOM 2993 N N . LEU A 1 383 ? -0.559 -4.009 10.718 1.00 89.19 383 LEU A N 1
ATOM 2994 C CA . LEU A 1 383 ? -0.749 -3.356 9.423 1.00 89.19 383 LEU A CA 1
ATOM 2995 C C . LEU A 1 383 ? -0.935 -4.377 8.295 1.00 89.19 383 LEU A C 1
ATOM 2997 O O . LEU A 1 383 ? -0.199 -5.382 8.262 1.00 89.19 383 LEU A O 1
ATOM 3001 N N . PRO A 1 384 ? -1.811 -4.076 7.313 1.00 88.06 384 PRO A N 1
ATOM 3002 C CA . PRO A 1 384 ? -1.873 -4.812 6.060 1.00 88.06 384 PRO A CA 1
ATOM 3003 C C . PRO A 1 384 ? -0.507 -4.868 5.378 1.00 88.06 384 PRO A C 1
ATOM 3005 O O . PRO A 1 384 ? 0.275 -3.915 5.428 1.00 88.06 384 PRO A O 1
ATOM 3008 N N . THR A 1 385 ? -0.225 -5.970 4.684 1.00 86.88 385 THR A N 1
ATOM 3009 C CA . THR A 1 385 ? 1.076 -6.212 4.035 1.00 86.88 385 THR A CA 1
ATOM 3010 C C . THR A 1 385 ? 1.496 -5.079 3.096 1.00 86.88 385 THR A C 1
ATOM 3012 O O . THR A 1 385 ? 2.674 -4.733 3.042 1.00 86.88 385 THR A O 1
ATOM 3015 N N . TRP A 1 386 ? 0.545 -4.473 2.377 1.00 88.38 386 TRP A N 1
ATOM 3016 C CA . TRP A 1 386 ? 0.815 -3.351 1.474 1.00 88.38 386 TRP A CA 1
ATOM 3017 C C . TRP A 1 386 ? 1.136 -2.044 2.203 1.00 88.38 386 TRP A C 1
ATOM 3019 O O . TRP A 1 386 ? 1.774 -1.175 1.617 1.00 88.38 386 TRP A O 1
ATOM 3029 N N . TYR A 1 387 ? 0.739 -1.891 3.465 1.00 91.25 387 TYR A N 1
ATOM 3030 C CA . TYR A 1 387 ? 0.913 -0.643 4.202 1.00 91.25 387 TYR A CA 1
ATOM 3031 C C . TYR A 1 387 ? 2.154 -0.630 5.097 1.00 91.25 387 TYR A C 1
ATOM 3033 O O . TYR A 1 387 ? 2.661 0.434 5.448 1.00 91.25 387 TYR A O 1
ATOM 3041 N N . ARG A 1 388 ? 2.718 -1.809 5.381 1.00 89.38 388 ARG A N 1
ATOM 3042 C CA . ARG A 1 388 ? 3.972 -1.952 6.134 1.00 89.38 388 ARG A CA 1
ATOM 3043 C C . ARG A 1 388 ? 5.119 -1.125 5.519 1.00 89.38 388 ARG A C 1
ATOM 3045 O O . ARG A 1 388 ? 5.149 -0.955 4.289 1.00 89.38 388 ARG A O 1
ATOM 3052 N N . PRO A 1 389 ? 6.066 -0.633 6.343 1.00 87.00 389 PRO A N 1
ATOM 3053 C CA . PRO A 1 389 ? 7.247 0.080 5.863 1.00 87.00 389 PRO A CA 1
ATOM 3054 C C . PRO A 1 389 ? 8.085 -0.771 4.904 1.00 87.00 389 PRO A C 1
ATOM 3056 O O . PRO A 1 389 ? 8.341 -1.952 5.147 1.00 87.00 389 PRO A O 1
ATOM 3059 N N . ARG A 1 390 ? 8.526 -0.172 3.798 1.00 82.88 390 ARG A N 1
ATOM 3060 C CA . ARG A 1 390 ? 9.387 -0.805 2.790 1.00 82.88 390 ARG A CA 1
ATOM 3061 C C . ARG A 1 390 ? 10.863 -0.608 3.152 1.00 82.88 390 ARG A C 1
ATOM 3063 O O . ARG A 1 390 ? 11.205 0.382 3.799 1.00 82.88 390 ARG A O 1
ATOM 3070 N N . PRO A 1 391 ? 11.780 -1.472 2.675 1.00 83.06 391 PRO A N 1
ATOM 3071 C CA . PRO A 1 391 ? 13.213 -1.316 2.940 1.00 83.06 391 PRO A CA 1
ATOM 3072 C C . PRO A 1 391 ? 13.777 0.056 2.553 1.00 83.06 391 PRO A C 1
ATOM 3074 O O . PRO A 1 391 ? 14.686 0.548 3.206 1.00 83.06 391 PRO A O 1
ATOM 3077 N N . THR A 1 392 ? 13.232 0.698 1.519 1.00 80.38 392 THR A N 1
ATOM 3078 C CA . THR A 1 392 ? 13.610 2.057 1.099 1.00 80.38 392 THR A CA 1
ATOM 3079 C C . THR A 1 392 ? 13.185 3.126 2.103 1.00 80.38 392 THR A C 1
ATOM 3081 O O . THR A 1 392 ? 13.964 4.035 2.356 1.00 80.38 392 THR A O 1
ATOM 3084 N N . GLN A 1 393 ? 12.002 3.010 2.708 1.00 83.88 393 GLN A N 1
ATOM 3085 C CA . GLN A 1 393 ? 11.540 3.914 3.767 1.00 83.88 393 GLN A CA 1
ATOM 3086 C C . GLN A 1 393 ? 12.418 3.776 5.020 1.00 83.88 393 GLN A C 1
ATOM 3088 O O . GLN A 1 393 ? 12.723 4.763 5.674 1.00 83.88 393 GLN A O 1
ATOM 3093 N N . ILE A 1 394 ? 12.911 2.567 5.306 1.00 83.25 394 ILE A N 1
ATOM 3094 C CA . ILE A 1 394 ? 13.862 2.331 6.404 1.00 83.25 394 ILE A CA 1
ATOM 3095 C C . ILE A 1 394 ? 15.265 2.852 6.044 1.00 83.25 394 ILE A C 1
ATOM 3097 O O . ILE A 1 394 ? 15.972 3.398 6.886 1.00 83.25 394 ILE A O 1
ATOM 3101 N N . ALA A 1 395 ? 15.693 2.672 4.792 1.00 78.44 395 ALA A N 1
ATOM 3102 C CA . ALA A 1 395 ? 17.047 3.005 4.357 1.00 78.44 395 ALA A CA 1
ATOM 3103 C C . ALA A 1 395 ? 17.262 4.502 4.089 1.00 78.44 395 ALA A C 1
ATOM 3105 O O . ALA A 1 395 ? 18.378 4.990 4.256 1.00 78.44 395 ALA A O 1
ATOM 3106 N N . PHE A 1 396 ? 16.238 5.234 3.647 1.00 77.81 396 PHE A N 1
ATOM 3107 C CA . PHE A 1 396 ? 16.369 6.630 3.235 1.00 77.81 396 PHE A CA 1
ATOM 3108 C C . PHE A 1 396 ? 15.611 7.564 4.188 1.00 77.81 396 PHE A C 1
ATOM 3110 O O . PHE A 1 396 ? 14.408 7.382 4.375 1.00 77.81 396 PHE A O 1
ATOM 3117 N N . PRO A 1 397 ? 16.269 8.601 4.746 1.00 82.81 397 PRO A N 1
ATOM 3118 C CA . PRO A 1 397 ? 15.585 9.642 5.504 1.00 82.81 397 PRO A CA 1
ATOM 3119 C C . PRO A 1 397 ? 14.545 10.346 4.635 1.00 82.81 397 PRO A C 1
ATOM 3121 O O . PRO A 1 397 ? 14.850 10.765 3.516 1.00 82.81 397 PRO A O 1
ATOM 3124 N N . HIS A 1 398 ? 13.334 10.484 5.155 1.00 86.56 398 HIS A N 1
ATOM 3125 C CA . HIS A 1 398 ? 12.223 11.106 4.454 1.00 86.56 398 HIS A CA 1
ATOM 3126 C C . HIS A 1 398 ? 11.207 11.673 5.452 1.00 86.56 398 HIS A C 1
ATOM 3128 O O . HIS A 1 398 ? 11.304 11.448 6.655 1.00 86.56 398 HIS A O 1
ATOM 3134 N N . ASP A 1 399 ? 10.257 12.449 4.940 1.00 87.12 399 ASP A N 1
ATOM 3135 C CA . ASP A 1 399 ? 9.162 13.011 5.727 1.00 87.12 399 ASP A CA 1
ATOM 3136 C C . ASP A 1 399 ? 8.154 11.904 6.084 1.00 87.12 399 ASP A C 1
ATOM 3138 O O . ASP A 1 399 ? 7.605 11.275 5.181 1.00 87.12 399 ASP A O 1
ATOM 3142 N N . SER A 1 400 ? 7.892 11.667 7.375 1.00 87.00 400 SER A N 1
ATOM 3143 C CA . SER A 1 400 ? 6.979 10.607 7.849 1.00 87.00 400 SER A CA 1
ATOM 3144 C C . SER A 1 400 ? 5.559 10.736 7.290 1.00 87.00 400 SER A C 1
ATOM 3146 O O . SER A 1 400 ? 4.823 9.756 7.216 1.00 87.00 400 SER A O 1
ATOM 3148 N N . PHE A 1 401 ? 5.175 11.929 6.831 1.00 89.44 401 PHE A N 1
ATOM 3149 C CA . PHE A 1 401 ? 3.945 12.151 6.078 1.00 89.44 401 PHE A CA 1
ATOM 3150 C C . PHE A 1 401 ? 3.810 11.234 4.850 1.00 89.44 401 PHE A C 1
ATOM 3152 O O . PHE A 1 401 ? 2.706 10.814 4.506 1.00 89.44 401 PHE A O 1
ATOM 3159 N N . LEU A 1 402 ? 4.924 10.895 4.190 1.00 91.44 402 LEU A N 1
ATOM 3160 C CA . LEU A 1 402 ? 4.921 10.064 2.984 1.00 91.44 402 LEU A CA 1
ATOM 3161 C C . LEU A 1 402 ? 4.464 8.630 3.251 1.00 91.44 402 LEU A C 1
ATOM 3163 O O . LEU A 1 402 ? 3.969 7.966 2.342 1.00 91.44 402 LEU A O 1
ATOM 3167 N N . ASP A 1 403 ? 4.597 8.148 4.482 1.00 91.50 403 ASP A N 1
ATOM 3168 C CA . ASP A 1 403 ? 4.267 6.767 4.823 1.00 91.50 403 ASP A CA 1
ATOM 3169 C C . ASP A 1 403 ? 2.764 6.489 4.783 1.00 91.50 403 ASP A C 1
ATOM 3171 O O . ASP A 1 403 ? 2.363 5.338 4.599 1.00 91.50 403 ASP A O 1
ATOM 3175 N N . TYR A 1 404 ? 1.955 7.549 4.864 1.00 91.81 404 TYR A N 1
ATOM 3176 C CA . TYR A 1 404 ? 0.496 7.510 4.858 1.00 91.81 404 TYR A CA 1
ATOM 3177 C C . TYR A 1 404 ? -0.118 7.333 3.457 1.00 91.81 404 TYR A C 1
ATOM 3179 O O . TYR A 1 404 ? -1.332 7.159 3.336 1.00 91.81 404 TYR A O 1
ATOM 3187 N N . PHE A 1 405 ? 0.680 7.351 2.381 1.00 92.69 405 PHE A N 1
ATOM 3188 C CA . PHE A 1 405 ? 0.173 7.036 1.041 1.00 92.69 405 PHE A CA 1
ATOM 3189 C C . PHE A 1 405 ? -0.078 5.520 0.887 1.00 92.69 405 PHE A C 1
ATOM 3191 O O . PHE A 1 405 ? 0.825 4.728 1.156 1.00 92.69 405 PHE A O 1
ATOM 3198 N N . PRO A 1 406 ? -1.247 5.073 0.385 1.00 91.81 406 PRO A N 1
ATOM 3199 C CA . PRO A 1 406 ? -1.563 3.644 0.309 1.00 91.81 406 PRO A CA 1
ATOM 3200 C C . PRO A 1 406 ? -0.598 2.825 -0.559 1.00 91.81 406 PRO A C 1
ATOM 3202 O O . PRO A 1 406 ? -0.243 1.698 -0.220 1.00 91.81 406 PRO A O 1
ATOM 3205 N N . TRP A 1 407 ? -0.145 3.379 -1.687 1.00 93.00 407 TRP A N 1
ATOM 3206 C CA . TRP A 1 407 ? 0.608 2.621 -2.688 1.00 93.00 407 TRP A CA 1
ATOM 3207 C C . TRP A 1 407 ? 2.101 2.519 -2.351 1.00 93.00 407 TRP A C 1
ATOM 3209 O O . TRP A 1 407 ? 2.790 3.542 -2.330 1.00 93.00 407 TRP A O 1
ATOM 3219 N N . PRO A 1 408 ? 2.658 1.301 -2.180 1.00 90.62 408 PRO A N 1
ATOM 3220 C CA . PRO A 1 408 ? 4.087 1.107 -1.931 1.00 90.62 408 PRO A CA 1
ATOM 3221 C C . PRO A 1 408 ? 4.975 1.724 -3.008 1.00 90.62 408 PRO A C 1
ATOM 3223 O O . PRO A 1 408 ? 5.968 2.358 -2.675 1.00 90.62 408 PRO A O 1
ATOM 3226 N N . GLY A 1 409 ? 4.606 1.575 -4.286 1.00 89.38 409 GLY A N 1
ATOM 3227 C CA . GLY A 1 409 ? 5.374 2.142 -5.397 1.00 89.38 409 GLY A CA 1
ATOM 3228 C C . GLY A 1 409 ? 5.457 3.665 -5.312 1.00 89.38 409 GLY A C 1
ATOM 3229 O O . GLY A 1 409 ? 6.529 4.241 -5.492 1.00 89.38 409 GLY A O 1
ATOM 3230 N N . LEU A 1 410 ? 4.345 4.317 -4.953 1.00 91.56 410 LEU A N 1
ATOM 3231 C CA . LEU A 1 410 ? 4.295 5.768 -4.808 1.00 91.56 410 LEU A CA 1
ATOM 3232 C C . LEU A 1 410 ? 5.142 6.220 -3.616 1.00 91.56 410 LEU A C 1
ATOM 3234 O O . LEU A 1 410 ? 5.933 7.149 -3.749 1.00 91.56 410 LEU A O 1
ATOM 3238 N N . ARG A 1 411 ? 5.041 5.529 -2.475 1.00 92.31 411 ARG A N 1
ATOM 3239 C CA . ARG A 1 411 ? 5.878 5.799 -1.295 1.00 92.31 411 ARG A CA 1
ATOM 3240 C C . ARG A 1 411 ? 7.358 5.661 -1.615 1.00 92.31 411 ARG A C 1
ATOM 3242 O O . ARG A 1 411 ? 8.119 6.602 -1.411 1.00 92.31 411 ARG A O 1
ATOM 3249 N N . GLU A 1 412 ? 7.753 4.528 -2.196 1.00 88.94 412 GLU A N 1
ATOM 3250 C CA . GLU A 1 412 ? 9.121 4.293 -2.662 1.00 88.94 412 GLU A CA 1
ATOM 3251 C C . GLU A 1 412 ? 9.584 5.424 -3.571 1.00 88.94 412 GLU A C 1
ATOM 3253 O O . GLU A 1 412 ? 10.720 5.885 -3.463 1.00 88.94 412 GLU A O 1
ATOM 3258 N N . ARG A 1 413 ? 8.691 5.923 -4.426 1.00 88.62 413 ARG A N 1
ATOM 3259 C CA . ARG A 1 413 ? 9.026 6.995 -5.339 1.00 88.62 413 ARG A CA 1
ATOM 3260 C C . ARG A 1 413 ? 9.265 8.338 -4.689 1.00 88.62 413 ARG A C 1
ATOM 3262 O O . ARG A 1 413 ? 10.263 8.995 -4.995 1.00 88.62 413 ARG A O 1
ATOM 3269 N N . LEU A 1 414 ? 8.365 8.735 -3.809 1.00 90.31 414 LEU A N 1
ATOM 3270 C CA . LEU A 1 414 ? 8.461 9.998 -3.098 1.00 90.31 414 LEU A CA 1
ATOM 3271 C C . LEU A 1 414 ? 9.680 9.991 -2.167 1.00 90.31 414 LEU A C 1
ATOM 3273 O O . LEU A 1 414 ? 10.419 10.968 -2.134 1.00 90.31 414 LEU A O 1
ATOM 3277 N N . VAL A 1 415 ? 9.963 8.862 -1.514 1.00 88.44 415 VAL A N 1
ATOM 3278 C CA . VAL A 1 415 ? 11.141 8.693 -0.651 1.00 88.44 415 VAL A CA 1
ATOM 3279 C C . VAL A 1 415 ? 12.439 8.691 -1.454 1.00 88.44 415 VAL A C 1
ATOM 3281 O O . VAL A 1 415 ? 13.374 9.430 -1.146 1.00 88.44 415 VAL A O 1
ATOM 3284 N N . VAL A 1 416 ? 12.521 7.874 -2.507 1.00 84.06 416 VAL A N 1
ATOM 3285 C CA . VAL A 1 416 ? 13.773 7.700 -3.246 1.00 84.06 416 VAL A CA 1
ATOM 3286 C C . VAL A 1 416 ? 14.024 8.864 -4.181 1.00 84.06 416 VAL A C 1
ATOM 3288 O O . VAL A 1 416 ? 15.170 9.261 -4.302 1.00 84.06 416 VAL A O 1
ATOM 3291 N N . TRP A 1 417 ? 13.040 9.440 -4.865 1.00 81.81 417 TRP A N 1
ATOM 3292 C CA . TRP A 1 417 ? 13.290 10.483 -5.873 1.00 81.81 417 TRP A CA 1
ATOM 3293 C C . TRP A 1 417 ? 12.781 11.867 -5.482 1.00 81.81 417 TRP A C 1
ATOM 3295 O O . TRP A 1 417 ? 13.240 12.834 -6.081 1.00 81.81 417 TRP A O 1
ATOM 3305 N N . GLY A 1 418 ? 11.889 11.988 -4.495 1.00 82.81 418 GLY A N 1
ATOM 3306 C CA . GLY A 1 418 ? 11.284 13.276 -4.140 1.00 82.81 418 GLY A CA 1
ATOM 3307 C C . GLY A 1 418 ? 10.478 13.892 -5.285 1.00 82.81 418 GLY A C 1
ATOM 3308 O O . GLY A 1 418 ? 10.390 15.114 -5.379 1.00 82.81 418 GLY A O 1
ATOM 3309 N N . GLN A 1 419 ? 9.972 13.058 -6.202 1.00 78.94 419 GLN A N 1
ATOM 3310 C CA . GLN A 1 419 ? 9.275 13.482 -7.415 1.00 78.94 419 GLN A CA 1
ATOM 3311 C C . GLN A 1 419 ? 7.947 12.721 -7.577 1.00 78.94 419 GLN A C 1
ATOM 3313 O O . GLN A 1 419 ? 7.968 11.491 -7.475 1.00 78.94 419 GLN A O 1
ATOM 3318 N N . PRO A 1 420 ? 6.838 13.414 -7.894 1.00 83.88 420 PRO A N 1
ATOM 3319 C CA . PRO A 1 420 ? 6.732 14.874 -7.973 1.00 83.88 420 PRO A CA 1
ATOM 3320 C C . PRO A 1 420 ? 6.927 15.540 -6.604 1.00 83.88 420 PRO A C 1
ATOM 3322 O O . PRO A 1 420 ? 6.751 14.917 -5.555 1.00 83.88 420 PRO A O 1
ATOM 3325 N N . ALA A 1 421 ? 7.313 16.816 -6.615 1.00 85.69 421 ALA A N 1
ATOM 3326 C CA . ALA A 1 421 ? 7.361 17.602 -5.391 1.00 85.69 421 ALA A CA 1
ATOM 3327 C C . ALA A 1 421 ? 5.951 17.698 -4.794 1.00 85.69 421 ALA A C 1
ATOM 3329 O O . ALA A 1 421 ? 4.991 18.041 -5.489 1.00 85.69 421 ALA A O 1
ATOM 3330 N N . ILE A 1 422 ? 5.829 17.407 -3.500 1.00 87.69 422 ILE A N 1
ATOM 3331 C CA . ILE A 1 422 ? 4.531 17.408 -2.828 1.00 87.69 422 ILE A CA 1
ATOM 3332 C C . ILE A 1 422 ? 4.177 18.835 -2.421 1.00 87.69 422 ILE A C 1
ATOM 3334 O O . ILE A 1 422 ? 4.485 19.291 -1.320 1.00 87.69 422 ILE A O 1
ATOM 3338 N N . THR A 1 423 ? 3.572 19.548 -3.363 1.00 89.44 423 THR A N 1
ATOM 3339 C CA . THR A 1 423 ? 3.022 20.891 -3.182 1.00 89.44 423 THR A CA 1
ATOM 3340 C C . THR A 1 423 ? 1.580 20.825 -2.680 1.00 89.44 423 THR A C 1
ATOM 3342 O O . THR A 1 423 ? 0.943 19.769 -2.702 1.00 89.44 423 THR A O 1
ATOM 3345 N N . ASP A 1 424 ? 1.017 21.964 -2.274 1.00 87.38 424 ASP A N 1
ATOM 3346 C CA . ASP A 1 424 ? -0.414 22.047 -1.958 1.00 87.38 424 ASP A CA 1
ATOM 3347 C C . ASP A 1 424 ? -1.304 21.648 -3.126 1.00 87.38 424 ASP A C 1
ATOM 3349 O O . ASP A 1 424 ? -2.341 21.020 -2.935 1.00 87.38 424 ASP A O 1
ATOM 3353 N N . ASP A 1 425 ? -0.883 21.965 -4.342 1.00 88.44 425 ASP A N 1
ATOM 3354 C CA . ASP A 1 425 ? -1.548 21.548 -5.567 1.00 88.44 425 ASP A CA 1
ATOM 3355 C C . ASP A 1 425 ? -1.618 20.024 -5.693 1.00 88.44 425 ASP A C 1
ATOM 3357 O O . ASP A 1 425 ? -2.676 19.480 -6.015 1.00 88.44 425 ASP A O 1
ATOM 3361 N N . PHE A 1 426 ? -0.502 19.340 -5.423 1.00 91.31 426 PHE A N 1
ATOM 3362 C CA . PHE A 1 426 ? -0.453 17.881 -5.418 1.00 91.31 426 PHE A CA 1
ATOM 3363 C C . PHE A 1 426 ? -1.393 17.325 -4.351 1.00 91.31 426 PHE A C 1
ATOM 3365 O O . PHE A 1 426 ? -2.201 16.447 -4.637 1.00 91.31 426 PHE A O 1
ATOM 3372 N N . TRP A 1 427 ? -1.316 17.859 -3.131 1.00 88.88 427 TRP A N 1
ATOM 3373 C CA . TRP A 1 427 ? -2.094 17.374 -1.994 1.00 88.88 427 TRP A CA 1
ATOM 3374 C C . TRP A 1 427 ? -3.600 17.573 -2.172 1.00 88.88 427 TRP A C 1
ATOM 3376 O O . TRP A 1 427 ? -4.381 16.643 -1.982 1.00 88.88 427 TRP A O 1
ATOM 3386 N N . ASN A 1 428 ? -4.015 18.762 -2.607 1.00 87.88 428 ASN A N 1
ATOM 3387 C CA . ASN A 1 428 ? -5.420 19.064 -2.861 1.00 87.88 428 ASN A CA 1
ATOM 3388 C C . ASN A 1 428 ? -5.985 18.217 -4.006 1.00 87.88 428 ASN A C 1
ATOM 3390 O O . ASN A 1 428 ? -7.140 17.789 -3.935 1.00 87.88 428 ASN A O 1
ATOM 3394 N N . LEU A 1 429 ? -5.187 17.967 -5.051 1.00 89.06 429 LEU A N 1
ATOM 3395 C CA . LEU A 1 429 ? -5.599 17.091 -6.144 1.00 89.06 429 LEU A CA 1
ATOM 3396 C C . LEU A 1 429 ? -5.649 15.629 -5.696 1.00 89.06 429 LEU A C 1
ATOM 3398 O O . LEU A 1 429 ? -6.596 14.933 -6.046 1.00 89.06 429 LEU A O 1
ATOM 3402 N N . TYR A 1 430 ? -4.684 15.185 -4.887 1.00 90.19 430 TYR A N 1
ATOM 3403 C CA . TYR A 1 430 ? -4.654 13.850 -4.297 1.00 90.19 430 TYR A CA 1
ATOM 3404 C C . TYR A 1 430 ? -5.915 13.585 -3.476 1.00 90.19 430 TYR A C 1
ATOM 3406 O O . TYR A 1 430 ? -6.639 12.643 -3.779 1.00 90.19 430 TYR A O 1
ATOM 3414 N N . ILE A 1 431 ? -6.236 14.441 -2.499 1.00 87.44 431 ILE A N 1
ATOM 3415 C CA . ILE A 1 431 ? -7.427 14.251 -1.658 1.00 87.44 431 ILE A CA 1
ATOM 3416 C C . ILE A 1 431 ? -8.701 14.197 -2.509 1.00 87.44 431 ILE A C 1
ATOM 3418 O O . ILE A 1 431 ? -9.565 13.369 -2.246 1.00 87.44 431 ILE A O 1
ATOM 3422 N N . ALA A 1 432 ? -8.805 15.040 -3.542 1.00 86.75 432 ALA A N 1
ATOM 3423 C CA . ALA A 1 432 ? -9.979 15.105 -4.414 1.00 86.75 432 ALA A CA 1
ATOM 3424 C C . ALA A 1 432 ? -10.085 13.961 -5.440 1.00 86.75 432 ALA A C 1
ATOM 3426 O O . ALA A 1 432 ? -11.132 13.810 -6.069 1.00 86.75 432 ALA A O 1
ATOM 3427 N N . CYS A 1 433 ? -9.001 13.216 -5.671 1.00 89.25 433 CYS A N 1
ATOM 3428 C CA . CYS A 1 433 ? -8.938 12.146 -6.668 1.00 89.25 433 CYS A CA 1
ATOM 3429 C C . CYS A 1 433 ? -8.751 10.760 -6.049 1.00 89.25 433 CYS A C 1
ATOM 3431 O O . CYS A 1 433 ? -8.861 9.771 -6.771 1.00 89.25 433 CYS A O 1
ATOM 3433 N N . CYS A 1 434 ? -8.443 10.669 -4.757 1.00 89.12 434 CYS A N 1
ATOM 3434 C CA . CYS A 1 434 ? -8.224 9.409 -4.065 1.00 89.12 434 CYS A CA 1
ATOM 3435 C C . CYS A 1 434 ? -9.554 8.830 -3.589 1.00 89.12 434 CYS A C 1
ATOM 3437 O O . CYS A 1 434 ? -10.267 9.443 -2.795 1.00 89.12 434 CYS A O 1
ATOM 3439 N N . HIS A 1 435 ? -9.878 7.641 -4.089 1.00 89.12 435 HIS A N 1
ATOM 3440 C CA . HIS A 1 435 ? -11.151 6.973 -3.861 1.00 89.12 435 HIS A CA 1
ATOM 3441 C C . HIS A 1 435 ? -10.935 5.577 -3.289 1.00 89.12 435 HIS A C 1
ATOM 3443 O O . HIS A 1 435 ? -9.965 4.892 -3.626 1.00 89.12 435 HIS A O 1
ATOM 3449 N N . PHE A 1 436 ? -11.879 5.151 -2.456 1.00 91.06 436 PHE A N 1
ATOM 3450 C CA . PHE A 1 436 ? -11.998 3.770 -2.030 1.00 91.06 436 PHE A CA 1
ATOM 3451 C C . PHE A 1 436 ? -13.111 3.093 -2.832 1.00 91.06 436 PHE A C 1
ATOM 3453 O O . PHE A 1 436 ? -14.250 3.558 -2.851 1.00 91.06 436 PHE A O 1
ATOM 3460 N N . ILE A 1 437 ? -12.771 2.010 -3.517 1.00 88.19 437 ILE A N 1
ATOM 3461 C CA . ILE A 1 437 ? -13.682 1.211 -4.322 1.00 88.19 437 ILE A CA 1
ATOM 3462 C C . ILE A 1 437 ? -14.478 0.314 -3.382 1.00 88.19 437 ILE A C 1
ATOM 3464 O O . ILE A 1 437 ? -13.947 -0.614 -2.775 1.00 88.19 437 ILE A O 1
ATOM 3468 N N . TRP A 1 438 ? -15.774 0.586 -3.310 1.00 88.44 438 TRP A N 1
ATOM 3469 C CA . TRP A 1 438 ? -16.740 -0.206 -2.569 1.00 88.44 438 TRP A CA 1
ATOM 3470 C C . TRP A 1 438 ? -17.966 -0.432 -3.458 1.00 88.44 438 TRP A C 1
ATOM 3472 O O . TRP A 1 438 ? -18.665 0.534 -3.762 1.00 88.44 438 TRP A O 1
ATOM 3482 N N . PRO A 1 439 ? -18.210 -1.669 -3.932 1.00 84.75 439 PRO A N 1
ATOM 3483 C CA . PRO A 1 439 ? -19.262 -1.945 -4.912 1.00 84.75 439 PRO A CA 1
ATOM 3484 C C . PRO A 1 439 ? -20.658 -2.096 -4.288 1.00 84.75 439 PRO A C 1
ATOM 3486 O O . PRO A 1 439 ? -21.630 -2.277 -5.016 1.00 84.75 439 PRO A O 1
ATOM 3489 N N . PHE A 1 440 ? -20.762 -2.053 -2.959 1.00 88.06 440 PHE A N 1
ATOM 3490 C CA . PHE A 1 440 ? -22.015 -2.223 -2.227 1.00 88.06 440 PHE A CA 1
ATOM 3491 C C . PHE A 1 440 ? -22.554 -0.868 -1.735 1.00 88.06 440 PHE A C 1
ATOM 3493 O O . PHE A 1 440 ? -21.834 0.136 -1.741 1.00 88.06 440 PHE A O 1
ATOM 3500 N N . PRO A 1 441 ? -23.811 -0.798 -1.272 1.00 89.19 441 PRO A N 1
ATOM 3501 C CA . PRO A 1 441 ? -24.333 0.388 -0.605 1.00 89.19 441 PRO A CA 1
ATOM 3502 C C . PRO A 1 441 ? -23.474 0.814 0.593 1.00 89.19 441 PRO A C 1
ATOM 3504 O O . PRO A 1 441 ? -22.870 -0.007 1.287 1.00 89.19 441 PRO A O 1
ATOM 3507 N N . SER A 1 442 ? -23.451 2.114 0.889 1.00 89.38 442 SER A N 1
ATOM 3508 C CA . SER A 1 442 ? -22.682 2.663 2.016 1.00 89.38 442 SER A CA 1
ATOM 3509 C C . SER A 1 442 ? -23.140 2.137 3.380 1.00 89.38 442 SER A C 1
ATOM 3511 O O . SER A 1 442 ? -22.330 2.065 4.301 1.00 89.38 442 SER A O 1
ATOM 3513 N N . SER A 1 443 ? -24.405 1.726 3.504 1.00 89.94 443 SER A N 1
ATOM 3514 C CA . SER A 1 443 ? -24.969 1.110 4.709 1.00 89.94 443 SER A CA 1
ATOM 3515 C C . SER A 1 443 ? -24.407 -0.281 4.999 1.00 89.94 443 SER A C 1
ATOM 3517 O O . SER A 1 443 ? -24.468 -0.719 6.138 1.00 89.94 443 SER A O 1
ATOM 3519 N N . GLU A 1 444 ? -23.865 -0.977 3.995 1.00 91.31 444 GLU A N 1
ATOM 3520 C CA . GLU A 1 444 ? -23.271 -2.312 4.159 1.00 91.31 444 GLU A CA 1
ATOM 3521 C C . GLU A 1 444 ? -21.793 -2.253 4.572 1.00 91.31 444 GLU A C 1
ATOM 3523 O O . GLU A 1 444 ? -21.180 -3.282 4.852 1.00 91.31 444 GLU A O 1
ATOM 3528 N N . ALA A 1 445 ? -21.196 -1.057 4.633 1.00 91.56 445 ALA A N 1
ATOM 3529 C CA . ALA A 1 445 ? -19.807 -0.892 5.061 1.00 91.56 445 ALA A CA 1
ATOM 3530 C C . ALA A 1 445 ? -19.627 -1.060 6.584 1.00 91.56 445 ALA A C 1
ATOM 3532 O O . ALA A 1 445 ? -18.518 -1.302 7.066 1.00 91.56 445 ALA A O 1
ATOM 3533 N N . TYR A 1 446 ? -20.705 -0.927 7.359 1.00 94.62 446 TYR A N 1
ATOM 3534 C CA . TYR A 1 446 ? -20.675 -0.995 8.814 1.00 94.62 446 TYR A CA 1
ATOM 3535 C C . TYR A 1 446 ? -21.928 -1.660 9.379 1.00 94.62 446 TYR A C 1
ATOM 3537 O O . TYR A 1 446 ? -23.007 -1.622 8.799 1.00 94.62 446 TYR A O 1
ATOM 3545 N N . GLU A 1 447 ? -21.784 -2.229 10.566 1.00 93.62 447 GLU A N 1
ATOM 3546 C CA . GLU A 1 447 ? -22.857 -2.845 11.331 1.00 93.62 447 GLU A CA 1
ATOM 3547 C C . GLU A 1 447 ? -22.958 -2.160 12.690 1.00 93.62 447 GLU A C 1
ATOM 3549 O O . GLU A 1 447 ? -21.949 -1.812 13.309 1.00 93.62 447 GLU A O 1
ATOM 3554 N N . ARG A 1 448 ? -24.185 -1.975 13.176 1.00 92.94 448 ARG A N 1
ATOM 3555 C CA . ARG A 1 448 ? -24.430 -1.486 14.532 1.00 92.94 448 ARG A CA 1
ATOM 3556 C C . ARG A 1 448 ? -24.792 -2.666 15.419 1.00 92.94 448 ARG A C 1
ATOM 3558 O O . ARG A 1 448 ? -25.782 -3.347 15.167 1.00 92.94 448 ARG A O 1
ATOM 3565 N N . ASN A 1 449 ? -23.999 -2.899 16.458 1.00 89.88 449 ASN A N 1
ATOM 3566 C CA . ASN A 1 449 ? -24.323 -3.890 17.472 1.00 89.88 449 ASN A CA 1
ATOM 3567 C C . ASN A 1 449 ? -25.592 -3.442 18.221 1.00 89.88 449 ASN A C 1
ATOM 3569 O O . ASN A 1 449 ? -25.652 -2.321 18.729 1.00 89.88 449 ASN A O 1
ATOM 3573 N N . ALA A 1 450 ? -26.610 -4.303 18.257 1.00 85.69 450 ALA A N 1
ATOM 3574 C CA . ALA A 1 450 ? -27.899 -4.000 18.872 1.00 85.69 450 ALA A CA 1
ATOM 3575 C C . ALA A 1 450 ? -27.821 -3.870 20.404 1.00 85.69 450 ALA A C 1
ATOM 3577 O O . ALA A 1 450 ? -28.584 -3.102 20.982 1.00 85.69 450 ALA A O 1
ATOM 3578 N N . GLU A 1 451 ? -26.890 -4.577 21.048 1.00 84.50 451 GLU A N 1
ATOM 3579 C CA . GLU A 1 451 ? -26.743 -4.608 22.507 1.00 84.50 451 GLU A CA 1
ATOM 3580 C C . GLU A 1 451 ? -25.907 -3.433 23.015 1.00 84.50 451 GLU A C 1
ATOM 3582 O O . GLU A 1 451 ? -26.302 -2.729 23.942 1.00 84.50 451 GLU A O 1
ATOM 3587 N N . THR A 1 452 ? -24.755 -3.183 22.387 1.00 86.12 452 THR A N 1
ATOM 3588 C CA . THR A 1 452 ? -23.835 -2.116 22.816 1.00 86.12 452 THR A CA 1
ATOM 3589 C C . THR A 1 452 ? -24.132 -0.774 22.149 1.00 86.12 452 THR A C 1
ATOM 3591 O O . THR A 1 452 ? -23.615 0.262 22.568 1.00 86.12 452 THR A O 1
ATOM 3594 N N . GLY A 1 453 ? -24.931 -0.773 21.077 1.00 87.75 453 GLY A N 1
ATOM 3595 C CA . GLY A 1 453 ? -25.209 0.398 20.249 1.00 87.75 453 GLY A CA 1
ATOM 3596 C C . GLY A 1 453 ? -24.008 0.896 19.436 1.00 87.75 453 GLY A C 1
ATOM 3597 O O . GLY A 1 453 ? -24.152 1.913 18.749 1.00 87.75 453 GLY A O 1
ATOM 3598 N N . ARG A 1 454 ? -22.855 0.212 19.515 1.00 90.06 454 ARG A N 1
ATOM 3599 C CA . ARG A 1 454 ? -21.588 0.591 18.874 1.00 90.06 454 ARG A CA 1
ATOM 3600 C C . ARG A 1 454 ? -21.547 0.164 17.412 1.00 90.06 454 ARG A C 1
ATOM 3602 O O . ARG A 1 454 ? -22.108 -0.864 17.034 1.00 90.06 454 ARG A O 1
ATOM 3609 N N . TYR A 1 455 ? -20.856 0.953 16.600 1.00 94.19 455 TYR A N 1
ATOM 3610 C CA . TYR A 1 455 ? -20.580 0.640 15.204 1.00 94.19 455 TYR A CA 1
ATOM 3611 C C . TYR A 1 455 ? -19.289 -0.167 15.062 1.00 94.19 455 TYR A C 1
ATOM 3613 O O . TYR A 1 455 ? -18.289 0.135 15.708 1.00 94.19 455 TYR A O 1
ATOM 3621 N N . ARG A 1 456 ? -19.302 -1.148 14.165 1.00 95.00 456 ARG A N 1
ATOM 3622 C CA . ARG A 1 456 ? -18.126 -1.894 13.706 1.00 95.00 456 ARG A CA 1
ATOM 3623 C C . ARG A 1 456 ? -18.128 -1.965 12.187 1.00 95.00 456 ARG A C 1
ATOM 3625 O O . ARG A 1 456 ? -19.194 -1.906 11.577 1.00 95.00 456 ARG A O 1
ATOM 3632 N N . PHE A 1 457 ? -16.961 -2.094 11.568 1.00 95.38 457 PHE A N 1
ATOM 3633 C CA . PHE A 1 457 ? -16.907 -2.346 10.128 1.00 95.38 457 PHE A CA 1
ATOM 3634 C C . PHE A 1 457 ? -17.494 -3.725 9.820 1.00 95.38 457 PHE A C 1
ATOM 3636 O O . PHE A 1 457 ? -17.294 -4.664 10.597 1.00 95.38 457 PHE A O 1
ATOM 3643 N N . SER A 1 458 ? -18.207 -3.846 8.699 1.00 94.69 458 SER A N 1
ATOM 3644 C CA . SER A 1 458 ? -18.650 -5.157 8.226 1.00 94.69 458 SER A CA 1
ATOM 3645 C C . SER A 1 458 ? -17.441 -5.994 7.810 1.00 94.69 458 SER A C 1
ATOM 3647 O O . SER A 1 458 ? -16.397 -5.463 7.419 1.00 94.69 458 SER A O 1
ATOM 3649 N N . GLU A 1 459 ? -17.561 -7.317 7.880 1.00 92.69 459 GLU A N 1
ATOM 3650 C CA . GLU A 1 459 ? -16.447 -8.213 7.537 1.00 92.69 459 GLU A CA 1
ATOM 3651 C C . GLU A 1 459 ? -16.027 -8.073 6.064 1.00 92.69 459 GLU A C 1
ATOM 3653 O O . GLU A 1 459 ? -14.838 -8.101 5.743 1.00 92.69 459 GLU A O 1
ATOM 3658 N N . LEU A 1 460 ? -16.987 -7.811 5.170 1.00 90.88 460 LEU A N 1
ATOM 3659 C CA . LEU A 1 460 ? -16.711 -7.502 3.765 1.00 90.88 460 LEU A CA 1
ATOM 3660 C C . LEU A 1 460 ? -15.904 -6.210 3.618 1.00 90.88 460 LEU A C 1
ATOM 3662 O O . LEU A 1 460 ? -14.949 -6.156 2.842 1.00 90.88 460 LEU A O 1
ATOM 3666 N N . TYR A 1 461 ? -16.258 -5.176 4.380 1.00 92.88 461 TYR A N 1
ATOM 3667 C CA . TYR A 1 461 ? -15.548 -3.906 4.337 1.00 92.88 461 TYR A CA 1
ATOM 3668 C C . TYR A 1 461 ? -14.118 -4.032 4.865 1.00 92.88 461 TYR A C 1
ATOM 3670 O O . TYR A 1 461 ? -13.187 -3.529 4.238 1.00 92.88 461 TYR A O 1
ATOM 3678 N N . LYS A 1 462 ? -13.915 -4.774 5.961 1.00 92.94 462 LYS A N 1
ATOM 3679 C CA . LYS A 1 462 ? -12.577 -5.090 6.486 1.00 92.94 462 LYS A CA 1
ATOM 3680 C C . LYS A 1 462 ? -11.723 -5.830 5.461 1.00 92.94 462 LYS A C 1
ATOM 3682 O O . LYS A 1 462 ? -10.587 -5.429 5.224 1.00 92.94 462 LYS A O 1
ATOM 3687 N N . ALA A 1 463 ? -12.280 -6.836 4.786 1.00 88.88 463 ALA A N 1
ATOM 3688 C CA . ALA A 1 463 ? -11.576 -7.546 3.719 1.00 88.88 463 ALA A CA 1
ATOM 3689 C C . ALA A 1 463 ? -11.161 -6.600 2.572 1.00 88.88 463 ALA A C 1
ATOM 3691 O O . ALA A 1 463 ? -10.053 -6.703 2.042 1.00 88.88 463 ALA A O 1
ATOM 3692 N N . CYS A 1 464 ? -12.010 -5.629 2.218 1.00 90.06 464 CYS A N 1
ATOM 3693 C CA . CYS A 1 464 ? -11.655 -4.585 1.257 1.00 90.06 464 CYS A CA 1
ATOM 3694 C C . CYS A 1 464 ? -10.556 -3.647 1.782 1.00 90.06 464 CYS A C 1
ATOM 3696 O O . CYS A 1 464 ? -9.669 -3.293 1.006 1.00 90.06 464 CYS A O 1
ATOM 3698 N N . LEU A 1 465 ? -10.576 -3.264 3.065 1.00 91.19 465 LEU A N 1
ATOM 3699 C CA . LEU A 1 465 ? -9.528 -2.446 3.692 1.00 91.19 465 LEU A CA 1
ATOM 3700 C C . LEU A 1 465 ? -8.172 -3.163 3.694 1.00 91.19 465 LEU A C 1
ATOM 3702 O O . LEU A 1 465 ? -7.140 -2.524 3.514 1.00 91.19 465 LEU A O 1
ATOM 3706 N N . GLU A 1 466 ? -8.146 -4.487 3.838 1.00 88.81 466 GLU A N 1
ATOM 3707 C CA . GLU A 1 466 ? -6.911 -5.272 3.739 1.00 88.81 466 GLU A CA 1
ATOM 3708 C C . GLU A 1 466 ? -6.357 -5.358 2.308 1.00 88.81 466 GLU A C 1
ATOM 3710 O O . GLU A 1 466 ? -5.167 -5.621 2.116 1.00 88.81 466 GLU A O 1
ATOM 3715 N N . GLY A 1 467 ? -7.179 -5.100 1.290 1.00 85.94 467 GLY A N 1
ATOM 3716 C CA . GLY A 1 467 ? -6.797 -5.165 -0.116 1.00 85.94 467 GLY A CA 1
ATOM 3717 C C . GLY A 1 467 ? -6.403 -3.811 -0.710 1.00 85.94 467 GLY A C 1
ATOM 3718 O O . GLY A 1 467 ? -7.248 -2.946 -0.910 1.00 85.94 467 GLY A O 1
ATOM 3719 N N . LEU A 1 468 ? -5.148 -3.663 -1.161 1.00 89.06 468 LEU A N 1
ATOM 3720 C CA . LEU A 1 468 ? -4.698 -2.449 -1.872 1.00 89.06 468 LEU A CA 1
ATOM 3721 C C . LEU A 1 468 ? -5.517 -2.151 -3.146 1.00 89.06 468 LEU A C 1
ATOM 3723 O O . LEU A 1 468 ? -5.610 -1.003 -3.565 1.00 89.06 468 LEU A O 1
ATOM 3727 N N . ARG A 1 469 ? -6.134 -3.176 -3.750 1.00 84.62 469 ARG A N 1
ATOM 3728 C CA . ARG A 1 469 ? -6.995 -3.055 -4.943 1.00 84.62 469 ARG A CA 1
ATOM 3729 C C . ARG A 1 469 ? -8.226 -2.177 -4.711 1.00 84.62 469 ARG A C 1
ATOM 3731 O O . ARG A 1 469 ? -8.790 -1.674 -5.675 1.00 84.62 469 ARG A O 1
ATOM 3738 N N . SER A 1 470 ? -8.628 -1.999 -3.456 1.00 88.81 470 SER A N 1
ATOM 3739 C CA . SER A 1 470 ? -9.748 -1.141 -3.081 1.00 88.81 470 SER A CA 1
ATOM 3740 C C . SER A 1 470 ? -9.368 0.341 -3.085 1.00 88.81 470 SER A C 1
ATOM 3742 O O . SER A 1 470 ? -10.243 1.180 -2.958 1.00 88.81 470 SER A O 1
ATOM 3744 N N . TYR A 1 471 ? -8.092 0.703 -3.237 1.00 90.06 471 TYR A N 1
ATOM 3745 C CA . TYR A 1 471 ? -7.650 2.096 -3.303 1.00 90.06 471 TYR A CA 1
ATOM 3746 C C . TYR A 1 471 ? -7.348 2.480 -4.751 1.00 90.06 471 TYR A C 1
ATOM 3748 O O . TYR A 1 471 ? -6.610 1.779 -5.447 1.00 90.06 471 TYR A O 1
ATOM 3756 N N . THR A 1 472 ? -7.869 3.622 -5.204 1.00 89.56 472 THR A N 1
ATOM 3757 C CA . THR A 1 472 ? -7.644 4.122 -6.570 1.00 89.56 472 THR A CA 1
ATOM 3758 C C . THR A 1 472 ? -7.453 5.640 -6.630 1.00 89.56 472 THR A C 1
ATOM 3760 O O . THR A 1 472 ? -7.874 6.369 -5.731 1.00 89.56 472 THR A O 1
ATOM 3763 N N . LEU A 1 473 ? -6.828 6.114 -7.711 1.00 89.94 473 LEU A N 1
ATOM 3764 C CA . LEU A 1 473 ? -6.762 7.527 -8.081 1.00 89.94 473 LEU A CA 1
ATOM 3765 C C . LEU A 1 473 ? -7.533 7.764 -9.382 1.00 89.94 473 LEU A C 1
ATOM 3767 O O . LEU A 1 473 ? -7.499 6.954 -10.306 1.00 89.94 473 LEU A O 1
ATOM 3771 N N . ASP A 1 474 ? -8.214 8.901 -9.446 1.00 85.44 474 ASP A N 1
ATOM 3772 C CA . ASP A 1 474 ? -8.948 9.361 -10.622 1.00 85.44 474 ASP A CA 1
ATOM 3773 C C . ASP A 1 474 ? -8.004 9.826 -11.756 1.00 85.44 474 ASP A C 1
ATOM 3775 O O . ASP A 1 474 ? -6.900 10.322 -11.515 1.00 85.44 474 ASP A O 1
ATOM 3779 N N . HIS A 1 475 ? -8.465 9.740 -13.008 1.00 85.00 475 HIS A N 1
ATOM 3780 C CA . HIS A 1 475 ? -7.745 10.159 -14.216 1.00 85.00 475 HIS A CA 1
ATOM 3781 C C . HIS A 1 475 ? -7.270 11.619 -14.161 1.00 85.00 475 HIS A C 1
ATOM 3783 O O . HIS A 1 475 ? -6.207 11.939 -14.690 1.00 85.00 475 HIS A O 1
ATOM 3789 N N . ARG A 1 476 ? -8.012 12.499 -13.473 1.00 88.62 476 ARG A N 1
ATOM 3790 C CA . ARG A 1 476 ? -7.629 13.905 -13.249 1.00 88.62 476 ARG A CA 1
ATOM 3791 C C . ARG A 1 476 ? -6.280 14.035 -12.545 1.00 88.62 476 ARG A C 1
ATOM 3793 O O . ARG A 1 476 ? -5.522 14.955 -12.844 1.00 88.62 476 ARG A O 1
ATOM 3800 N N . PHE A 1 477 ? -5.966 13.112 -11.636 1.00 90.81 477 PHE A N 1
ATOM 3801 C CA . PHE A 1 477 ? -4.674 13.084 -10.962 1.00 90.81 477 PHE A CA 1
ATOM 3802 C C . PHE A 1 477 ? -3.555 12.722 -11.940 1.00 90.81 477 PHE A C 1
ATOM 3804 O O . PHE A 1 477 ? -2.553 13.429 -12.027 1.00 90.81 477 PHE A O 1
ATOM 3811 N N . PHE A 1 478 ? -3.758 11.668 -12.733 1.00 90.50 478 PHE A N 1
ATOM 3812 C CA . PHE A 1 478 ? -2.775 11.197 -13.712 1.00 90.50 478 PHE A CA 1
ATOM 3813 C C . PHE A 1 478 ? -2.591 12.146 -14.897 1.00 90.50 478 PHE A C 1
ATOM 3815 O O . PHE A 1 478 ? -1.516 12.181 -15.482 1.00 90.50 478 PHE A O 1
ATOM 3822 N N . ALA A 1 479 ? -3.594 12.962 -15.223 1.00 88.19 479 ALA A N 1
ATOM 3823 C CA . ALA A 1 479 ? -3.449 14.019 -16.217 1.00 88.19 479 ALA A CA 1
ATOM 3824 C C . ALA A 1 479 ? -2.412 15.076 -15.790 1.00 88.19 479 ALA A C 1
ATOM 3826 O O . ALA A 1 479 ? -1.696 15.604 -16.637 1.00 88.19 479 ALA A O 1
ATOM 3827 N N . LYS A 1 480 ? -2.313 15.375 -14.483 1.00 90.94 480 LYS A N 1
ATOM 3828 C CA . LYS A 1 480 ? -1.337 16.337 -13.938 1.00 90.94 480 LYS A CA 1
ATOM 3829 C C . LYS A 1 480 ? -0.009 15.681 -13.546 1.00 90.94 480 LYS A C 1
ATOM 3831 O O . LYS A 1 480 ? 1.032 16.307 -13.713 1.00 90.94 480 LYS A O 1
ATOM 3836 N N . TYR A 1 481 ? -0.050 14.446 -13.046 1.00 90.38 481 TYR A N 1
ATOM 3837 C CA . TYR A 1 481 ? 1.114 13.683 -12.578 1.00 90.38 481 TYR A CA 1
ATOM 3838 C C . TYR A 1 481 ? 1.191 12.310 -13.274 1.00 90.38 481 TYR A C 1
ATOM 3840 O O . TYR A 1 481 ? 1.003 11.270 -12.629 1.00 90.38 481 TYR A O 1
ATOM 3848 N N . PRO A 1 482 ? 1.424 12.269 -14.600 1.00 87.12 482 PRO A N 1
ATOM 3849 C CA . PRO A 1 482 ? 1.418 11.026 -15.376 1.00 87.12 482 PRO A CA 1
ATOM 3850 C C . PRO A 1 482 ? 2.508 10.045 -14.935 1.00 87.12 482 PRO A C 1
ATOM 3852 O O . PRO A 1 482 ? 2.334 8.832 -15.018 1.00 87.12 482 PRO A O 1
ATOM 3855 N N . GLU A 1 483 ? 3.621 10.546 -14.403 1.00 83.94 483 GLU A N 1
ATOM 3856 C CA . GLU A 1 483 ? 4.733 9.738 -13.917 1.00 83.94 483 GLU A CA 1
ATOM 3857 C C . GLU A 1 483 ? 4.370 8.841 -12.729 1.00 83.94 483 GLU A C 1
ATOM 3859 O O . GLU A 1 483 ? 5.077 7.860 -12.498 1.00 83.94 483 GLU A O 1
ATOM 3864 N N . VAL A 1 484 ? 3.306 9.176 -11.989 1.00 87.94 484 VAL A N 1
ATOM 3865 C CA . VAL A 1 484 ? 2.809 8.413 -10.831 1.00 87.94 484 VAL A CA 1
ATOM 3866 C C . VAL A 1 484 ? 1.945 7.223 -11.262 1.00 87.94 484 VAL A C 1
ATOM 3868 O O . VAL A 1 484 ? 1.722 6.299 -10.481 1.00 87.94 484 VAL A O 1
ATOM 3871 N N . TYR A 1 485 ? 1.473 7.203 -12.514 1.00 84.81 485 TYR A N 1
ATOM 3872 C CA . TYR A 1 485 ? 0.552 6.177 -12.998 1.00 84.81 485 TYR A CA 1
ATOM 3873 C C . TYR A 1 485 ? 1.096 4.763 -12.788 1.00 84.81 485 TYR A C 1
ATOM 3875 O O . TYR A 1 485 ? 0.425 3.932 -12.189 1.00 84.81 485 TYR A O 1
ATOM 3883 N N . GLU A 1 486 ? 2.342 4.501 -13.182 1.00 79.69 486 GLU A N 1
ATOM 3884 C CA . GLU A 1 486 ? 2.971 3.180 -13.037 1.00 79.69 486 GLU A CA 1
ATOM 3885 C C . GLU A 1 486 ? 3.164 2.734 -11.580 1.00 79.69 486 GLU A C 1
ATOM 3887 O O . GLU A 1 486 ? 3.326 1.545 -11.322 1.00 79.69 486 GLU A O 1
ATOM 3892 N N . ASP A 1 487 ? 3.144 3.656 -10.617 1.00 85.00 487 ASP A N 1
ATOM 3893 C CA . ASP A 1 487 ? 3.298 3.320 -9.200 1.00 85.00 487 ASP A CA 1
ATOM 3894 C C . ASP A 1 487 ? 1.981 2.893 -8.540 1.00 85.00 487 ASP A C 1
ATOM 3896 O O . ASP A 1 487 ? 1.986 2.277 -7.470 1.00 85.00 487 ASP A O 1
ATOM 3900 N N . VAL A 1 488 ? 0.861 3.237 -9.179 1.00 83.69 488 VAL A N 1
ATOM 3901 C CA . VAL A 1 488 ? -0.513 3.023 -8.705 1.00 83.69 488 VAL A CA 1
ATOM 3902 C C . VAL A 1 488 ? -1.212 1.940 -9.542 1.00 83.69 488 VAL A C 1
ATOM 3904 O O . VAL A 1 488 ? -1.855 1.039 -9.000 1.00 83.69 488 VAL A O 1
ATOM 3907 N N . ALA A 1 489 ? -1.002 1.960 -10.860 1.00 64.12 489 ALA A N 1
ATOM 3908 C CA . ALA A 1 489 ? -1.624 1.100 -11.866 1.00 64.12 489 ALA A CA 1
ATOM 3909 C C . ALA A 1 489 ? -1.375 -0.420 -11.762 1.00 64.12 489 ALA A C 1
ATOM 3911 O O . ALA A 1 489 ? -2.269 -1.158 -12.181 1.00 64.12 489 ALA A O 1
ATOM 3912 N N . PRO A 1 490 ? -0.269 -0.956 -11.193 1.00 54.56 490 PRO A N 1
ATOM 3913 C CA . PRO A 1 490 ? -0.083 -2.406 -11.049 1.00 54.56 490 PRO A CA 1
ATOM 3914 C C . PRO A 1 490 ? -1.202 -3.081 -10.241 1.00 54.56 490 PRO A C 1
ATOM 3916 O O . PRO A 1 490 ? -1.382 -4.295 -10.318 1.00 54.56 490 PRO A O 1
ATOM 3919 N N . PHE A 1 491 ? -1.968 -2.289 -9.485 1.00 51.00 491 PHE A N 1
ATOM 3920 C CA . PHE A 1 491 ? -3.093 -2.728 -8.667 1.00 51.00 491 PHE A CA 1
ATOM 3921 C C . PHE A 1 491 ? -4.467 -2.345 -9.257 1.00 51.00 491 PHE A C 1
ATOM 3923 O O . PHE A 1 491 ? -5.481 -2.802 -8.738 1.00 51.00 491 PHE A O 1
ATOM 3930 N N . MET A 1 492 ? -4.511 -1.592 -10.368 1.00 49.31 492 MET A N 1
ATOM 3931 C CA . MET A 1 492 ? -5.724 -1.118 -11.066 1.00 49.31 492 MET A CA 1
ATOM 3932 C C . MET A 1 492 ? -6.211 -2.083 -12.170 1.00 49.31 492 MET A C 1
ATOM 3934 O O . MET A 1 492 ? -6.734 -1.659 -13.204 1.00 49.31 492 MET A O 1
ATOM 3938 N N . VAL A 1 493 ? -6.013 -3.396 -12.010 1.00 40.12 493 VAL A N 1
ATOM 3939 C CA . VAL A 1 493 ? -6.437 -4.367 -13.032 1.00 40.12 493 VAL A CA 1
ATOM 3940 C C . VAL A 1 493 ? -7.969 -4.484 -13.016 1.00 40.12 493 VAL A C 1
ATOM 3942 O O . VAL A 1 493 ? -8.524 -5.042 -12.073 1.00 40.12 493 VAL A O 1
ATOM 3945 N N . ASN A 1 494 ? -8.600 -3.999 -14.098 1.00 38.16 494 ASN A N 1
ATOM 3946 C CA . ASN A 1 494 ? -10.027 -4.056 -14.476 1.00 38.16 494 ASN A CA 1
ATOM 3947 C C . ASN A 1 494 ? -10.976 -2.945 -13.978 1.00 38.16 494 ASN A C 1
ATOM 3949 O O . ASN A 1 494 ? -11.968 -3.287 -13.354 1.00 38.16 494 ASN A O 1
ATOM 3953 N N . TRP A 1 495 ? -10.809 -1.656 -14.326 1.00 42.16 495 TRP A N 1
ATOM 3954 C CA . TRP A 1 495 ? -11.971 -0.730 -14.245 1.00 42.16 495 TRP A CA 1
ATOM 3955 C C . TRP A 1 495 ? -12.045 0.448 -15.234 1.00 42.16 495 TRP A C 1
ATOM 3957 O O . TRP A 1 495 ? -12.988 1.228 -15.167 1.00 42.16 495 TRP A O 1
ATOM 3967 N N . TYR A 1 496 ? -11.180 0.552 -16.251 1.00 35.41 496 TYR A N 1
ATOM 3968 C CA . TYR A 1 496 ? -11.392 1.513 -17.362 1.00 35.41 496 TYR A CA 1
ATOM 3969 C C . TYR A 1 496 ? -12.623 1.182 -18.253 1.00 35.41 496 TYR A C 1
ATOM 3971 O O . TYR A 1 496 ? -12.682 1.567 -19.416 1.00 35.41 496 TYR A O 1
ATOM 3979 N N . ARG A 1 497 ? -13.611 0.441 -17.733 1.00 37.75 497 ARG A N 1
ATOM 3980 C CA . ARG A 1 497 ? -14.848 0.046 -18.419 1.00 37.75 497 ARG A CA 1
ATOM 3981 C C . ARG A 1 497 ? -16.132 0.495 -17.720 1.00 37.75 497 ARG A C 1
ATOM 3983 O O . ARG A 1 497 ? -17.193 0.041 -18.134 1.00 37.75 497 ARG A O 1
ATOM 3990 N N . VAL A 1 498 ? -16.068 1.382 -16.726 1.00 35.84 498 VAL A N 1
ATOM 3991 C CA . VAL A 1 498 ? -17.275 2.118 -16.319 1.00 35.84 498 VAL A CA 1
ATOM 3992 C C . VAL A 1 498 ? -17.343 3.426 -17.098 1.00 35.84 498 VAL A C 1
ATOM 3994 O O . VAL A 1 498 ? -16.394 4.211 -17.026 1.00 35.84 498 VAL A O 1
ATOM 3997 N N . PRO A 1 499 ? -18.409 3.638 -17.891 1.00 29.16 499 PRO A N 1
ATOM 3998 C CA . PRO A 1 499 ? -18.664 4.908 -18.555 1.00 29.16 499 PRO A CA 1
ATOM 3999 C C . PRO A 1 499 ? -18.633 6.059 -17.541 1.00 29.16 499 PRO A C 1
ATOM 4001 O O . PRO A 1 499 ? -19.092 5.919 -16.407 1.00 29.16 499 PRO A O 1
ATOM 4004 N N . ALA A 1 500 ? -18.069 7.201 -17.941 1.00 36.84 500 ALA A N 1
ATOM 4005 C CA . ALA A 1 500 ? -17.886 8.387 -17.094 1.00 36.84 500 ALA A CA 1
ATOM 4006 C C . ALA A 1 500 ? -19.199 8.930 -16.481 1.00 36.84 500 ALA A C 1
ATOM 4008 O O . ALA A 1 500 ? -19.181 9.750 -15.566 1.00 36.84 500 ALA A O 1
ATOM 4009 N N . ASP A 1 501 ? -20.327 8.450 -16.983 1.00 31.77 501 ASP A N 1
ATOM 4010 C CA . ASP A 1 501 ? -21.703 8.791 -16.667 1.00 31.77 501 ASP A CA 1
ATOM 4011 C C . ASP A 1 501 ? -22.185 8.266 -15.297 1.00 31.77 501 ASP A C 1
ATOM 4013 O O . ASP A 1 501 ? -23.176 8.778 -14.779 1.00 31.77 501 ASP A O 1
ATOM 4017 N N . GLU A 1 502 ? -21.470 7.331 -14.656 1.00 36.44 502 GLU A N 1
ATOM 4018 C CA . GLU A 1 502 ? -21.843 6.789 -13.331 1.00 36.44 502 GLU A CA 1
ATOM 4019 C C . GLU A 1 502 ? -20.966 7.271 -12.159 1.00 36.44 502 GLU A C 1
ATOM 4021 O O . GLU A 1 502 ? -21.249 6.953 -11.007 1.00 36.44 502 GLU A O 1
ATOM 4026 N N . ILE A 1 503 ? -19.937 8.094 -12.398 1.00 38.56 503 ILE A N 1
ATOM 4027 C CA . ILE A 1 503 ? -19.043 8.608 -11.330 1.00 38.56 503 ILE A CA 1
ATOM 4028 C C . ILE A 1 503 ? -19.590 9.900 -10.682 1.00 38.56 503 ILE A C 1
ATOM 4030 O O . ILE A 1 503 ? -18.973 10.497 -9.802 1.00 38.56 503 ILE A O 1
ATOM 4034 N N . GLY A 1 504 ? -20.789 10.337 -11.065 1.00 36.06 504 GLY A N 1
ATOM 4035 C CA . GLY A 1 504 ? -21.414 11.536 -10.515 1.00 36.06 504 GLY A CA 1
ATOM 4036 C C . GLY A 1 504 ? -22.880 11.345 -10.169 1.00 36.06 504 GLY A C 1
ATOM 4037 O O . GLY A 1 504 ? -23.724 11.798 -10.939 1.00 36.06 504 GLY A O 1
ATOM 4038 N N . ARG A 1 505 ? -23.166 10.764 -8.997 1.00 27.70 505 ARG A N 1
ATOM 4039 C CA . ARG A 1 505 ? -24.312 11.123 -8.142 1.00 27.70 505 ARG A CA 1
ATOM 4040 C C . ARG A 1 505 ? -23.975 10.950 -6.672 1.00 27.70 505 ARG A C 1
ATOM 4042 O O . ARG A 1 505 ? -23.362 9.917 -6.331 1.00 27.70 505 ARG A O 1
#

Foldseek 3Di:
DLVVVVVVVVVLVVLVVCLVVQVVVQFAGEEEAEDAELDPVVCCDPVRNDDPDDPVRSVVVVVVVVPDPAWYEYPVLSVVVVVVCVVVTSVCRSWYWYATSSDIDTPVVVVLVPDDVVVVVVVVVVVVVVVPPPDDDDDDDDDDDDDPPPPPVVPPPDDDDDDDSLRDDDDPVRVVVLVVVVVVLVVVVVVVVVVVVVVVVVVVVVCVVCVVVVVVVVVVPVPPDDDDDDDDDDDDDDDDDDDDDDDDDDDDDDDDDPVVVCVVPPDPDPPLDPDDCVPLLDPPPDDDHDFLVVSLLSLLLCLLSFALVLADPDQLLLQLLLLCCLVPNNCVSPVPDPGDRPLSVSLNVNLVSLPPQADSLQSSLLSVLSSQVSCCSRPNHDDQPQLDDDVLPVSADDRSSLSSDRFPLSSSCCRSPVPPPDDSVLSNLCSNFKYFDDPDDPVQQWDQDPPVRGIHGHPVNVVSSSQLLRIDGHVSSCVVVVVCCSRNVVSPPDDPPDPPVPPPD